Protein AF-0000000076643025 (afdb_homodimer)

Solvent-accessible surface area (backbone atoms only — not comparable to full-atom values): 27480 Å² total; per-residue (Å²): 83,76,33,45,31,36,35,20,23,10,30,20,90,46,86,85,23,12,22,63,20,36,30,36,48,39,94,64,90,73,54,71,68,57,53,38,49,50,16,39,65,62,58,38,74,34,25,26,42,36,34,75,74,54,96,46,32,30,38,36,44,40,20,24,48,86,43,76,48,77,77,56,54,43,40,48,51,27,42,48,51,52,48,42,66,74,35,76,86,50,49,52,40,36,37,36,32,82,74,74,44,77,42,54,37,37,53,58,103,72,31,38,36,38,63,39,62,58,49,68,69,41,84,51,80,74,58,67,66,57,37,56,31,41,61,54,87,63,72,76,45,40,31,32,26,74,89,74,32,29,40,36,36,32,32,89,38,34,70,57,57,51,62,53,66,56,42,58,78,58,50,53,68,52,87,69,89,60,47,31,41,35,39,32,16,55,37,82,50,90,85,33,56,29,30,31,44,42,39,21,51,79,68,82,44,59,60,57,34,38,73,60,66,57,45,27,34,51,47,58,54,48,23,65,74,67,71,43,53,68,46,29,42,33,26,52,36,95,37,19,22,42,36,37,38,34,62,48,94,71,29,30,35,40,33,30,31,53,31,66,44,32,45,36,33,33,49,46,84,125,80,76,34,44,31,37,34,22,20,10,29,20,89,47,86,85,24,12,23,62,22,38,30,36,49,37,94,63,90,73,54,71,67,59,53,35,49,51,15,38,64,61,57,41,74,34,26,27,43,35,35,75,75,52,96,47,33,30,37,37,45,40,20,25,49,87,44,76,47,78,76,57,55,42,44,47,50,26,41,47,49,53,48,41,66,74,36,77,86,50,49,53,40,35,38,35,32,85,76,75,45,77,44,57,36,37,53,57,102,73,32,37,36,37,65,38,62,58,49,67,69,41,84,52,82,74,59,66,66,57,38,56,32,41,61,55,88,64,72,78,44,41,30,32,25,74,90,75,32,30,39,36,37,33,32,90,39,33,69,57,59,52,63,51,66,56,41,59,78,59,51,52,69,52,86,72,90,59,48,32,41,37,41,32,17,56,37,81,49,91,86,33,56,30,30,33,44,41,38,22,51,81,70,83,42,58,60,57,35,36,73,59,68,57,46,28,35,52,48,58,56,48,22,66,74,66,72,43,53,66,47,30,42,34,26,50,36,97,38,19,22,42,35,38,39,35,64,49,92,71,30,28,36,41,35,30,30,54,32,67,43,31,44,35,34,34,48,46,85,124

Foldseek 3Di:
DKWWKFWKAFQDPDPLFHAIEMETEDADDDDQVVLLCVQLVVQGQKYKYWYDDDDQEIEIWIDHNVGTDFDADRNVQVNVLVVCVVPVPDFWHWYAYPVGDIWIWGDDPFKIKTKDFAFEKAFDDDDPQQCVQQVHDDFPGWIATPVQQEIETEDEAVVCQLPTDGNLVSVCPDDDDGQWYKYKYQYPDPVFGIEIWIAGSPNPDGTGRHGDNCCSYVVVVSCVVVVHQWTKYWYSHPSIGIWIWGDDDRMIMTMGHMGTPDIDIDDDDD/DKWWKFWKAFQDPDPLFHAIEMETEDADDDDQVVLLCVQLVVQGQKYKYWYDDDDAEIEIWIDHNVGTDFDADRNVQRNVLVVCVVPVPDFWHWYAYPVGDIWIWGDDPFKIKTKDFAFEKAFDDDDPQQCVQQVHDDFPGWIATPVQQEIETEDEAVVCQLPTDGPLVSVCPDDDDGQWYKYKYQYPDPVFGIEIWIAGSPNPDGTGRHGDNCCSYVVVVSCVVVVHQWTKYWYSHPSIGIWIWGDDDRMIMTMGHMGTPDIDIDDDDD

Structure (mmCIF, N/CA/C/O backbone):
data_AF-0000000076643025-model_v1
#
loop_
_entity.id
_entity.type
_entity.pdbx_description
1 polymer 'Phenazine biosynthesis protein PhzF family'
#
loop_
_atom_site.group_PDB
_atom_site.id
_atom_site.type_symbol
_atom_site.label_atom_id
_atom_site.label_alt_id
_atom_site.label_comp_id
_atom_site.label_asym_id
_atom_site.label_entity_id
_atom_site.label_seq_id
_atom_site.pdbx_PDB_ins_code
_atom_site.Cartn_x
_atom_site.Cartn_y
_atom_site.Cartn_z
_atom_site.occupancy
_atom_site.B_iso_or_equiv
_atom_site.auth_seq_id
_atom_site.auth_comp_id
_atom_site.auth_asym_id
_atom_site.auth_atom_id
_atom_site.pdbx_PDB_model_num
ATOM 1 N N . MET A 1 1 ? 8.289 6.254 -19.109 1 87.75 1 MET A N 1
ATOM 2 C CA . MET A 1 1 ? 8.664 7.488 -18.422 1 87.75 1 MET A CA 1
ATOM 3 C C . MET A 1 1 ? 8.93 7.23 -16.938 1 87.75 1 MET A C 1
ATOM 5 O O . MET A 1 1 ? 8.203 6.465 -16.312 1 87.75 1 MET A O 1
ATOM 9 N N . SER A 1 2 ? 10.008 7.801 -16.438 1 93.5 2 SER A N 1
ATOM 10 C CA . SER A 1 2 ? 10.359 7.633 -15.023 1 93.5 2 SER A CA 1
ATOM 11 C C . SER A 1 2 ? 10.156 8.93 -14.25 1 93.5 2 SER A C 1
ATOM 13 O O . SER A 1 2 ? 10.523 10.008 -14.719 1 93.5 2 SER A O 1
ATOM 15 N N . ILE A 1 3 ? 9.508 8.859 -13.141 1 97.44 3 ILE A N 1
ATOM 16 C CA . ILE A 1 3 ? 9.211 10.008 -12.289 1 97.44 3 ILE A CA 1
ATOM 17 C C . ILE A 1 3 ? 9.867 9.82 -10.922 1 97.44 3 ILE A C 1
ATOM 19 O O . ILE A 1 3 ? 9.617 8.82 -10.242 1 97.44 3 ILE A O 1
ATOM 23 N N . LYS A 1 4 ? 10.734 10.758 -10.547 1 98.25 4 LYS A N 1
ATOM 24 C CA . LYS A 1 4 ? 11.32 10.703 -9.211 1 98.25 4 LYS A CA 1
ATOM 25 C C . LYS A 1 4 ? 10.242 10.75 -8.133 1 98.25 4 LYS A C 1
ATOM 27 O O . LYS A 1 4 ? 9.352 11.609 -8.172 1 98.25 4 LYS A O 1
ATOM 32 N N . THR A 1 5 ? 10.305 9.812 -7.184 1 98.56 5 THR A N 1
ATOM 33 C CA . THR A 1 5 ? 9.227 9.68 -6.211 1 98.56 5 THR A CA 1
ATOM 34 C C . THR A 1 5 ? 9.781 9.445 -4.809 1 98.56 5 THR A C 1
ATOM 36 O O . THR A 1 5 ? 10.836 8.82 -4.652 1 98.56 5 THR A O 1
ATOM 39 N N . TYR A 1 6 ? 9.117 10 -3.814 1 98.69 6 TYR A N 1
ATOM 40 C CA . TYR A 1 6 ? 9.414 9.812 -2.4 1 98.69 6 TYR A CA 1
ATOM 41 C C . TYR A 1 6 ? 8.172 9.352 -1.64 1 98.69 6 TYR A C 1
ATOM 43 O O . TYR A 1 6 ? 7.047 9.68 -2.018 1 98.69 6 TYR A O 1
ATOM 51 N N . ILE A 1 7 ? 8.32 8.523 -0.651 1 98.75 7 ILE A N 1
ATOM 52 C CA . ILE A 1 7 ? 7.359 8.305 0.426 1 98.75 7 ILE A CA 1
ATOM 53 C C . ILE A 1 7 ? 7.906 8.891 1.729 1 98.75 7 ILE A C 1
ATOM 55 O O . ILE A 1 7 ? 8.992 8.516 2.17 1 98.75 7 ILE A O 1
ATOM 59 N N . ILE A 1 8 ? 7.18 9.836 2.291 1 98.69 8 ILE A N 1
ATOM 60 C CA . ILE A 1 8 ? 7.73 10.648 3.369 1 98.69 8 ILE A CA 1
ATOM 61 C C . ILE A 1 8 ? 6.738 10.711 4.527 1 98.69 8 ILE A C 1
ATOM 63 O O . ILE A 1 8 ? 5.535 10.859 4.312 1 98.69 8 ILE A O 1
ATOM 67 N N . ASP A 1 9 ? 7.234 10.523 5.734 1 98.5 9 ASP A N 1
ATOM 68 C CA . ASP A 1 9 ? 6.473 10.773 6.953 1 98.5 9 ASP A CA 1
ATOM 69 C C . ASP A 1 9 ? 6.621 12.227 7.402 1 98.5 9 ASP A C 1
ATOM 71 O O . ASP A 1 9 ? 7.703 12.648 7.812 1 98.5 9 ASP A O 1
ATOM 75 N N . ALA A 1 10 ? 5.516 12.977 7.348 1 98.62 10 ALA A N 1
ATOM 76 C CA . ALA A 1 10 ? 5.523 14.391 7.711 1 98.62 10 ALA A CA 1
ATOM 77 C C . ALA A 1 10 ? 5.148 14.578 9.18 1 98.62 10 ALA A C 1
ATOM 79 O O . ALA A 1 10 ? 4.449 13.742 9.758 1 98.62 10 ALA A O 1
ATOM 80 N N . PHE A 1 11 ? 5.633 15.648 9.812 1 98.62 11 PHE A N 1
ATOM 81 C CA . PHE A 1 11 ? 5.344 16.094 11.172 1 98.62 11 PHE A CA 1
ATOM 82 C C . PHE A 1 11 ? 5.965 15.141 12.188 1 98.62 11 PHE A C 1
ATOM 84 O O . PHE A 1 11 ? 5.363 14.859 13.227 1 98.62 11 PHE A O 1
ATOM 91 N N . THR A 1 12 ? 7.105 14.617 11.891 1 98.12 12 THR A N 1
ATOM 92 C CA . THR A 1 12 ? 7.82 13.711 12.781 1 98.12 12 THR A CA 1
ATOM 93 C C . THR A 1 12 ? 9.312 13.711 12.477 1 98.12 12 THR A C 1
ATOM 95 O O . THR A 1 12 ? 9.734 14.148 11.398 1 98.12 12 THR A O 1
ATOM 98 N N . THR A 1 13 ? 10.094 13.305 13.43 1 96.62 13 THR A N 1
ATOM 99 C CA . THR A 1 13 ? 11.523 13.078 13.234 1 96.62 13 THR A CA 1
ATOM 100 C C . THR A 1 13 ? 11.836 11.586 13.203 1 96.62 13 THR A C 1
ATOM 102 O O . THR A 1 13 ? 12.992 11.195 13.062 1 96.62 13 THR A O 1
ATOM 105 N N . GLU A 1 14 ? 10.766 10.766 13.312 1 96.56 14 GLU A N 1
ATOM 106 C CA . GLU A 1 14 ? 10.945 9.32 13.414 1 96.56 14 GLU A CA 1
ATOM 107 C C . GLU A 1 14 ? 10.195 8.594 12.297 1 96.56 14 GLU A C 1
ATOM 109 O O . GLU A 1 14 ? 9.07 8.969 11.953 1 96.56 14 GLU A O 1
ATOM 114 N N . LEU A 1 15 ? 10.844 7.516 11.82 1 97.06 15 LEU A N 1
ATOM 115 C CA . LEU A 1 15 ? 10.18 6.676 10.828 1 97.06 15 LEU A CA 1
ATOM 116 C C . LEU A 1 15 ? 8.938 6.02 11.414 1 97.06 15 LEU A C 1
ATOM 118 O O . LEU A 1 15 ? 8.898 5.703 12.602 1 97.06 15 LEU A O 1
ATOM 122 N N . PHE A 1 16 ? 7.945 5.766 10.609 1 97.69 16 PHE A N 1
ATOM 123 C CA . PHE A 1 16 ? 6.742 5.004 10.922 1 97.69 16 PHE A CA 1
ATOM 124 C C . PHE A 1 16 ? 5.812 5.801 11.828 1 97.69 16 PHE A C 1
ATOM 126 O O . PHE A 1 16 ? 4.918 5.234 12.461 1 97.69 16 PHE A O 1
ATOM 133 N N . LYS A 1 17 ? 6.082 7.102 11.984 1 98.06 17 LYS A N 1
ATOM 134 C CA . LYS A 1 17 ? 5.23 8.055 12.695 1 98.06 17 LYS A CA 1
ATOM 135 C C . LYS A 1 17 ? 4.781 9.18 11.766 1 98.06 17 LYS A C 1
ATOM 137 O O . LYS A 1 17 ? 4.938 9.094 10.547 1 98.06 17 LYS A O 1
ATOM 142 N N . GLY A 1 18 ? 4.148 10.125 12.281 1 98.44 18 GLY A N 1
ATOM 143 C CA . GLY A 1 18 ? 3.709 11.258 11.477 1 98.44 18 GLY A CA 1
ATOM 144 C C . GLY A 1 18 ? 2.619 10.898 10.484 1 98.44 18 GLY A C 1
ATOM 145 O O . GLY A 1 18 ? 1.772 10.047 10.766 1 98.44 18 GLY A O 1
ATOM 146 N N . ASN A 1 19 ? 2.541 11.688 9.492 1 98.56 19 ASN A N 1
ATOM 147 C CA . ASN A 1 19 ? 1.548 11.531 8.43 1 98.56 19 ASN A CA 1
ATOM 148 C C . ASN A 1 19 ? 2.203 11.234 7.086 1 98.56 19 ASN A C 1
ATOM 150 O O . ASN A 1 19 ? 2.955 12.062 6.562 1 98.56 19 ASN A O 1
ATOM 154 N N . GLN A 1 20 ? 1.862 10.125 6.445 1 97.94 20 GLN A N 1
ATOM 155 C CA . GLN A 1 20 ? 2.529 9.648 5.234 1 97.94 20 GLN A CA 1
ATOM 156 C C . GLN A 1 20 ? 2.002 10.367 3.996 1 97.94 20 GLN A C 1
ATOM 158 O O . GLN A 1 20 ? 0.804 10.633 3.891 1 97.94 20 GLN A O 1
ATOM 163 N N . ALA A 1 21 ? 2.906 10.609 3.102 1 98.62 21 ALA A N 1
ATOM 164 C CA . ALA A 1 21 ? 2.527 11.102 1.78 1 98.62 21 ALA A CA 1
ATOM 165 C C . ALA A 1 21 ? 3.504 10.617 0.713 1 98.62 21 ALA A C 1
ATOM 167 O O . ALA A 1 21 ? 4.707 10.516 0.964 1 98.62 21 ALA A O 1
ATOM 168 N N . ALA A 1 22 ? 2.947 10.312 -0.449 1 98.81 22 ALA A N 1
ATOM 169 C CA . ALA A 1 22 ? 3.791 10.133 -1.627 1 98.81 22 ALA A CA 1
ATOM 170 C C . ALA A 1 22 ? 4.016 11.453 -2.35 1 98.81 22 ALA A C 1
ATOM 172 O O . ALA A 1 22 ? 3.111 12.289 -2.424 1 98.81 22 ALA A O 1
ATOM 173 N N . VAL A 1 23 ? 5.238 11.633 -2.797 1 98.88 23 VAL A N 1
ATOM 174 C CA . VAL A 1 23 ? 5.602 12.852 -3.518 1 98.88 23 VAL A CA 1
ATOM 175 C C . VAL A 1 23 ? 6.23 12.484 -4.859 1 98.88 23 VAL A C 1
ATOM 177 O O . VAL A 1 23 ? 7.238 11.773 -4.906 1 98.88 23 VAL A O 1
ATOM 180 N N . CYS A 1 24 ? 5.625 12.938 -5.945 1 98.81 24 CYS A N 1
ATOM 181 C CA . CYS A 1 24 ? 6.164 12.75 -7.293 1 98.81 24 CYS A CA 1
ATOM 182 C C . CYS A 1 24 ? 6.758 14.055 -7.82 1 98.81 24 CYS A C 1
ATOM 184 O O . CYS A 1 24 ? 6.051 15.047 -7.969 1 98.81 24 CYS A O 1
ATOM 186 N N . LEU A 1 25 ? 8.023 14.094 -8.023 1 98.5 25 LEU A N 1
ATOM 187 C CA . LEU A 1 25 ? 8.68 15.227 -8.664 1 98.5 25 LEU A CA 1
ATOM 188 C C . LEU A 1 25 ? 8.656 15.086 -10.18 1 98.5 25 LEU A C 1
ATOM 190 O O . LEU A 1 25 ? 9.352 14.234 -10.742 1 98.5 25 LEU A O 1
ATOM 194 N N . LEU A 1 26 ? 7.926 15.961 -10.828 1 97.94 26 LEU A N 1
ATOM 195 C CA . LEU A 1 26 ? 7.633 15.82 -12.25 1 97.94 26 LEU A CA 1
ATOM 196 C C . LEU A 1 26 ? 8.625 16.625 -13.094 1 97.94 26 LEU A C 1
ATOM 198 O O . LEU A 1 26 ? 9.031 17.719 -12.703 1 97.94 26 LEU A O 1
ATOM 202 N N . GLN A 1 27 ? 8.984 16.062 -14.211 1 95.31 27 GLN A N 1
ATOM 203 C CA . GLN A 1 27 ? 9.719 16.797 -15.234 1 95.31 27 GLN A CA 1
ATOM 204 C C . GLN A 1 27 ? 8.766 17.438 -16.25 1 95.31 27 GLN A C 1
ATOM 206 O O . GLN A 1 27 ? 9.062 18.484 -16.812 1 95.31 27 GLN A O 1
ATOM 211 N N . ASN A 1 28 ? 7.648 16.766 -16.438 1 94.31 28 ASN A N 1
ATOM 212 C CA . ASN A 1 28 ? 6.59 17.203 -17.344 1 94.31 28 ASN A CA 1
ATOM 213 C C . ASN A 1 28 ? 5.211 17.078 -16.703 1 94.31 28 ASN A C 1
ATOM 215 O O . ASN A 1 28 ? 5.031 16.297 -15.766 1 94.31 28 ASN A O 1
ATOM 219 N N . GLU A 1 29 ? 4.309 17.812 -17.234 1 95 29 GLU A N 1
ATOM 220 C CA . GLU A 1 29 ? 2.939 17.734 -16.719 1 95 29 GLU A CA 1
ATOM 221 C C . GLU A 1 29 ? 2.336 16.344 -16.984 1 95 29 GLU A C 1
ATOM 223 O O . GLU A 1 29 ? 2.652 15.711 -17.984 1 95 29 GLU A O 1
ATOM 228 N N . LEU A 1 30 ? 1.54 15.891 -16.141 1 96.56 30 LEU A N 1
ATOM 229 C CA . LEU A 1 30 ? 0.745 14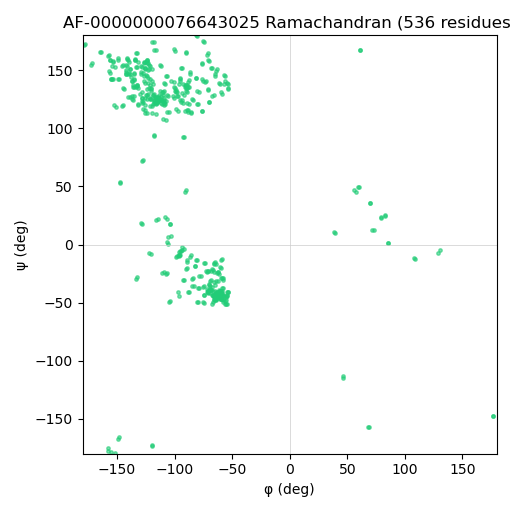.68 -16.297 1 96.56 30 LEU A CA 1
ATOM 230 C C . LEU A 1 30 ? -0.741 15.008 -16.391 1 96.56 30 LEU A C 1
ATOM 232 O O . LEU A 1 30 ? -1.182 16.047 -15.891 1 96.56 30 LEU A O 1
ATOM 236 N N . SER A 1 31 ? -1.498 14.164 -17.016 1 96.81 31 SER A N 1
ATOM 237 C CA . SER A 1 31 ? -2.947 14.328 -17.031 1 96.81 31 SER A CA 1
ATOM 238 C C . SER A 1 31 ? -3.539 14.102 -15.641 1 96.81 31 SER A C 1
ATOM 240 O O . SER A 1 31 ? -2.961 13.383 -14.828 1 96.81 31 SER A O 1
ATOM 242 N N . LYS A 1 32 ? -4.652 14.758 -15.422 1 97.62 32 LYS A N 1
ATOM 243 C CA . LYS A 1 32 ? -5.371 14.547 -14.172 1 97.62 32 LYS A CA 1
ATOM 244 C C . LYS A 1 32 ? -5.668 13.07 -13.945 1 97.62 32 LYS A C 1
ATOM 246 O O . LYS A 1 32 ? -5.547 12.57 -12.828 1 97.62 32 LYS A O 1
ATOM 251 N N . GLN A 1 33 ? -6.086 12.375 -14.953 1 97.31 33 GLN A N 1
ATOM 252 C CA . GLN A 1 33 ? -6.422 10.961 -14.852 1 97.31 33 GLN A CA 1
ATOM 253 C C . GLN A 1 33 ? -5.215 10.133 -14.422 1 97.31 33 GLN A C 1
ATOM 255 O O . GLN A 1 33 ? -5.328 9.25 -13.578 1 97.31 33 GLN A O 1
ATOM 260 N N . THR A 1 34 ? -4.055 10.391 -15.016 1 97.25 34 THR A N 1
ATOM 261 C CA . THR A 1 34 ? -2.836 9.664 -14.664 1 97.25 34 THR A CA 1
ATOM 262 C C . THR A 1 34 ? -2.455 9.914 -13.211 1 97.25 34 THR A C 1
ATOM 264 O O . THR A 1 34 ? -2.086 8.992 -12.492 1 97.25 34 THR A O 1
ATOM 267 N N . MET A 1 35 ? -2.502 11.164 -12.766 1 98.44 35 MET A N 1
ATOM 268 C CA . MET A 1 35 ? -2.178 11.508 -11.391 1 98.44 35 MET A CA 1
ATOM 269 C C . MET A 1 35 ? -3.105 10.781 -10.414 1 98.44 35 MET A C 1
ATOM 271 O O . MET A 1 35 ? -2.662 10.305 -9.367 1 98.44 35 MET A O 1
ATOM 275 N N . LEU A 1 36 ? -4.402 10.734 -10.812 1 98.25 36 LEU A N 1
ATOM 276 C CA . LEU A 1 36 ? -5.367 10.031 -9.969 1 98.25 36 LEU A CA 1
ATOM 277 C C . LEU A 1 36 ? -5.043 8.547 -9.891 1 98.25 36 LEU A C 1
ATOM 279 O O . LEU A 1 36 ? -5.129 7.945 -8.82 1 98.25 36 LEU A O 1
ATOM 283 N N . GLU A 1 37 ? -4.684 7.93 -10.977 1 97.62 37 GLU A N 1
ATOM 284 C CA . GLU A 1 37 ? -4.316 6.52 -10.992 1 97.62 37 GLU A CA 1
ATOM 285 C C . GLU A 1 37 ? -3.092 6.258 -10.117 1 97.62 37 GLU A C 1
ATOM 287 O O . GLU A 1 37 ? -3.039 5.258 -9.398 1 97.62 37 GLU A O 1
ATOM 292 N N . ILE A 1 38 ? -2.141 7.152 -10.18 1 98.38 38 ILE A N 1
ATOM 293 C CA . ILE A 1 38 ? -0.93 7.02 -9.375 1 98.38 38 ILE A CA 1
ATOM 294 C C . ILE A 1 38 ? -1.28 7.121 -7.895 1 98.38 38 ILE A C 1
ATOM 296 O O . ILE A 1 38 ? -0.807 6.324 -7.082 1 98.38 38 ILE A O 1
ATOM 300 N N . ALA A 1 39 ? -2.127 8.078 -7.574 1 98.5 39 ALA A N 1
ATOM 301 C CA . ALA A 1 39 ? -2.541 8.258 -6.184 1 98.5 39 ALA A CA 1
ATOM 302 C C . ALA A 1 39 ? -3.26 7.02 -5.664 1 98.5 39 ALA A C 1
ATOM 304 O O . ALA A 1 39 ? -3.008 6.574 -4.539 1 98.5 39 ALA A O 1
ATOM 305 N N . LYS A 1 40 ? -4.145 6.512 -6.488 1 97.5 40 LYS A N 1
ATOM 306 C CA . LYS A 1 40 ? -4.859 5.293 -6.125 1 97.5 40 LYS A CA 1
ATOM 307 C C . LYS A 1 40 ? -3.893 4.133 -5.91 1 97.5 40 LYS A C 1
ATOM 309 O O . LYS A 1 40 ? -4.078 3.326 -4.996 1 97.5 40 LYS A O 1
ATOM 314 N N . GLU A 1 41 ? -2.887 4.039 -6.73 1 98.06 41 GLU A N 1
ATOM 315 C CA . GLU A 1 41 ? -1.901 2.963 -6.66 1 98.06 41 GLU A CA 1
ATOM 316 C C . GLU A 1 41 ? -1.106 3.027 -5.355 1 98.06 41 GLU A C 1
ATOM 318 O O . GLU A 1 41 ? -0.879 2.004 -4.711 1 98.06 41 GLU A O 1
ATOM 323 N N . PHE A 1 42 ? -0.677 4.195 -4.98 1 98.06 42 PHE A N 1
ATOM 324 C CA . PHE A 1 42 ? 0.034 4.348 -3.717 1 98.06 42 PHE A CA 1
ATOM 325 C C . PHE A 1 42 ? -0.883 4.043 -2.539 1 98.06 42 PHE A C 1
ATOM 327 O O . PHE A 1 42 ? -0.468 3.4 -1.572 1 98.06 42 PHE A O 1
ATOM 334 N N . GLY A 1 43 ? -2.092 4.629 -2.592 1 96.25 43 GLY A N 1
ATOM 335 C CA . GLY A 1 43 ? -3.096 4.312 -1.589 1 96.25 43 GLY A CA 1
ATOM 336 C C . GLY A 1 43 ? -2.965 5.148 -0.328 1 96.25 43 GLY A C 1
ATOM 337 O O . GLY A 1 43 ? -3.672 4.914 0.654 1 96.25 43 GLY A O 1
ATOM 338 N N . TYR A 1 44 ? -2.004 6.066 -0.259 1 96.56 44 TYR A N 1
ATOM 339 C CA . TYR A 1 44 ? -1.897 6.961 0.891 1 96.56 44 TYR A CA 1
ATOM 340 C C . TYR A 1 44 ? -3.023 7.984 0.891 1 96.56 44 TYR A C 1
ATOM 342 O O . TYR A 1 44 ? -3.736 8.133 -0.104 1 96.56 44 TYR A O 1
ATOM 350 N N . SER A 1 45 ? -3.217 8.633 2.02 1 95.56 45 SER A N 1
ATOM 351 C CA . SER A 1 45 ? -4.262 9.656 2.086 1 95.56 45 SER A CA 1
ATOM 352 C C . SER A 1 45 ? -4.074 10.703 0.997 1 95.56 45 SER A C 1
ATOM 354 O O . SER A 1 45 ? -5.047 11.156 0.387 1 95.56 45 SER A O 1
ATOM 356 N N . GLU A 1 46 ? -2.732 11.07 0.81 1 97.25 46 GLU A N 1
ATOM 357 C CA . GLU A 1 46 ? -2.496 12.008 -0.286 1 97.25 46 GLU A CA 1
ATOM 358 C C . GLU A 1 46 ? -1.202 11.68 -1.025 1 97.25 46 GLU A C 1
ATOM 360 O O . GLU A 1 46 ? -0.25 11.172 -0.427 1 97.25 46 GLU A O 1
ATOM 365 N N . THR A 1 47 ? -1.214 11.969 -2.26 1 98.75 47 THR A N 1
ATOM 366 C CA . THR A 1 47 ? -0.061 12.008 -3.152 1 98.75 47 THR A CA 1
ATOM 367 C C . THR A 1 47 ? 0.095 13.398 -3.77 1 98.75 47 THR A C 1
ATOM 369 O O . THR A 1 47 ? -0.868 13.961 -4.293 1 98.75 47 THR A O 1
ATOM 372 N N . ALA A 1 48 ? 1.283 13.93 -3.602 1 98.88 48 ALA A N 1
ATOM 373 C CA . ALA A 1 48 ? 1.555 15.25 -4.176 1 98.88 48 ALA A CA 1
ATOM 374 C C . ALA A 1 48 ? 2.34 15.125 -5.48 1 98.88 48 ALA A C 1
ATOM 376 O O . ALA A 1 48 ? 3.23 14.281 -5.598 1 98.88 48 ALA A O 1
ATOM 377 N N . PHE A 1 49 ? 1.963 15.945 -6.422 1 98.88 49 PHE A N 1
ATOM 378 C CA . PHE A 1 49 ? 2.668 16.062 -7.695 1 98.88 49 PHE A CA 1
ATOM 379 C C . PHE A 1 49 ? 3.273 17.453 -7.844 1 98.88 49 PHE A C 1
ATOM 381 O O . PHE A 1 49 ? 2.555 18.453 -7.824 1 98.88 49 PHE A O 1
ATOM 388 N N . VAL A 1 50 ? 4.59 17.516 -8.023 1 98.62 50 VAL A N 1
ATOM 389 C CA . VAL A 1 50 ? 5.309 18.781 -7.984 1 98.62 50 VAL A CA 1
ATOM 390 C C . VAL A 1 50 ? 6.027 19.016 -9.312 1 98.62 50 VAL A C 1
ATOM 392 O O . VAL A 1 50 ? 6.773 18.141 -9.781 1 98.62 50 VAL A O 1
ATOM 395 N N . LEU A 1 51 ? 5.785 20.109 -9.922 1 98.31 51 LEU A N 1
ATOM 396 C CA . LEU A 1 51 ? 6.418 20.5 -11.172 1 98.31 51 LEU A CA 1
ATOM 397 C C . LEU A 1 51 ? 7.207 21.797 -11 1 98.31 51 LEU A C 1
ATOM 399 O O . LEU A 1 51 ? 6.668 22.797 -10.523 1 98.31 51 LEU A O 1
ATOM 403 N N . GLY A 1 52 ? 8.445 21.781 -11.414 1 97.06 52 GLY A N 1
ATOM 404 C CA . GLY A 1 52 ? 9.273 22.969 -11.305 1 97.06 52 GLY A CA 1
ATOM 405 C C . GLY A 1 52 ? 8.875 24.078 -12.266 1 97.06 52 GLY A C 1
ATOM 406 O O . GLY A 1 52 ? 8.578 23.812 -13.438 1 97.06 52 GLY A O 1
ATOM 407 N N . LEU A 1 53 ? 8.781 25.281 -11.742 1 94.06 53 LEU A N 1
ATOM 408 C CA . LEU A 1 53 ? 8.539 26.453 -12.562 1 94.06 53 LEU A CA 1
ATOM 409 C C . LEU A 1 53 ? 9.82 27.266 -12.742 1 94.06 53 LEU A C 1
ATOM 411 O O . LEU A 1 53 ? 10.141 27.703 -13.852 1 94.06 53 LEU A O 1
ATOM 415 N N . ASN A 1 54 ? 10.523 27.531 -11.656 1 90.75 54 ASN A N 1
ATOM 416 C CA . ASN A 1 54 ? 11.812 28.203 -11.57 1 90.75 54 ASN A CA 1
ATOM 417 C C . ASN A 1 54 ? 12.633 27.703 -10.383 1 90.75 54 ASN A C 1
ATOM 419 O O . ASN A 1 54 ? 12.344 26.641 -9.828 1 90.75 54 ASN A O 1
ATOM 423 N N . THR A 1 55 ? 13.664 28.359 -10.047 1 88.44 55 THR A N 1
ATOM 424 C CA . THR A 1 55 ? 14.625 27.891 -9.055 1 88.44 55 THR A CA 1
ATOM 425 C C . THR A 1 55 ? 13.938 27.609 -7.727 1 88.44 55 THR A C 1
ATOM 427 O O . THR A 1 55 ? 14.195 26.578 -7.09 1 88.44 55 THR A O 1
ATOM 430 N N . ASN A 1 56 ? 13.078 28.391 -7.219 1 94.5 56 ASN A N 1
ATOM 431 C CA . ASN A 1 56 ? 12.461 28.172 -5.914 1 94.5 56 ASN A CA 1
ATOM 432 C C . ASN A 1 56 ? 10.938 28.234 -6 1 94.5 56 ASN A C 1
ATOM 434 O O . ASN A 1 56 ? 10.266 28.531 -5.008 1 94.5 56 ASN A O 1
ATOM 438 N N . SER A 1 57 ? 10.469 28.094 -7.203 1 97.25 57 SER A N 1
ATOM 439 C CA . SER A 1 57 ? 9.031 28.125 -7.434 1 97.25 57 SER A CA 1
ATOM 440 C C . SER A 1 57 ? 8.539 26.859 -8.109 1 97.25 57 SER A C 1
ATOM 442 O O . SER A 1 57 ? 9.102 26.422 -9.117 1 97.25 57 SER A O 1
ATOM 444 N N . PHE A 1 58 ? 7.434 26.375 -7.535 1 98.19 58 PHE A N 1
ATOM 445 C CA . PHE A 1 58 ? 6.938 25.078 -7.996 1 98.19 58 PHE A CA 1
ATOM 446 C C . PHE A 1 58 ? 5.418 25.078 -8.086 1 98.19 58 PHE A C 1
ATOM 448 O O . PHE A 1 58 ? 4.746 25.781 -7.316 1 98.19 58 PHE A O 1
ATOM 455 N N . TYR A 1 59 ? 4.902 24.328 -9.055 1 98.19 59 TYR A N 1
ATOM 456 C CA . TYR A 1 59 ? 3.488 23.969 -9.078 1 98.19 59 TYR A CA 1
ATOM 457 C C . TYR A 1 59 ? 3.246 22.672 -8.32 1 98.19 59 TYR A C 1
ATOM 459 O O . TYR A 1 59 ? 4.031 21.734 -8.43 1 98.19 59 TYR A O 1
ATOM 467 N N . ILE A 1 60 ? 2.168 22.672 -7.531 1 98.38 60 ILE A N 1
ATOM 468 C CA . ILE A 1 60 ? 1.908 21.469 -6.75 1 98.38 60 ILE A CA 1
ATOM 469 C C . ILE A 1 60 ? 0.424 21.109 -6.824 1 98.38 60 ILE A C 1
ATOM 471 O O . ILE A 1 60 ? -0.433 22 -6.789 1 98.38 60 ILE A O 1
ATOM 475 N N . ARG A 1 61 ? 0.097 19.844 -7.023 1 98.56 61 ARG A N 1
ATOM 476 C CA . ARG A 1 61 ? -1.251 19.297 -6.984 1 98.56 61 ARG A CA 1
ATOM 477 C C . ARG A 1 61 ? -1.338 18.141 -5.996 1 98.56 61 ARG A C 1
ATOM 479 O O . ARG A 1 61 ? -0.37 17.391 -5.812 1 98.56 61 ARG A O 1
ATOM 486 N N . TYR A 1 62 ? -2.438 18 -5.363 1 98.19 62 TYR A N 1
ATOM 487 C CA . TYR A 1 62 ? -2.662 16.969 -4.367 1 98.19 62 TYR A CA 1
ATOM 488 C C . TYR A 1 62 ? -3.809 16.047 -4.781 1 98.19 62 TYR A C 1
ATOM 490 O O . TYR A 1 62 ? -4.852 16.516 -5.234 1 98.19 62 TYR A O 1
ATOM 498 N N . PHE A 1 63 ? -3.641 14.758 -4.527 1 98.44 63 PHE A N 1
ATOM 499 C CA . PHE A 1 63 ? -4.68 13.781 -4.84 1 98.44 63 PHE A CA 1
ATOM 500 C C . PHE A 1 63 ? -4.848 12.781 -3.703 1 98.44 63 PHE A C 1
ATOM 502 O O . PHE A 1 63 ? -3.861 12.242 -3.201 1 98.44 63 PHE A O 1
ATOM 509 N N . SER A 1 64 ? -6.059 12.594 -3.232 1 96.5 64 SER A N 1
ATOM 510 C CA . SER A 1 64 ? -6.406 11.344 -2.57 1 96.5 64 SER A CA 1
ATOM 511 C C . SER A 1 64 ? -6.59 10.211 -3.58 1 96.5 64 SER A C 1
ATOM 513 O O . SER A 1 64 ? -6.555 10.445 -4.789 1 96.5 64 SER A O 1
ATOM 515 N N . PRO A 1 65 ? -6.82 8.969 -3.107 1 96.31 65 PRO A N 1
ATOM 516 C CA . PRO A 1 65 ? -7.047 7.875 -4.055 1 96.31 65 PRO A CA 1
ATOM 517 C C . PRO A 1 65 ? -8.32 8.062 -4.875 1 96.31 65 PRO A C 1
ATOM 519 O O . PRO A 1 65 ? -8.484 7.422 -5.922 1 96.31 65 PRO A O 1
ATOM 522 N N . SER A 1 66 ? -9.227 9 -4.414 1 94.62 66 SER A N 1
ATOM 523 C CA . SER A 1 66 ? -10.523 9.086 -5.074 1 94.62 66 SER A CA 1
ATOM 524 C C . SER A 1 66 ? -10.656 10.383 -5.867 1 94.62 66 SER A C 1
ATOM 526 O O . SER A 1 66 ? -11.445 10.469 -6.809 1 94.62 66 SER A O 1
ATOM 528 N N . GLN A 1 67 ? -9.844 11.391 -5.406 1 95.88 67 GLN A N 1
ATOM 529 C CA . GLN A 1 67 ? -10.055 12.68 -6.066 1 95.88 67 GLN A CA 1
ATOM 530 C C . GLN A 1 67 ? -8.898 13.633 -5.805 1 95.88 67 GLN A C 1
ATOM 532 O O . GLN A 1 67 ? -8.086 13.398 -4.906 1 95.88 67 GLN A O 1
ATOM 537 N N . GLU A 1 68 ? -8.898 14.719 -6.645 1 97.06 68 GLU A N 1
ATOM 538 C CA . GLU A 1 68 ? -7.996 15.836 -6.371 1 97.06 68 GLU A CA 1
ATOM 539 C C . GLU A 1 68 ? -8.508 16.688 -5.211 1 97.06 68 GLU A C 1
ATOM 541 O O . GLU A 1 68 ? -9.711 16.891 -5.066 1 97.06 68 GLU A O 1
ATOM 546 N N . ILE A 1 69 ? -7.664 17.141 -4.383 1 93.75 69 ILE A N 1
ATOM 547 C CA . ILE A 1 69 ? -8.055 18.016 -3.285 1 93.75 69 ILE A CA 1
ATOM 548 C C . ILE A 1 69 ? -7.312 19.344 -3.391 1 93.75 69 ILE A C 1
ATOM 550 O O . ILE A 1 69 ? -6.207 19.406 -3.938 1 93.75 69 ILE A O 1
ATOM 554 N N . PRO A 1 70 ? -7.848 20.422 -2.867 1 92.25 70 PRO A N 1
ATOM 555 C CA . PRO A 1 70 ? -7.297 21.766 -3.105 1 92.25 70 PRO A CA 1
ATOM 556 C C . PRO A 1 70 ? -5.984 22 -2.369 1 92.25 70 PRO A C 1
ATOM 558 O O . PRO A 1 70 ? -5.09 22.672 -2.893 1 92.25 70 PRO A O 1
ATOM 561 N N . LEU A 1 71 ? -5.871 21.516 -1.193 1 91.94 71 LEU A N 1
ATOM 562 C CA . LEU A 1 71 ? -4.727 21.797 -0.334 1 91.94 71 LEU A CA 1
ATOM 563 C C . LEU A 1 71 ? -4.539 20.688 0.697 1 91.94 71 LEU A C 1
ATOM 565 O O . LEU A 1 71 ? -5.516 20.156 1.221 1 91.94 71 LEU A O 1
ATOM 569 N N . CYS A 1 72 ? -3.314 20.406 0.955 1 93.94 72 CYS A N 1
ATOM 570 C CA . CYS A 1 72 ? -2.979 19.422 1.969 1 93.94 72 CYS A CA 1
ATOM 571 C C . CYS A 1 72 ? -1.693 19.797 2.697 1 93.94 72 CYS A C 1
ATOM 573 O O . CYS A 1 72 ? -0.622 19.844 2.09 1 93.94 72 CYS A O 1
ATOM 575 N N . GLY A 1 73 ? -1.754 20 3.967 1 95.12 73 GLY A N 1
ATOM 576 C CA . GLY A 1 73 ? -0.625 20.469 4.762 1 95.12 73 GLY A CA 1
ATOM 577 C C . GLY A 1 73 ? 0.498 19.453 4.848 1 95.12 73 GLY A C 1
ATOM 578 O O . GLY A 1 73 ? 1.645 19.75 4.512 1 95.12 73 GLY A O 1
ATOM 579 N N . HIS A 1 74 ? 0.165 18.203 5.191 1 97.44 74 HIS A N 1
ATOM 580 C CA . HIS A 1 74 ? 1.226 17.219 5.402 1 97.44 74 HIS A CA 1
ATOM 581 C C . HIS A 1 74 ? 1.917 16.859 4.09 1 97.44 74 HIS A C 1
ATOM 583 O O . HIS A 1 74 ? 3.133 16.656 4.059 1 97.44 74 HIS A O 1
ATOM 589 N N . ALA A 1 75 ? 1.204 16.797 2.994 1 98.19 75 ALA A N 1
ATOM 590 C CA . ALA A 1 75 ? 1.823 16.516 1.7 1 98.19 75 ALA A CA 1
ATOM 591 C C . ALA A 1 75 ? 2.701 17.688 1.253 1 98.19 75 ALA A C 1
ATOM 593 O O . ALA A 1 75 ? 3.688 17.484 0.538 1 98.19 75 ALA A O 1
ATOM 594 N N . THR A 1 76 ? 2.289 18.906 1.653 1 98.12 76 THR A N 1
ATOM 595 C CA . THR A 1 76 ? 3.137 20.062 1.391 1 98.12 76 THR A CA 1
ATOM 596 C C . THR A 1 76 ? 4.465 19.953 2.137 1 98.12 76 THR A C 1
ATOM 598 O O . THR A 1 76 ? 5.531 20.156 1.556 1 98.12 76 THR A O 1
ATOM 601 N N . LEU A 1 77 ? 4.367 19.625 3.377 1 98.44 77 LEU A N 1
ATOM 602 C CA . LEU A 1 77 ? 5.57 19.453 4.184 1 98.44 77 LEU A CA 1
ATOM 603 C C . LEU A 1 77 ? 6.445 18.344 3.615 1 98.44 77 LEU A C 1
ATOM 605 O O . LEU A 1 77 ? 7.664 18.5 3.512 1 98.44 77 LEU A O 1
ATOM 609 N N . ALA A 1 78 ? 5.836 17.234 3.254 1 98.75 78 ALA A N 1
ATOM 610 C CA . ALA A 1 78 ? 6.555 16.125 2.646 1 98.75 78 ALA A CA 1
ATOM 611 C C . ALA A 1 78 ? 7.227 16.547 1.345 1 98.75 78 ALA A C 1
ATOM 613 O O . ALA A 1 78 ? 8.391 16.219 1.103 1 98.75 78 ALA A O 1
ATOM 614 N N . SER A 1 79 ? 6.484 17.25 0.508 1 98.75 79 SER A N 1
ATOM 615 C CA . SER A 1 79 ? 7.027 17.719 -0.759 1 98.75 79 SER A CA 1
ATOM 616 C C . SER A 1 79 ? 8.211 18.656 -0.537 1 98.75 79 SER A C 1
ATOM 618 O O . SER A 1 79 ? 9.188 18.625 -1.286 1 98.75 79 SER A O 1
ATOM 620 N N . SER A 1 80 ? 8.07 19.531 0.432 1 98.44 80 SER A N 1
ATOM 621 C CA . SER A 1 80 ? 9.172 20.422 0.782 1 98.44 80 SER A CA 1
ATOM 622 C C . SER A 1 80 ? 10.414 19.625 1.166 1 98.44 80 SER A C 1
ATOM 624 O O . SER A 1 80 ? 11.516 19.938 0.711 1 98.44 80 SER A O 1
ATOM 626 N N . LYS A 1 81 ? 10.25 18.625 2.031 1 98.19 81 LYS A N 1
ATOM 627 C CA . LYS A 1 81 ? 11.375 17.781 2.412 1 98.19 81 LYS A CA 1
ATOM 628 C C . LYS A 1 81 ? 12.039 17.172 1.184 1 98.19 81 LYS A C 1
ATOM 630 O O . LYS A 1 81 ? 13.273 17.156 1.081 1 98.19 81 LYS A O 1
ATOM 635 N N . ALA A 1 82 ? 11.227 16.656 0.27 1 98.19 82 ALA A N 1
ATOM 636 C CA . ALA A 1 82 ? 11.758 16.062 -0.959 1 98.19 82 ALA A CA 1
ATOM 637 C C . ALA A 1 82 ? 12.586 17.078 -1.734 1 98.19 82 ALA A C 1
ATOM 639 O O . ALA A 1 82 ? 13.703 16.781 -2.172 1 98.19 82 ALA A O 1
ATOM 640 N N . LEU A 1 83 ? 12.055 18.266 -1.897 1 98 83 LEU A N 1
ATOM 641 C CA . LEU A 1 83 ? 12.727 19.297 -2.686 1 98 83 LEU A CA 1
ATOM 642 C C . LEU A 1 83 ? 14.016 19.75 -2.012 1 98 83 LEU A C 1
ATOM 644 O O . LEU A 1 83 ? 15.039 19.922 -2.674 1 98 83 LEU A O 1
ATOM 648 N N . PHE A 1 84 ? 13.977 19.984 -0.684 1 97.25 84 PHE A N 1
ATOM 649 C CA . PHE A 1 84 ? 15.164 20.391 0.047 1 97.25 84 PHE A CA 1
ATOM 650 C C . PHE A 1 84 ? 16.234 19.312 -0.009 1 97.25 84 PHE A C 1
ATOM 652 O O . PHE A 1 84 ? 17.438 19.609 0.085 1 97.25 84 PHE A O 1
ATOM 659 N N . THR A 1 85 ? 15.797 18.078 -0.083 1 95.62 85 THR A N 1
ATOM 660 C CA . THR A 1 85 ? 16.719 16.953 -0.237 1 95.62 85 THR A CA 1
ATOM 661 C C . THR A 1 85 ? 17.328 16.953 -1.638 1 95.62 85 THR A C 1
ATOM 663 O O . THR A 1 85 ? 18.531 16.703 -1.802 1 95.62 85 THR A O 1
ATOM 666 N N . GLU A 1 86 ? 16.531 17.219 -2.645 1 95.12 86 GLU A N 1
ATOM 667 C CA . GLU A 1 86 ? 16.953 17.203 -4.043 1 95.12 86 GLU A CA 1
ATOM 668 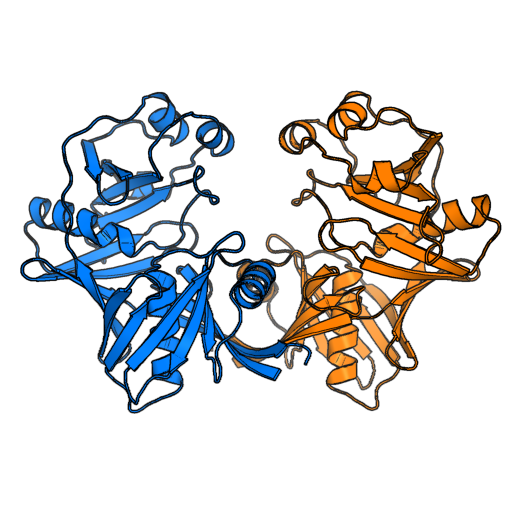C C . GLU A 1 86 ? 17.859 18.375 -4.363 1 95.12 86 GLU A C 1
ATOM 670 O O . GLU A 1 86 ? 18.812 18.234 -5.141 1 95.12 86 GLU A O 1
ATOM 675 N N . TYR A 1 87 ? 17.5 19.469 -3.803 1 93.88 87 TYR A N 1
ATOM 676 C CA . TYR A 1 87 ? 18.219 20.719 -4.066 1 93.88 87 TYR A CA 1
ATOM 677 C C . TYR A 1 87 ? 18.844 21.266 -2.787 1 93.88 87 TYR A C 1
ATOM 679 O O . TYR A 1 87 ? 18.25 22.109 -2.115 1 93.88 87 TYR A O 1
ATOM 687 N N . LYS A 1 88 ? 20.062 20.984 -2.477 1 89.88 88 LYS A N 1
ATOM 688 C CA . LYS A 1 88 ? 20.703 21.234 -1.193 1 89.88 88 LYS A CA 1
ATOM 689 C C . LYS A 1 88 ? 20.875 22.734 -0.949 1 89.88 88 LYS A C 1
ATOM 691 O O . LYS A 1 88 ? 20.953 23.172 0.199 1 89.88 88 LYS A O 1
ATOM 696 N N . ASN A 1 89 ? 20.875 23.5 -2.025 1 89.88 89 ASN A N 1
ATOM 697 C CA . ASN A 1 89 ? 21.094 24.922 -1.854 1 89.88 89 ASN A CA 1
ATOM 698 C C . ASN A 1 89 ? 19.766 25.672 -1.693 1 89.88 89 ASN A C 1
ATOM 700 O O . ASN A 1 89 ? 19.766 26.891 -1.454 1 89.88 89 ASN A O 1
ATOM 704 N N . LEU A 1 90 ? 18.734 24.953 -1.809 1 92.12 90 LEU A N 1
ATOM 705 C CA . LEU A 1 90 ? 17.406 25.562 -1.677 1 92.12 90 LEU A CA 1
ATOM 706 C C . LEU A 1 90 ? 17 25.672 -0.209 1 92.12 90 LEU A C 1
ATOM 708 O O . LEU A 1 90 ? 17.109 24.703 0.546 1 92.12 90 LEU A O 1
ATOM 712 N N . SER A 1 91 ? 16.672 26.891 0.24 1 94 91 SER A N 1
ATOM 713 C CA . SER A 1 91 ? 16.234 27.062 1.621 1 94 91 SER A CA 1
ATOM 714 C C . SER A 1 91 ? 14.836 27.656 1.685 1 94 91 SER A C 1
ATOM 716 O O . SER A 1 91 ? 14.234 27.734 2.76 1 94 91 SER A O 1
ATOM 718 N N . LYS A 1 92 ? 14.359 28.047 0.534 1 96.31 92 LYS A N 1
ATOM 719 C CA . LYS A 1 92 ? 13.008 28.578 0.409 1 96.31 92 LYS A CA 1
ATOM 720 C C . LYS A 1 92 ? 12.305 28.016 -0.82 1 96.31 92 LYS A C 1
ATOM 722 O O . LYS A 1 92 ? 12.93 27.828 -1.864 1 96.31 92 LYS A O 1
ATOM 727 N N . ILE A 1 93 ? 11.062 27.75 -0.642 1 96.75 93 ILE A N 1
ATOM 728 C CA . ILE A 1 93 ? 10.211 27.234 -1.706 1 96.75 93 ILE A CA 1
ATOM 729 C C . ILE A 1 93 ? 8.898 28 -1.75 1 96.75 93 ILE A C 1
ATOM 731 O O . ILE A 1 93 ? 8.336 28.344 -0.707 1 96.75 93 ILE A O 1
ATOM 735 N N . THR A 1 94 ? 8.484 28.359 -2.932 1 97.25 94 THR A N 1
ATOM 736 C CA . THR A 1 94 ? 7.125 28.828 -3.15 1 97.25 94 THR A CA 1
ATOM 737 C C . THR A 1 94 ? 6.324 27.828 -3.967 1 97.25 94 THR A C 1
ATOM 739 O O . THR A 1 94 ? 6.684 27.516 -5.105 1 97.25 94 THR A O 1
ATOM 742 N N . PHE A 1 95 ? 5.211 27.344 -3.389 1 97.69 95 PHE A N 1
ATOM 743 C CA . PHE A 1 95 ? 4.305 26.453 -4.109 1 97.69 95 PHE A CA 1
ATOM 744 C C . PHE A 1 95 ? 3.105 27.219 -4.641 1 97.69 95 PHE A C 1
ATOM 746 O O . PHE A 1 95 ? 2.545 28.078 -3.945 1 97.69 95 PHE A O 1
ATOM 753 N N . HIS A 1 96 ? 2.787 26.953 -5.859 1 97.19 96 HIS A N 1
ATOM 754 C CA . HIS A 1 96 ? 1.522 27.375 -6.453 1 97.19 96 HIS A CA 1
ATOM 755 C C . HIS A 1 96 ? 0.592 26.188 -6.664 1 97.19 96 HIS A C 1
ATOM 757 O O . HIS A 1 96 ? 0.927 25.25 -7.398 1 97.19 96 HIS A O 1
ATOM 763 N N . THR A 1 97 ? -0.588 26.234 -6.055 1 96.12 97 THR A N 1
ATOM 764 C CA . THR A 1 97 ? -1.501 25.109 -6.137 1 96.12 97 THR A CA 1
ATOM 765 C C . THR A 1 97 ? -2.428 25.234 -7.344 1 96.12 97 THR A C 1
ATOM 767 O O . THR A 1 97 ? -2.547 26.328 -7.922 1 96.12 97 THR A O 1
ATOM 770 N N . HIS A 1 98 ? -3.062 24.203 -7.676 1 92.19 98 HIS A N 1
ATOM 771 C CA . HIS A 1 98 ? -4.004 24.141 -8.789 1 92.19 98 HIS A CA 1
ATOM 772 C C . HIS A 1 98 ? -5.195 25.062 -8.547 1 92.19 98 HIS A C 1
ATOM 774 O O . HIS A 1 98 ? -5.824 25.531 -9.5 1 92.19 98 HIS A O 1
ATOM 780 N N . PHE A 1 99 ? -5.512 25.375 -7.312 1 90.56 99 PHE A N 1
ATOM 781 C CA . PHE A 1 99 ? -6.668 26.188 -6.965 1 90.56 99 PHE A CA 1
ATOM 782 C C . PHE A 1 99 ? -6.242 27.594 -6.59 1 90.56 99 PHE A C 1
ATOM 784 O O . PHE A 1 99 ? -6.93 28.281 -5.82 1 90.56 99 PHE A O 1
ATOM 791 N N . ASP A 1 100 ? -5.02 27.984 -6.961 1 88.75 100 ASP A N 1
ATOM 792 C CA . ASP A 1 100 ? -4.508 29.344 -6.984 1 88.75 100 ASP A CA 1
ATOM 793 C C . ASP A 1 100 ? -4.098 29.812 -5.586 1 88.75 100 ASP A C 1
ATOM 795 O O . ASP A 1 100 ? -4.141 31 -5.277 1 88.75 100 ASP A O 1
ATOM 799 N N . ASP A 1 101 ? -3.814 28.859 -4.781 1 91.06 101 ASP A N 1
ATOM 800 C CA . ASP A 1 101 ? -3.164 29.203 -3.523 1 91.06 101 ASP A CA 1
ATOM 801 C C . ASP A 1 101 ? -1.647 29.266 -3.686 1 91.06 101 ASP A C 1
ATOM 803 O O . ASP A 1 101 ? -1.08 28.578 -4.531 1 91.06 101 ASP A O 1
ATOM 807 N N . THR A 1 102 ? -1.052 30.188 -2.895 1 94.62 102 THR A N 1
ATOM 808 C CA . THR A 1 102 ? 0.402 30.281 -2.82 1 94.62 102 THR A CA 1
ATOM 809 C C . THR A 1 102 ? 0.896 29.922 -1.419 1 94.62 102 THR A C 1
ATOM 811 O O . THR A 1 102 ? 0.425 30.484 -0.429 1 94.62 102 THR A O 1
ATOM 814 N N . LEU A 1 103 ? 1.801 29.016 -1.326 1 95.19 103 LEU A N 1
ATOM 815 C CA . LEU A 1 103 ? 2.354 28.562 -0.054 1 95.19 103 LEU A CA 1
ATOM 816 C C . LEU A 1 103 ? 3.848 28.859 0.026 1 95.19 103 LEU A C 1
ATOM 818 O O . LEU A 1 103 ? 4.613 28.453 -0.85 1 95.19 103 LEU A O 1
ATOM 822 N N . LYS A 1 104 ? 4.227 29.562 1.051 1 94.56 104 LYS A N 1
ATOM 823 C CA . LYS A 1 104 ? 5.633 29.875 1.291 1 94.56 104 LYS A CA 1
ATOM 824 C C . LYS A 1 104 ? 6.227 28.953 2.352 1 94.56 104 LYS A C 1
ATOM 826 O O . LYS A 1 104 ? 5.66 28.797 3.438 1 94.56 104 LYS A O 1
ATOM 831 N N . ILE A 1 105 ? 7.293 28.344 1.982 1 97.12 105 ILE A N 1
ATOM 832 C CA . ILE A 1 105 ? 7.961 27.375 2.848 1 97.12 105 ILE A CA 1
ATOM 833 C C . ILE A 1 105 ? 9.43 27.766 3.02 1 97.12 105 ILE A C 1
ATOM 835 O O . ILE A 1 105 ? 10.078 28.203 2.066 1 97.12 105 ILE A O 1
ATOM 839 N N . SER A 1 106 ? 9.93 27.641 4.172 1 96.81 106 SER A N 1
ATOM 840 C CA . SER A 1 106 ? 11.359 27.812 4.422 1 96.81 106 SER A CA 1
ATOM 841 C C . SER A 1 106 ? 11.914 26.672 5.258 1 96.81 106 SER A C 1
ATOM 843 O O . SER A 1 106 ? 11.156 25.922 5.883 1 96.81 106 SER A O 1
ATOM 845 N N . GLN A 1 107 ? 13.141 26.453 5.184 1 96 107 GLN A N 1
ATOM 846 C CA . GLN A 1 107 ? 13.844 25.469 6 1 96 107 GLN A CA 1
ATOM 847 C C . GLN A 1 107 ? 14.898 26.141 6.879 1 96 107 GLN A C 1
ATOM 849 O O . GLN A 1 107 ? 15.656 26.984 6.41 1 96 107 GLN A O 1
ATOM 854 N N . ASN A 1 108 ? 14.891 25.844 8.148 1 89.25 108 ASN A N 1
ATOM 855 C CA . ASN A 1 108 ? 15.922 26.25 9.094 1 89.25 108 ASN A CA 1
ATOM 856 C C . ASN A 1 108 ? 16.531 25.047 9.805 1 89.25 108 ASN A C 1
ATOM 858 O O . ASN A 1 108 ? 15.875 24.406 10.633 1 89.25 108 ASN A O 1
ATOM 862 N N . GLN A 1 109 ? 17.953 24.844 9.773 1 81.94 109 GLN A N 1
ATOM 863 C CA . GLN A 1 109 ? 18.672 23.719 10.359 1 81.94 109 GLN A CA 1
ATOM 864 C C . GLN A 1 109 ? 17.906 22.406 10.164 1 81.94 109 GLN A C 1
ATOM 866 O O . GLN A 1 109 ? 17.75 21.625 11.102 1 81.94 109 GLN A O 1
ATOM 871 N N . ASP A 1 110 ? 16.922 21.906 9.562 1 86.19 110 ASP A N 1
ATOM 872 C CA . ASP A 1 110 ? 16.203 20.688 9.203 1 86.19 110 ASP A CA 1
ATOM 873 C C . ASP A 1 110 ? 14.711 20.828 9.516 1 86.19 110 ASP A C 1
ATOM 875 O O . ASP A 1 110 ? 13.922 19.922 9.211 1 86.19 110 ASP A O 1
ATOM 879 N N . GLN A 1 111 ? 14.461 21.797 10.039 1 96.31 111 GLN A N 1
ATOM 880 C CA . GLN A 1 111 ? 13.047 22.047 10.32 1 96.31 111 GLN A CA 1
ATOM 881 C C . GLN A 1 111 ? 12.391 22.797 9.172 1 96.31 111 GLN A C 1
ATOM 883 O O . GLN A 1 111 ? 12.977 23.734 8.617 1 96.31 111 GLN A O 1
ATOM 888 N N . ILE A 1 112 ? 11.297 22.391 8.828 1 98.25 112 ILE A N 1
ATOM 889 C CA . ILE A 1 112 ? 10.523 23.031 7.762 1 98.25 112 ILE A CA 1
ATOM 890 C C . ILE A 1 112 ? 9.461 23.938 8.375 1 98.25 112 ILE A C 1
ATOM 892 O O . ILE A 1 112 ? 8.758 23.547 9.305 1 98.25 112 ILE A O 1
ATOM 896 N N . GLU A 1 113 ? 9.414 25.141 7.852 1 97.75 113 GLU A N 1
ATOM 897 C CA . GLU A 1 113 ? 8.477 26.156 8.328 1 97.75 113 GLU A CA 1
ATOM 898 C C . GLU A 1 113 ? 7.43 26.484 7.27 1 97.75 113 GLU A C 1
ATOM 900 O O . GLU A 1 113 ? 7.77 26.781 6.121 1 97.75 113 GLU A O 1
ATOM 905 N N . MET A 1 114 ? 6.199 26.359 7.691 1 96.25 114 MET A N 1
ATOM 906 C CA . MET A 1 114 ? 5.074 26.703 6.824 1 96.25 114 MET A CA 1
ATOM 907 C C . MET A 1 114 ? 4.234 27.812 7.434 1 96.25 114 MET A C 1
ATOM 909 O O . MET A 1 114 ? 4.137 27.922 8.656 1 96.25 114 MET A O 1
ATOM 913 N N . TYR A 1 115 ? 3.604 28.609 6.535 1 93.06 115 TYR A N 1
ATOM 914 C CA . TYR A 1 115 ? 2.727 29.688 6.961 1 93.06 115 TYR A CA 1
ATOM 915 C C . TYR A 1 115 ? 1.281 29.406 6.57 1 93.06 115 TYR A C 1
ATOM 917 O O . TYR A 1 115 ? 0.994 29.109 5.41 1 93.06 115 TYR A O 1
ATOM 925 N N . PHE A 1 116 ? 0.443 29.469 7.52 1 91.56 116 PHE A N 1
ATOM 926 C CA . PHE A 1 116 ? -0.987 29.281 7.305 1 91.56 116 PHE A CA 1
ATOM 927 C C . PHE A 1 116 ? -1.769 30.5 7.797 1 91.56 116 PHE A C 1
ATOM 929 O O . PHE A 1 116 ? -1.317 31.203 8.695 1 91.56 116 PHE A O 1
ATOM 936 N N . PRO A 1 117 ? -2.896 30.719 7.133 1 92.31 117 PRO A N 1
ATOM 937 C CA . PRO A 1 117 ? -3.771 31.75 7.684 1 92.31 117 PRO A CA 1
ATOM 938 C C . PRO A 1 117 ? -4.426 31.328 9 1 92.31 117 PRO A C 1
ATOM 940 O O . PRO A 1 117 ? -4.504 30.141 9.305 1 92.31 117 PRO A O 1
ATOM 943 N N . GLN A 1 118 ? -4.809 32.344 9.711 1 95.12 118 GLN A N 1
ATOM 944 C CA . GLN A 1 118 ? -5.547 32.062 10.945 1 95.12 118 GLN A CA 1
ATOM 945 C C . GLN A 1 118 ? -7.051 32.125 10.703 1 95.12 118 GLN A C 1
ATOM 947 O O . GLN A 1 118 ? -7.543 32.969 9.961 1 95.12 118 GLN A O 1
ATOM 952 N N . HIS A 1 119 ? -7.66 31.188 11.352 1 95.69 119 HIS A N 1
ATOM 953 C CA . HIS A 1 119 ? -9.117 31.156 11.328 1 95.69 119 HIS A CA 1
ATOM 954 C C . HIS A 1 119 ? -9.695 31.172 12.734 1 95.69 119 HIS A C 1
ATOM 956 O O . HIS A 1 119 ? -8.984 30.891 13.711 1 95.69 119 HIS A O 1
ATOM 962 N N 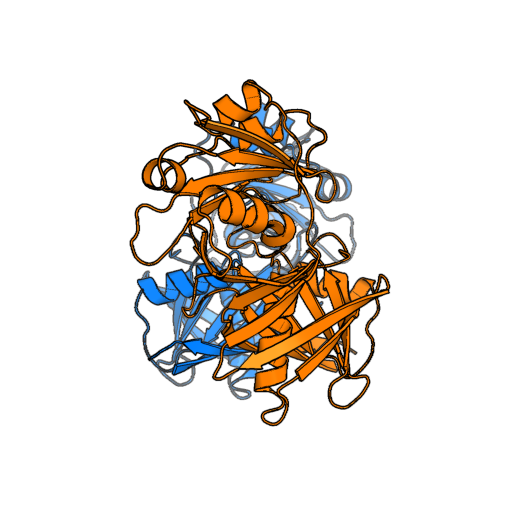. GLY A 1 120 ? -10.945 31.578 12.82 1 94.69 120 GLY A N 1
ATOM 963 C CA . GLY A 1 120 ? -11.594 31.656 14.117 1 94.69 120 GLY A CA 1
ATOM 964 C C . GLY A 1 120 ? -12.492 30.469 14.406 1 94.69 120 GLY A C 1
ATOM 965 O O . GLY A 1 120 ? -12.641 29.578 13.57 1 94.69 120 GLY A O 1
ATOM 966 N N . THR A 1 121 ? -12.852 30.391 15.633 1 97.69 121 THR A N 1
ATOM 967 C CA . THR A 1 121 ? -13.883 29.469 16.078 1 97.69 121 THR A CA 1
ATOM 968 C C . THR A 1 121 ? -15.016 30.203 16.781 1 97.69 121 THR A C 1
ATOM 970 O O . THR A 1 121 ? -14.852 31.344 17.203 1 97.69 121 THR A O 1
ATOM 973 N N . GLU A 1 122 ? -16.156 29.594 16.781 1 97.81 122 GLU A N 1
ATOM 974 C CA . GLU A 1 122 ? -17.312 30.094 17.531 1 97.81 122 GLU A CA 1
ATOM 975 C C . GLU A 1 122 ? -17.875 29.031 18.453 1 97.81 122 GLU A C 1
ATOM 977 O O . GLU A 1 122 ? -17.781 27.828 18.172 1 97.81 122 GLU A O 1
ATOM 982 N N . LYS A 1 123 ? -18.453 29.562 19.5 1 97.94 123 LYS A N 1
ATOM 983 C CA . LYS A 1 123 ? -19.078 28.641 20.438 1 97.94 123 LYS A CA 1
ATOM 984 C C . LYS A 1 123 ? -20.109 27.766 19.75 1 97.94 123 LYS A C 1
ATOM 986 O O . LYS A 1 123 ? -20.859 28.266 18.891 1 97.94 123 LYS A O 1
ATOM 991 N N . SER A 1 124 ? -20.094 26.531 20.188 1 97.62 124 SER A N 1
ATOM 992 C CA . SER A 1 124 ? -21.016 25.578 19.562 1 97.62 124 SER A CA 1
ATOM 993 C C . SER A 1 124 ? -21.328 24.422 20.516 1 97.62 124 SER A C 1
ATOM 995 O O . SER A 1 124 ? -21.047 24.5 21.703 1 97.62 124 SER A O 1
ATOM 997 N N . THR A 1 125 ? -22.172 23.469 19.953 1 95.19 125 THR A N 1
ATOM 998 C CA . THR A 1 125 ? -22.484 22.25 20.672 1 95.19 125 THR A CA 1
ATOM 999 C C . THR A 1 125 ? -22.188 21.016 19.797 1 95.19 125 THR A C 1
ATOM 1001 O O . THR A 1 125 ? -22 21.156 18.578 1 95.19 125 THR A O 1
ATOM 1004 N N . VAL A 1 126 ? -22 19.969 20.453 1 93.69 126 VAL A N 1
ATOM 1005 C CA . VAL A 1 126 ? -21.766 18.734 19.719 1 93.69 126 VAL A CA 1
ATOM 1006 C C . VAL A 1 126 ? -22.969 17.812 19.859 1 93.69 126 VAL A C 1
ATOM 1008 O O . VAL A 1 126 ? -23.609 17.766 20.906 1 93.69 126 VAL A O 1
ATOM 1011 N N . ASP A 1 127 ? -23.312 17.203 18.812 1 95.19 127 ASP A N 1
ATOM 1012 C CA . ASP A 1 127 ? -24.344 16.172 18.828 1 95.19 127 ASP A CA 1
ATOM 1013 C C . ASP A 1 127 ? -24.047 15.102 19.859 1 95.19 127 ASP A C 1
ATOM 1015 O O . ASP A 1 127 ? -22.922 14.578 19.922 1 95.19 127 ASP A O 1
ATOM 1019 N N . GLU A 1 128 ? -25.078 14.727 20.641 1 95.88 128 GLU A N 1
ATOM 1020 C CA . GLU A 1 128 ? -24.891 13.789 21.734 1 95.88 128 GLU A CA 1
ATOM 1021 C C . GLU A 1 128 ? -24.484 12.406 21.219 1 95.88 128 GLU A C 1
ATOM 1023 O O . GLU A 1 128 ? -23.734 11.695 21.875 1 95.88 128 GLU A O 1
ATOM 1028 N N . ASP A 1 129 ? -24.984 12.07 20.141 1 96.62 129 ASP A N 1
ATOM 1029 C CA . ASP A 1 129 ? -24.641 10.773 19.562 1 96.62 129 ASP A CA 1
ATOM 1030 C C . ASP A 1 129 ? -23.172 10.734 19.141 1 96.62 129 ASP A C 1
ATOM 1032 O O . ASP A 1 129 ? -22.5 9.703 19.281 1 96.62 129 ASP A O 1
ATOM 1036 N N . ILE A 1 130 ? -22.703 11.805 18.594 1 97.5 130 ILE A N 1
ATOM 1037 C CA . ILE A 1 130 ? -21.297 11.898 18.219 1 97.5 130 ILE A CA 1
ATOM 1038 C C . ILE A 1 130 ? -20.406 11.828 19.453 1 97.5 130 ILE A C 1
ATOM 1040 O O . ILE A 1 130 ? -19.438 11.07 19.484 1 97.5 130 ILE A O 1
ATOM 1044 N N . LYS A 1 131 ? -20.828 12.539 20.453 1 97.06 131 LYS A N 1
ATOM 1045 C CA . LYS A 1 131 ? -20.078 12.555 21.703 1 97.06 131 LYS A CA 1
ATOM 1046 C C . LYS A 1 131 ? -19.969 11.148 22.297 1 97.06 131 LYS A C 1
ATOM 1048 O O . LYS A 1 131 ? -18.875 10.727 22.703 1 97.06 131 LYS A O 1
ATOM 1053 N N . ARG A 1 132 ? -21.078 10.453 22.328 1 96.31 132 ARG A N 1
ATOM 1054 C CA . ARG A 1 132 ? -21.125 9.094 22.875 1 96.31 132 ARG A CA 1
ATOM 1055 C C . ARG A 1 132 ? -20.25 8.148 22.047 1 96.31 132 ARG A C 1
ATOM 1057 O O . ARG A 1 132 ? -19.516 7.34 22.609 1 96.31 132 ARG A O 1
ATOM 1064 N N . ALA A 1 133 ? -20.312 8.32 20.766 1 97.88 133 ALA A N 1
ATOM 1065 C CA . ALA A 1 133 ? -19.578 7.434 19.859 1 97.88 133 ALA A CA 1
ATOM 1066 C C . ALA A 1 133 ? -18.078 7.699 19.938 1 97.88 133 ALA A C 1
ATOM 1068 O O . ALA A 1 133 ? -17.281 6.812 19.656 1 97.88 133 ALA A O 1
ATOM 1069 N N . LEU A 1 134 ? -17.734 8.852 20.359 1 98 134 LEU A N 1
ATOM 1070 C CA . LEU A 1 134 ? -16.328 9.203 20.531 1 98 134 LEU A CA 1
ATOM 1071 C C . LEU A 1 134 ? -15.797 8.688 21.875 1 98 134 LEU A C 1
ATOM 1073 O O . LEU A 1 134 ? -14.586 8.648 22.094 1 98 134 LEU A O 1
ATOM 1077 N N . GLY A 1 135 ? -16.641 8.391 22.766 1 97.5 135 GLY A N 1
ATOM 1078 C CA . GLY A 1 135 ? -16.266 7.945 24.094 1 97.5 135 GLY A CA 1
ATOM 1079 C C . GLY A 1 135 ? -15.945 9.086 25.031 1 97.5 135 GLY A C 1
ATOM 1080 O O . GLY A 1 135 ? -15.156 8.922 25.969 1 97.5 135 GLY A O 1
ATOM 1081 N N . ILE A 1 136 ? -16.484 10.203 24.734 1 97.25 136 ILE A N 1
ATOM 1082 C CA . ILE A 1 136 ? -16.172 11.383 25.547 1 97.25 136 ILE A CA 1
ATOM 1083 C C . ILE A 1 136 ? -17.266 11.594 26.594 1 97.25 136 ILE A C 1
ATOM 1085 O O . ILE A 1 136 ? -18.453 11.711 26.25 1 97.25 136 ILE A O 1
ATOM 1089 N N . ASN A 1 137 ? -16.875 11.711 27.797 1 93.31 137 ASN A N 1
ATOM 1090 C CA . ASN A 1 137 ? -17.812 11.859 28.891 1 93.31 137 ASN A CA 1
ATOM 1091 C C . ASN A 1 137 ? -18.016 13.328 29.266 1 93.31 137 ASN A C 1
ATOM 1093 O O . ASN A 1 137 ? -19.125 13.742 29.594 1 93.31 137 ASN A O 1
ATOM 1097 N N . GLU A 1 138 ? -17 14.031 29.344 1 94.75 138 GLU A N 1
ATOM 1098 C CA . GLU A 1 138 ? -17.047 15.43 29.766 1 94.75 138 GLU A CA 1
ATOM 1099 C C . GLU A 1 138 ? -16.328 16.328 28.766 1 94.75 138 GLU A C 1
ATOM 1101 O O . GLU A 1 138 ? -15.211 16.047 28.359 1 94.75 138 GLU A O 1
ATOM 1106 N N . VAL A 1 139 ? -17.016 17.375 28.406 1 97.62 139 VAL A N 1
ATOM 1107 C CA . VAL A 1 139 ? -16.484 18.375 27.5 1 97.62 139 VAL A CA 1
ATOM 1108 C C . VAL A 1 139 ? -16.344 19.719 28.234 1 97.62 139 VAL A C 1
ATOM 1110 O O . VAL A 1 139 ? -17.297 20.203 28.828 1 97.62 139 VAL A O 1
ATOM 1113 N N . LEU A 1 140 ? -15.141 20.219 28.234 1 98.12 140 LEU A N 1
ATOM 1114 C CA . LEU A 1 140 ? -14.883 21.5 28.891 1 98.12 140 LEU A CA 1
ATOM 1115 C C . LEU A 1 140 ? -15.32 22.656 28.016 1 98.12 140 LEU A C 1
ATOM 1117 O O . LEU A 1 140 ? -15.734 23.703 28.531 1 98.12 140 LEU A O 1
ATOM 1121 N N . ASN A 1 141 ? -15.148 22.562 26.75 1 98.38 141 ASN A N 1
ATOM 1122 C CA . ASN A 1 141 ? -15.5 23.594 25.781 1 98.38 141 ASN A CA 1
ATOM 1123 C C . ASN A 1 141 ? -15.758 23 24.391 1 98.38 141 ASN A C 1
ATOM 1125 O O . ASN A 1 141 ? -15.141 21.984 24.016 1 98.38 141 ASN A O 1
ATOM 1129 N N . CYS A 1 142 ? -16.688 23.516 23.703 1 98.5 142 CYS A N 1
ATOM 1130 C CA . CYS A 1 142 ? -17.031 23.125 22.328 1 98.5 142 CYS A CA 1
ATOM 1131 C C . CYS A 1 142 ? -17.094 24.344 21.422 1 98.5 142 CYS A C 1
ATOM 1133 O O . CYS A 1 142 ? -17.844 25.281 21.672 1 98.5 142 CYS A O 1
ATOM 1135 N N . GLU A 1 143 ? -16.312 24.297 20.375 1 98.62 143 GLU A N 1
ATOM 1136 C CA . GLU A 1 143 ? -16.328 25.375 19.391 1 98.62 143 GLU A CA 1
ATOM 1137 C C . GLU A 1 143 ? -16.391 24.812 17.969 1 98.62 143 GLU A C 1
ATOM 1139 O O . GLU A 1 143 ? -16.25 23.609 17.766 1 98.62 143 GLU A O 1
ATOM 1144 N N . TYR A 1 144 ? -16.719 25.672 17.031 1 98.44 144 TYR A N 1
ATOM 1145 C CA . TYR A 1 144 ? -16.891 25.297 15.625 1 98.44 144 TYR A CA 1
ATOM 1146 C C . TYR A 1 144 ? -16.078 26.203 14.719 1 98.44 144 TYR A C 1
ATOM 1148 O O . TYR A 1 144 ? -16.109 27.422 14.867 1 98.44 144 TYR A O 1
ATOM 1156 N N . ASN A 1 145 ? -15.281 25.578 13.906 1 98.25 145 ASN A N 1
ATOM 1157 C CA . ASN A 1 145 ? -14.594 26.297 12.836 1 98.25 145 ASN A CA 1
ATOM 1158 C C . ASN A 1 145 ? -15.32 26.141 11.508 1 98.25 145 ASN A C 1
ATOM 1160 O O . ASN A 1 145 ? -15.328 25.062 10.914 1 98.25 145 ASN A O 1
ATOM 1164 N N . SER A 1 146 ? -15.828 27.266 10.945 1 97 146 SER A N 1
ATOM 1165 C CA . SER A 1 146 ? -16.656 27.219 9.742 1 97 146 SER A CA 1
ATOM 1166 C C . SER A 1 146 ? -15.812 27.047 8.492 1 97 146 SER A C 1
ATOM 1168 O O . SER A 1 146 ? -16.281 26.5 7.488 1 97 146 SER A O 1
ATOM 1170 N N . PHE A 1 147 ? -14.617 27.5 8.594 1 95.12 147 PHE A N 1
ATOM 1171 C CA . PHE A 1 147 ? -13.766 27.422 7.418 1 95.12 147 PHE A CA 1
ATOM 1172 C C . PHE A 1 147 ? -13.508 25.969 7.047 1 95.12 147 PHE A C 1
ATOM 1174 O O . PHE A 1 147 ? -13.648 25.578 5.883 1 95.12 147 PHE A O 1
ATOM 1181 N N . HIS A 1 148 ? -13.172 25.156 8 1 94.69 148 HIS A N 1
ATOM 1182 C CA . HIS A 1 148 ? -12.883 23.75 7.758 1 94.69 148 HIS A CA 1
ATOM 1183 C C . HIS A 1 148 ? -14.109 22.891 8.016 1 94.69 148 HIS A C 1
ATOM 1185 O O . HIS A 1 148 ? -14.102 21.688 7.738 1 94.69 148 HIS A O 1
ATOM 1191 N N . ASN A 1 149 ? -15.156 23.453 8.578 1 97 149 ASN A N 1
ATOM 1192 C CA . ASN A 1 149 ? -16.359 22.734 8.984 1 97 149 ASN A CA 1
ATOM 1193 C C . ASN A 1 149 ? -16.047 21.656 10 1 97 149 ASN A C 1
ATOM 1195 O O . ASN A 1 149 ? -16.438 20.484 9.82 1 97 149 ASN A O 1
ATOM 1199 N N . ILE A 1 150 ? -15.297 22.047 11.031 1 97.81 150 ILE A N 1
ATOM 1200 C CA . ILE A 1 150 ? -14.836 21.125 12.062 1 97.81 150 ILE A CA 1
ATOM 1201 C C . ILE A 1 150 ? -15.359 21.578 13.43 1 97.81 150 ILE A C 1
ATOM 1203 O O . ILE A 1 150 ? -15.336 22.766 13.75 1 97.81 150 ILE A O 1
ATOM 1207 N N . VAL A 1 151 ? -15.867 20.641 14.18 1 98.38 151 VAL A N 1
ATOM 1208 C CA . VAL A 1 151 ? -16.203 20.891 15.578 1 98.38 151 VAL A CA 1
ATOM 1209 C C . VAL A 1 151 ? -14.992 20.562 16.453 1 98.38 151 VAL A C 1
ATOM 1211 O O . VAL A 1 151 ? -14.336 19.531 16.266 1 98.38 151 VAL A O 1
ATOM 1214 N N . MET A 1 152 ? -14.672 21.438 17.328 1 98.75 152 MET A N 1
ATOM 1215 C CA . MET A 1 152 ? -13.555 21.266 18.25 1 98.75 152 MET A CA 1
ATOM 1216 C C . MET A 1 152 ? -14.055 21.047 19.672 1 98.75 152 MET A C 1
ATOM 1218 O O . MET A 1 152 ? -14.859 21.828 20.188 1 98.75 152 MET A O 1
ATOM 1222 N N . LEU A 1 153 ? -13.562 20 20.297 1 98.81 153 LEU A N 1
ATOM 1223 C CA . LEU A 1 153 ? -13.906 19.672 21.672 1 98.81 153 LEU A CA 1
ATOM 1224 C C . LEU A 1 153 ? -12.68 19.703 22.578 1 98.81 153 LEU A C 1
ATOM 1226 O O . LEU A 1 153 ? -11.703 18.984 22.328 1 98.81 153 LEU A O 1
ATOM 1230 N N . GLU A 1 154 ? -12.711 20.453 23.578 1 98.81 154 GLU A N 1
ATOM 1231 C CA . GLU A 1 154 ? -11.695 20.391 24.625 1 98.81 154 GLU A CA 1
ATOM 1232 C C . GLU A 1 154 ? -12.125 19.469 25.766 1 98.81 154 GLU A C 1
ATOM 1234 O O . GLU A 1 154 ? -13.242 19.594 26.266 1 98.81 154 GLU A O 1
ATOM 1239 N N . ILE A 1 155 ? -11.234 18.609 26.109 1 98.69 155 ILE A N 1
ATOM 1240 C CA . ILE A 1 155 ? -11.492 17.75 27.266 1 98.69 155 ILE A CA 1
ATOM 1241 C C . ILE A 1 155 ? -10.422 17.969 28.328 1 98.69 155 ILE A C 1
ATOM 1243 O O . ILE A 1 155 ? -9.438 18.672 28.078 1 98.69 155 ILE A O 1
ATOM 1247 N N . GLY A 1 156 ? -10.586 17.328 29.5 1 97.69 156 GLY A N 1
ATOM 1248 C CA . GLY A 1 156 ? -9.828 17.75 30.672 1 97.69 156 GLY A CA 1
ATOM 1249 C C . GLY A 1 156 ? -8.5 17.047 30.797 1 97.69 156 GLY A C 1
ATOM 1250 O O . GLY A 1 156 ? -7.629 17.484 31.562 1 97.69 156 GLY A O 1
ATOM 1251 N N . SER A 1 157 ? -8.32 15.992 30.031 1 97.81 157 SER A N 1
ATOM 1252 C CA . SER A 1 157 ? -7.133 15.18 30.25 1 97.81 157 SER A CA 1
ATOM 1253 C C . SER A 1 157 ? -6.543 14.703 28.922 1 97.81 157 SER A C 1
ATOM 1255 O O . SER A 1 157 ? -7.242 14.078 28.125 1 97.81 157 SER A O 1
ATOM 1257 N N . SER A 1 158 ? -5.211 15.008 28.812 1 98.31 158 SER A N 1
ATOM 1258 C CA . SER A 1 158 ? -4.559 14.5 27.609 1 98.31 158 SER A CA 1
ATOM 1259 C C . SER A 1 158 ? -4.379 12.992 27.672 1 98.31 158 SER A C 1
ATOM 1261 O O . SER A 1 158 ? -4.301 12.328 26.641 1 98.31 158 SER A O 1
ATOM 1263 N N . GLU A 1 159 ? -4.348 12.406 28.875 1 97.69 159 GLU A N 1
ATOM 1264 C CA . GLU A 1 159 ? -4.312 10.953 29.016 1 97.69 159 GLU A CA 1
ATOM 1265 C C . GLU A 1 159 ? -5.605 10.312 28.516 1 97.69 159 GLU A C 1
ATOM 1267 O O . GLU A 1 159 ? -5.57 9.297 27.828 1 97.69 159 GLU A O 1
ATOM 1272 N N . VAL A 1 160 ? -6.699 10.938 28.906 1 97.88 160 VAL A N 1
ATOM 1273 C CA . VAL A 1 160 ? -7.996 10.469 28.422 1 97.88 160 VAL A CA 1
ATOM 1274 C C . VAL A 1 160 ? -8.062 10.617 26.891 1 97.88 160 VAL A C 1
ATOM 1276 O O . VAL A 1 160 ? -8.531 9.711 26.203 1 97.88 160 VAL A O 1
ATOM 1279 N N . LEU A 1 161 ? -7.582 11.727 26.422 1 98.62 161 LEU A N 1
ATOM 1280 C CA . LEU A 1 161 ? -7.547 11.992 25 1 98.62 161 LEU A CA 1
ATOM 1281 C C . LEU A 1 161 ? -6.816 10.883 24.25 1 98.62 161 LEU A C 1
ATOM 1283 O O . LEU A 1 161 ? -7.328 10.344 23.266 1 98.62 161 LEU A O 1
ATOM 1287 N N . LYS A 1 162 ? -5.66 10.57 24.703 1 98.12 162 LYS A N 1
ATOM 1288 C CA . LYS A 1 162 ? -4.797 9.57 24.078 1 98.12 162 LYS A CA 1
ATOM 1289 C C . LYS A 1 162 ? -5.496 8.211 24 1 98.12 162 LYS A C 1
ATOM 1291 O O . LYS A 1 162 ? -5.297 7.457 23.047 1 98.12 162 LYS A O 1
ATOM 1296 N N . ASN A 1 163 ? -6.352 7.953 24.938 1 97.5 163 ASN A N 1
ATOM 1297 C CA . ASN A 1 163 ? -6.918 6.617 25.062 1 97.5 163 ASN A CA 1
ATOM 1298 C C . ASN A 1 163 ? -8.344 6.555 24.531 1 97.5 163 ASN A C 1
ATOM 1300 O O . ASN A 1 163 ? -9.031 5.547 24.703 1 97.5 163 ASN A O 1
ATOM 1304 N N . LEU A 1 164 ? -8.781 7.609 23.938 1 97.94 164 LEU A N 1
ATOM 1305 C CA . LEU A 1 164 ? -10.109 7.566 23.328 1 97.94 164 LEU A CA 1
ATOM 1306 C C . LEU A 1 164 ? -10.227 6.395 22.359 1 97.94 164 LEU A C 1
ATOM 1308 O O . LEU A 1 164 ? -9.273 6.086 21.641 1 97.94 164 LEU A O 1
ATOM 1312 N N . ALA A 1 165 ? -11.32 5.734 22.359 1 96.12 165 ALA A N 1
ATOM 1313 C CA . ALA A 1 165 ? -11.609 4.59 21.5 1 96.12 165 ALA A CA 1
ATOM 1314 C C . ALA A 1 165 ? -12.922 4.777 20.766 1 96.12 165 ALA A C 1
ATOM 1316 O O . ALA A 1 165 ? -13.914 4.102 21.047 1 96.12 165 ALA A O 1
ATOM 1317 N N . PRO A 1 166 ? -12.961 5.652 19.797 1 97.81 166 PRO A N 1
ATOM 1318 C CA . PRO A 1 166 ? -14.188 5.918 19.047 1 97.81 166 PRO A CA 1
ATOM 1319 C C . PRO A 1 166 ? -14.773 4.66 18.406 1 97.81 166 PRO A C 1
ATOM 1321 O O . PRO A 1 166 ? -14.023 3.791 17.953 1 97.81 166 PRO A O 1
ATOM 1324 N N . ILE A 1 167 ? -16.094 4.559 18.344 1 96.06 167 ILE A N 1
ATOM 1325 C CA . ILE A 1 167 ? -16.797 3.527 17.594 1 96.06 167 ILE A CA 1
ATOM 1326 C C . ILE A 1 167 ? -17.094 4.031 16.188 1 96.06 167 ILE A C 1
ATOM 1328 O O . ILE A 1 167 ? -18.188 4.555 15.922 1 96.06 167 ILE A O 1
ATOM 1332 N N . PHE A 1 168 ? -16.203 3.75 15.281 1 94.62 168 PHE A N 1
ATOM 1333 C CA . PHE A 1 168 ? -16.234 4.383 13.961 1 94.62 168 PHE A CA 1
ATOM 1334 C C . PHE A 1 168 ? -17.422 3.869 13.148 1 94.62 168 PHE A C 1
ATOM 1336 O O . PHE A 1 168 ? -17.984 4.602 12.328 1 94.62 168 PHE A O 1
ATOM 1343 N N . SER A 1 169 ? -17.766 2.648 13.312 1 88.12 169 SER A N 1
ATOM 1344 C CA . SER A 1 169 ? -18.938 2.117 12.609 1 88.12 169 SER A CA 1
ATOM 1345 C C . SER A 1 169 ? -20.188 2.914 12.945 1 88.12 169 SER A C 1
ATOM 1347 O O . SER A 1 169 ? -21.047 3.113 12.086 1 88.12 169 SER A O 1
ATOM 1349 N N . VAL A 1 170 ? -20.297 3.342 14.195 1 92.75 170 VAL A N 1
ATOM 1350 C CA . VAL A 1 170 ? -21.438 4.148 14.633 1 92.75 170 VAL A CA 1
ATOM 1351 C C . VAL A 1 170 ? -21.297 5.574 14.102 1 92.75 170 VAL A C 1
ATOM 1353 O O . VAL A 1 170 ? -22.234 6.137 13.555 1 92.75 170 VAL A O 1
ATOM 1356 N N . LEU A 1 171 ? -20.125 6.09 14.195 1 95.62 171 LEU A N 1
ATOM 1357 C CA . LEU A 1 171 ? -19.875 7.453 13.734 1 95.62 171 LEU A CA 1
ATOM 1358 C C . LEU A 1 171 ? -20.234 7.602 12.258 1 95.62 171 LEU A C 1
ATOM 1360 O O . LEU A 1 171 ? -20.891 8.57 11.867 1 95.62 171 LEU A O 1
ATOM 1364 N N . ARG A 1 172 ? -19.859 6.652 11.469 1 91.12 172 ARG A N 1
ATOM 1365 C CA . ARG A 1 172 ? -20.062 6.703 10.023 1 91.12 172 ARG A CA 1
ATOM 1366 C C . ARG A 1 172 ? -21.547 6.758 9.688 1 91.12 172 ARG A C 1
ATOM 1368 O O . ARG A 1 172 ? -21.938 7.312 8.664 1 91.12 172 ARG A O 1
ATOM 1375 N N . ASN A 1 173 ? -22.297 6.316 10.531 1 90 173 ASN A N 1
ATOM 1376 C CA . ASN A 1 173 ? -23.734 6.207 10.25 1 90 173 ASN A CA 1
ATOM 1377 C C . ASN A 1 173 ? -24.5 7.41 10.781 1 90 173 ASN A C 1
ATOM 1379 O O . ASN A 1 173 ? -25.703 7.531 10.562 1 90 173 ASN A O 1
ATOM 1383 N N . ILE A 1 174 ? -23.812 8.234 11.477 1 94.25 174 ILE A N 1
ATOM 1384 C CA . ILE A 1 174 ? -24.453 9.445 11.961 1 94.25 174 ILE A CA 1
ATOM 1385 C C . ILE A 1 174 ? -24.516 10.477 10.836 1 94.25 174 ILE A C 1
ATOM 1387 O O . ILE A 1 174 ? -23.5 10.82 10.242 1 94.25 174 ILE A O 1
ATOM 1391 N N . GLU A 1 175 ? -25.719 10.867 10.523 1 93.25 175 GLU A N 1
ATOM 1392 C CA . GLU A 1 175 ? -25.875 11.938 9.539 1 93.25 175 GLU A CA 1
ATOM 1393 C C . GLU A 1 175 ? -25.406 13.273 10.102 1 93.25 175 GLU A C 1
ATOM 1395 O O . GLU A 1 175 ? -25.875 13.711 11.148 1 93.25 175 GLU A O 1
ATOM 1400 N N . THR A 1 176 ? -24.5 13.836 9.445 1 94.5 176 THR A N 1
ATOM 1401 C CA . THR A 1 176 ? -23.969 15.125 9.875 1 94.5 176 THR A CA 1
ATOM 1402 C C . THR A 1 176 ? -23.406 15.898 8.688 1 94.5 176 THR A C 1
ATOM 1404 O O . THR A 1 176 ? -23.062 15.312 7.66 1 94.5 176 THR A O 1
ATOM 1407 N N . SER A 1 177 ? -23.328 17.203 8.852 1 94 177 SER A N 1
ATOM 1408 C CA . SER A 1 177 ? -22.766 18.047 7.801 1 94 177 SER A CA 1
ATOM 1409 C C . SER A 1 177 ? -21.297 18.391 8.086 1 94 177 SER A C 1
ATOM 1411 O O . SER A 1 177 ? -20.609 18.906 7.215 1 94 177 SER A O 1
ATOM 1413 N N . ILE A 1 178 ? -20.844 18.094 9.242 1 95.06 178 ILE A N 1
ATOM 1414 C CA . ILE A 1 178 ? -19.484 18.484 9.602 1 95.06 178 ILE A CA 1
ATOM 1415 C C . ILE A 1 178 ? -18.484 17.547 8.922 1 95.06 178 ILE A C 1
ATOM 1417 O O . ILE A 1 178 ? -18.812 16.391 8.633 1 95.06 178 ILE A O 1
ATOM 1421 N N . ASN A 1 179 ? -17.266 18.078 8.766 1 94.31 179 ASN A N 1
ATOM 1422 C CA . ASN A 1 179 ? -16.219 17.297 8.133 1 94.31 179 ASN A CA 1
ATOM 1423 C C . ASN A 1 179 ? -15.5 16.391 9.141 1 94.31 179 ASN A C 1
ATOM 1425 O O . ASN A 1 179 ? -14.938 15.367 8.773 1 94.31 179 ASN A O 1
ATOM 1429 N N . GLY A 1 180 ? -15.453 16.844 10.398 1 97.06 180 GLY A N 1
ATOM 1430 C CA . GLY A 1 180 ? -14.734 16.078 11.414 1 97.06 180 GLY A CA 1
ATOM 1431 C C . GLY A 1 180 ? -14.828 16.703 12.797 1 97.06 180 GLY A C 1
ATOM 1432 O O . GLY A 1 180 ? -15.438 17.75 12.977 1 97.06 180 GLY A O 1
ATOM 1433 N N . VAL A 1 181 ? -14.328 15.953 13.75 1 98.5 181 VAL A N 1
ATOM 1434 C CA . VAL A 1 181 ? -14.289 16.391 15.141 1 98.5 181 VAL A CA 1
ATOM 1435 C C . VAL A 1 181 ? -12.844 16.406 15.633 1 98.5 181 VAL A C 1
ATOM 1437 O O . VAL A 1 181 ? -12.148 15.383 15.586 1 98.5 181 VAL A O 1
ATOM 1440 N N . LEU A 1 182 ? -12.461 17.578 15.992 1 98.75 182 LEU A N 1
ATOM 1441 C CA . LEU A 1 182 ? -11.164 17.75 16.641 1 98.75 182 LEU A CA 1
ATOM 1442 C C . LEU A 1 182 ? -11.305 17.703 18.156 1 98.75 182 LEU A C 1
ATOM 1444 O O . LEU A 1 182 ? -12.078 18.469 18.734 1 98.75 182 LEU A O 1
ATOM 1448 N N . VAL A 1 183 ? -10.57 16.812 18.812 1 98.88 183 VAL A N 1
ATOM 1449 C CA . VAL A 1 183 ? -10.578 16.719 20.266 1 98.88 183 VAL A CA 1
ATOM 1450 C C . VAL A 1 183 ? -9.211 17.141 20.812 1 98.88 183 VAL A C 1
ATOM 1452 O O . VAL A 1 183 ? -8.18 16.672 20.328 1 98.88 183 VAL A O 1
ATOM 1455 N N . THR A 1 184 ? -9.234 17.984 21.797 1 98.88 184 THR A N 1
ATOM 1456 C CA . THR A 1 184 ? -7.973 18.531 22.297 1 98.88 184 THR A CA 1
ATOM 1457 C C . THR A 1 184 ? -7.984 18.641 23.812 1 98.88 184 THR A C 1
ATOM 1459 O O . THR A 1 184 ? -9.047 18.609 24.438 1 98.88 184 THR A O 1
ATOM 1462 N N . ALA A 1 185 ? -6.805 18.688 24.375 1 98.88 185 ALA A N 1
ATOM 1463 C CA . ALA A 1 185 ? -6.582 18.891 25.797 1 98.88 185 ALA A CA 1
ATOM 1464 C C . ALA A 1 185 ? -5.219 19.516 26.062 1 98.88 185 ALA A C 1
ATOM 1466 O O . ALA A 1 185 ? -4.312 19.422 25.234 1 98.88 185 ALA A O 1
ATOM 1467 N N . GLN A 1 186 ? -5.133 20.203 27.156 1 98.56 186 GLN A N 1
ATOM 1468 C CA . GLN A 1 186 ? -3.809 20.625 27.594 1 98.56 186 GLN A CA 1
ATOM 1469 C C . GLN A 1 186 ? -2.904 19.422 27.859 1 98.56 186 GLN A C 1
ATOM 1471 O O . GLN A 1 186 ? -3.344 18.422 28.422 1 98.56 186 GLN A O 1
ATOM 1476 N N . SER A 1 187 ? -1.723 19.562 27.438 1 98.75 187 SER A N 1
ATOM 1477 C CA . SER A 1 187 ? -0.829 18.406 27.531 1 98.75 187 SER A CA 1
ATOM 1478 C C . SER A 1 187 ? -0.409 18.156 28.984 1 98.75 187 SER A C 1
ATOM 1480 O O . SER A 1 187 ? -0.128 19.094 29.719 1 98.75 187 SER A O 1
ATOM 1482 N N . GLU A 1 188 ? -0.341 16.938 29.328 1 98 188 GLU A N 1
ATOM 1483 C CA . GLU A 1 188 ? 0.213 16.516 30.625 1 98 188 GLU A CA 1
ATOM 1484 C C . GLU A 1 188 ? 1.686 16.141 30.484 1 98 188 GLU A C 1
ATOM 1486 O O . GLU A 1 188 ? 2.354 15.867 31.484 1 98 188 GLU A O 1
ATOM 1491 N N . GLN A 1 189 ? 2.145 16.141 29.25 1 96.75 189 GLN A N 1
ATOM 1492 C CA . GLN A 1 189 ? 3.572 15.969 29 1 96.75 189 GLN A CA 1
ATOM 1493 C C . GLN A 1 189 ? 4.305 17.312 29.031 1 96.75 189 GLN A C 1
ATOM 1495 O O . GLN A 1 189 ? 3.893 18.266 28.391 1 96.75 189 GLN A O 1
ATOM 1500 N N . ASN A 1 190 ? 5.465 17.391 29.688 1 95.75 190 ASN A N 1
ATOM 1501 C CA . ASN A 1 190 ? 6.203 18.641 29.875 1 95.75 190 ASN A CA 1
ATOM 1502 C C . ASN A 1 190 ? 6.723 19.172 28.531 1 95.75 190 ASN A C 1
ATOM 1504 O O . ASN A 1 190 ? 6.945 20.375 28.391 1 95.75 190 ASN A O 1
ATOM 1508 N N . GLU A 1 191 ? 6.832 18.328 27.609 1 97.25 191 GLU A N 1
ATOM 1509 C CA . GLU A 1 191 ? 7.453 18.688 26.328 1 97.25 191 GLU A CA 1
ATOM 1510 C C . GLU A 1 191 ? 6.469 19.406 25.422 1 97.25 191 GLU A C 1
ATOM 1512 O O . GLU A 1 191 ? 6.871 20.062 24.453 1 97.25 191 GLU A O 1
ATOM 1517 N N . TYR A 1 192 ? 5.215 19.375 25.734 1 98.69 192 TYR A N 1
ATOM 1518 C CA . TYR A 1 192 ? 4.199 19.922 24.844 1 98.69 192 TYR A CA 1
ATOM 1519 C C . TYR A 1 192 ? 3.217 20.812 25.594 1 98.69 192 TYR A C 1
ATOM 1521 O O . TYR A 1 192 ? 3.018 20.625 26.797 1 98.69 192 TYR A O 1
ATOM 1529 N N . ASP A 1 193 ? 2.619 21.781 24.875 1 98.81 193 ASP A N 1
ATOM 1530 C CA . ASP A 1 193 ? 1.637 22.688 25.484 1 98.81 193 ASP A CA 1
ATOM 1531 C C . ASP A 1 193 ? 0.231 22.094 25.391 1 98.81 193 ASP A C 1
ATOM 1533 O O . ASP A 1 193 ? -0.554 22.203 26.344 1 98.81 193 ASP A O 1
ATOM 1537 N N . TYR A 1 194 ? -0.13 21.484 24.281 1 98.88 194 TYR A N 1
ATOM 1538 C CA . TYR A 1 194 ? -1.436 20.844 24.125 1 98.88 194 TYR A CA 1
ATOM 1539 C C . TYR A 1 194 ? -1.348 19.641 23.188 1 98.88 194 TYR A C 1
ATOM 1541 O O . TYR A 1 194 ? -0.363 19.484 22.469 1 98.88 194 TYR A O 1
ATOM 1549 N N . GLU A 1 195 ? -2.303 18.812 23.297 1 98.88 195 GLU A N 1
ATOM 1550 C CA . GLU A 1 195 ? -2.436 17.609 22.484 1 98.88 195 GLU A CA 1
ATOM 1551 C C . GLU A 1 195 ? -3.795 17.547 21.797 1 98.88 195 GLU A C 1
ATOM 1553 O O . GLU A 1 195 ? -4.734 18.234 22.203 1 98.88 195 GLU A O 1
ATOM 1558 N N . TYR A 1 196 ? -3.871 16.812 20.734 1 98.88 196 TYR A N 1
ATOM 1559 C CA . TYR A 1 196 ? -5.137 16.719 20.031 1 98.88 196 TYR A CA 1
ATOM 1560 C C . TYR A 1 196 ? -5.207 15.438 19.203 1 98.88 196 TYR A C 1
ATOM 1562 O O . TYR A 1 196 ? -4.207 14.727 19.047 1 98.88 196 TYR A O 1
ATOM 1570 N N . ARG A 1 197 ? -6.324 15.031 18.797 1 98.81 197 ARG A N 1
ATOM 1571 C CA . ARG A 1 197 ? -6.66 14.008 17.812 1 98.81 197 ARG A CA 1
ATOM 1572 C C . ARG A 1 197 ? -7.758 14.5 16.875 1 98.81 197 ARG A C 1
ATOM 1574 O O . ARG A 1 197 ? -8.617 15.289 17.281 1 98.81 197 ARG A O 1
ATOM 1581 N N . TYR A 1 198 ? -7.727 14.102 15.68 1 98.44 198 TYR A N 1
ATOM 1582 C CA . TYR A 1 198 ? -8.695 14.547 14.68 1 98.44 198 TYR A CA 1
ATOM 1583 C C . TYR A 1 198 ? -9.398 13.359 14.039 1 98.44 198 TYR A C 1
ATOM 1585 O O . TYR A 1 198 ? -8.773 12.57 13.328 1 98.44 198 TYR A O 1
ATOM 1593 N N . PHE A 1 199 ? -10.742 13.211 14.289 1 98.31 199 PHE A N 1
ATOM 1594 C CA . PHE A 1 199 ? -11.578 12.133 13.789 1 98.31 199 PHE A CA 1
ATOM 1595 C C . PHE A 1 199 ? -12.492 12.625 12.672 1 98.31 199 PHE A C 1
ATOM 1597 O O . PHE A 1 199 ? -13.211 13.609 12.844 1 98.31 199 PHE A O 1
ATOM 1604 N N . PHE A 1 200 ? -12.469 11.898 11.5 1 95.75 200 PHE A N 1
ATOM 1605 C CA . PHE A 1 200 ? -13.266 12.367 10.367 1 95.75 200 PHE A CA 1
ATOM 1606 C C . PHE A 1 200 ? -13.773 11.195 9.539 1 95.75 200 PHE A C 1
ATOM 1608 O O . PHE A 1 200 ? -13.594 11.164 8.32 1 95.75 200 PHE A O 1
ATOM 1615 N N . PRO A 1 201 ? -14.438 10.227 10.102 1 93.31 201 PRO A N 1
ATOM 1616 C CA . PRO A 1 201 ? -14.891 9.008 9.414 1 93.31 201 PRO A CA 1
ATOM 1617 C C . PRO A 1 201 ? -15.828 9.312 8.25 1 93.31 201 PRO A C 1
ATOM 1619 O O . PRO A 1 201 ? -16.047 8.445 7.391 1 93.31 201 PRO A O 1
ATOM 1622 N N . TRP A 1 202 ? -16.344 10.539 8.133 1 89.44 202 TRP A N 1
ATOM 1623 C CA . TRP A 1 202 ? -17.297 10.914 7.09 1 89.44 202 TRP A CA 1
ATOM 1624 C C . TRP A 1 202 ? -16.578 11.336 5.816 1 89.44 202 TRP A C 1
ATOM 1626 O O . TRP A 1 202 ? -17.203 11.477 4.762 1 89.44 202 TRP A O 1
ATOM 1636 N N . SER A 1 203 ? -15.289 11.469 5.957 1 81.06 203 SER A N 1
ATOM 1637 C CA . SER A 1 203 ? -14.523 12.008 4.836 1 81.06 203 SER A CA 1
ATOM 1638 C C . SER A 1 203 ? -13.539 10.977 4.293 1 81.06 203 SER A C 1
ATOM 1640 O O . SER A 1 203 ? -12.5 11.336 3.738 1 81.06 203 SER A O 1
ATOM 1642 N N . GLY A 1 204 ? -13.727 9.727 4.523 1 76.81 204 GLY A N 1
ATOM 1643 C CA . GLY A 1 204 ? -12.977 8.695 3.824 1 76.81 204 GLY A CA 1
ATOM 1644 C C . GLY A 1 204 ? -11.961 7.996 4.703 1 76.81 204 GLY A C 1
ATOM 1645 O O . GLY A 1 204 ? -11.352 7.004 4.297 1 76.81 204 GLY A O 1
ATOM 1646 N N . ALA A 1 205 ? -11.688 8.547 5.895 1 88.88 205 ALA A N 1
ATOM 1647 C CA . ALA A 1 205 ? -10.789 7.902 6.855 1 88.88 205 ALA A CA 1
ATOM 1648 C C . ALA A 1 205 ? -11.258 8.148 8.289 1 88.88 205 ALA A C 1
ATOM 1650 O O . ALA A 1 205 ? -11.891 9.164 8.57 1 88.88 205 ALA A O 1
ATOM 1651 N N . ASP A 1 206 ? -10.898 7.281 9.156 1 94.56 206 ASP A N 1
ATOM 1652 C CA . ASP A 1 206 ? -11.375 7.34 10.539 1 94.56 206 ASP A CA 1
ATOM 1653 C C . ASP A 1 206 ? -10.664 8.445 11.32 1 94.56 206 ASP A C 1
ATOM 1655 O O . ASP A 1 206 ? -11.312 9.25 11.984 1 94.56 206 ASP A O 1
ATOM 1659 N N . GLU A 1 207 ? -9.32 8.469 11.234 1 97.44 207 GLU A N 1
ATOM 1660 C CA . GLU A 1 207 ? -8.5 9.414 11.992 1 97.44 207 GLU A CA 1
ATOM 1661 C C . GLU A 1 207 ? -7.273 9.844 11.18 1 97.44 207 GLU A C 1
ATOM 1663 O O . GLU A 1 207 ? -6.641 9.016 10.523 1 97.44 207 GLU A O 1
ATOM 1668 N N . ASP A 1 208 ? -7.062 11.078 11.211 1 97.12 208 ASP A N 1
ATOM 1669 C CA . ASP A 1 208 ? -5.832 11.57 10.609 1 97.12 208 ASP A CA 1
ATOM 1670 C C . ASP A 1 208 ? -4.645 11.391 11.555 1 97.12 208 ASP A C 1
ATOM 1672 O O . ASP A 1 208 ? -4.719 11.742 12.727 1 97.12 208 ASP A O 1
ATOM 1676 N N . PRO A 1 209 ? -3.578 10.875 11.078 1 97.25 209 PRO A N 1
ATOM 1677 C CA . PRO A 1 209 ? -2.455 10.562 11.961 1 97.25 209 PRO A CA 1
ATOM 1678 C C . PRO A 1 209 ? -1.764 11.805 12.516 1 97.25 209 PRO A C 1
ATOM 1680 O O . PRO A 1 209 ? -1.277 11.797 13.648 1 97.25 209 PRO A O 1
ATOM 1683 N N . ALA A 1 210 ? -1.566 12.797 11.742 1 98.12 210 ALA A N 1
ATOM 1684 C CA . ALA A 1 210 ? -1.004 14.086 12.117 1 98.12 210 ALA A CA 1
ATOM 1685 C C . ALA A 1 210 ? -1.543 15.203 11.219 1 98.12 210 ALA A C 1
ATOM 1687 O O . ALA A 1 210 ? -1.315 15.195 10.008 1 98.12 210 ALA A O 1
ATOM 1688 N N . THR A 1 211 ? -2.215 16.125 11.82 1 97.38 211 THR A N 1
ATOM 1689 C CA . THR A 1 211 ? -2.969 17.125 11.062 1 97.38 211 THR A CA 1
ATOM 1690 C C . THR A 1 211 ? -2.408 18.516 11.305 1 97.38 211 THR A C 1
ATOM 1692 O O . THR A 1 211 ? -2.609 19.094 12.375 1 97.38 211 THR A O 1
ATOM 1695 N N . GLY A 1 212 ? -1.823 19.078 10.281 1 96.69 212 GLY A N 1
ATOM 1696 C CA . GLY A 1 212 ? -1.298 20.438 10.398 1 96.69 212 GLY A CA 1
ATOM 1697 C C . GLY A 1 212 ? -2.352 21.5 10.188 1 96.69 212 GLY A C 1
ATOM 1698 O O . GLY A 1 212 ? -2.322 22.547 10.836 1 96.69 212 GLY A O 1
ATOM 1699 N N . GLY A 1 213 ? -3.295 21.25 9.297 1 94.5 213 GLY A N 1
ATOM 1700 C CA . GLY A 1 213 ? -4.27 22.234 8.875 1 94.5 213 GLY A CA 1
ATOM 1701 C C . GLY A 1 213 ? -5.109 22.781 10.016 1 94.5 213 GLY A C 1
ATOM 1702 O O . GLY A 1 213 ? -5.527 23.938 10 1 94.5 213 GLY A O 1
ATOM 1703 N N . VAL A 1 214 ? -5.309 22 11.039 1 97.38 214 VAL A N 1
ATOM 1704 C CA . VAL A 1 214 ? -6.191 22.391 12.133 1 97.38 214 VAL A CA 1
ATOM 1705 C C . VAL A 1 214 ? -5.504 23.453 12.992 1 97.38 214 VAL A C 1
ATOM 1707 O O . VAL A 1 214 ? -6.152 24.125 13.797 1 97.38 214 VAL A O 1
ATOM 1710 N N . GLN A 1 215 ? -4.219 23.578 12.836 1 97.75 215 GLN A N 1
ATOM 1711 C CA . GLN A 1 215 ? -3.51 24.578 13.625 1 97.75 215 GLN A CA 1
ATOM 1712 C C . GLN A 1 215 ? -3.947 26 13.242 1 97.75 215 GLN A C 1
ATOM 1714 O O . GLN A 1 215 ? -3.686 26.953 13.977 1 97.75 215 GLN A O 1
ATOM 1719 N N . SER A 1 216 ? -4.59 26.094 12.062 1 96.31 216 SER A N 1
ATOM 1720 C CA . SER A 1 216 ? -5.102 27.391 11.625 1 96.31 216 SER A CA 1
ATOM 1721 C C . SER A 1 216 ? -6.113 27.953 12.625 1 96.31 216 SER A C 1
ATOM 1723 O O . SER A 1 216 ? -6.395 29.141 12.625 1 96.31 216 SER A O 1
ATOM 1725 N N . PHE A 1 217 ? -6.695 27.109 13.461 1 97.81 217 PHE A N 1
ATOM 1726 C CA . PHE A 1 217 ? -7.656 27.609 14.438 1 97.81 217 PHE A CA 1
ATOM 1727 C C . PHE A 1 217 ? -7.371 27.047 15.82 1 97.81 217 PHE A C 1
ATOM 1729 O O . PHE A 1 217 ? -7.641 27.703 16.828 1 97.81 217 PHE A O 1
ATOM 1736 N N . LEU A 1 218 ? -6.805 25.906 15.914 1 98.5 218 LEU A N 1
ATOM 1737 C CA . LEU A 1 218 ? -6.512 25.266 17.188 1 98.5 218 LEU A CA 1
ATOM 1738 C C . LEU A 1 218 ? -5.461 26.047 17.969 1 98.5 218 LEU A C 1
ATOM 1740 O O . LEU A 1 218 ? -5.582 26.234 19.188 1 98.5 218 LEU A O 1
ATOM 1744 N N . SER A 1 219 ? -4.48 26.453 17.266 1 98 219 SER A N 1
ATOM 1745 C CA . SER A 1 219 ? -3.391 27.172 17.906 1 98 219 SER A CA 1
ATOM 1746 C C . SER A 1 219 ? -3.877 28.484 18.516 1 98 219 SER A C 1
ATOM 1748 O O . SER A 1 219 ? -3.434 28.875 19.594 1 98 219 SER A O 1
ATOM 1750 N N . LYS A 1 220 ? -4.727 29.188 17.812 1 97 220 LYS A N 1
ATOM 1751 C CA . LYS A 1 220 ? -5.305 30.422 18.328 1 97 220 LYS A CA 1
ATOM 1752 C C . LYS A 1 220 ? -6.078 30.172 19.625 1 97 220 LYS A C 1
ATOM 1754 O O . LYS A 1 220 ? -5.988 30.953 20.578 1 97 220 LYS A O 1
ATOM 1759 N N . TYR A 1 221 ? -6.816 29.125 19.656 1 98 221 TYR A N 1
ATOM 1760 C CA . TYR A 1 221 ? -7.586 28.734 20.844 1 98 221 TYR A CA 1
ATOM 1761 C C . TYR A 1 221 ? -6.676 28.547 22.047 1 98 221 TYR A C 1
ATOM 1763 O O . TYR A 1 221 ? -6.906 29.141 23.109 1 98 221 TYR A O 1
ATOM 1771 N N . TRP A 1 222 ? -5.656 27.828 21.891 1 98.31 222 TRP A N 1
ATOM 1772 C CA . TRP A 1 222 ? -4.77 27.516 23 1 98.31 222 TRP A CA 1
ATOM 1773 C C . TRP A 1 222 ? -3.893 28.703 23.359 1 98.31 222 TRP A C 1
ATOM 1775 O O . TRP A 1 222 ? -3.551 28.906 24.531 1 98.31 222 TRP A O 1
ATOM 1785 N N . ALA A 1 223 ? -3.467 29.453 22.344 1 97.88 223 ALA A N 1
ATOM 1786 C CA . ALA A 1 223 ? -2.678 30.641 22.609 1 97.88 223 ALA A CA 1
ATOM 1787 C C . ALA A 1 223 ? -3.402 31.578 23.578 1 97.88 223 ALA A C 1
ATOM 1789 O O . ALA A 1 223 ? -2.791 32.125 24.5 1 97.88 223 ALA A O 1
ATOM 1790 N N . LYS A 1 224 ? -4.656 31.766 23.359 1 96.25 224 LYS A N 1
ATOM 1791 C CA . LYS A 1 224 ? -5.473 32.594 24.234 1 96.25 224 LYS A CA 1
ATOM 1792 C C . LYS A 1 224 ? -5.574 32 25.625 1 96.25 224 LYS A C 1
ATOM 1794 O O . LYS A 1 224 ? -5.418 32.719 26.625 1 96.25 224 LYS A O 1
ATOM 1799 N N . LYS A 1 225 ? -5.773 30.781 25.656 1 97.06 225 LYS A N 1
ATOM 1800 C CA . LYS A 1 225 ? -5.996 30.109 26.938 1 97.06 225 LYS A CA 1
ATOM 1801 C C . LYS A 1 225 ? -4.711 30.062 27.766 1 97.06 225 LYS A C 1
ATOM 1803 O O . LYS A 1 225 ? -4.746 30.203 28.984 1 97.06 225 LYS A O 1
ATOM 1808 N N . LEU A 1 226 ? -3.645 29.844 27.094 1 97.81 226 LEU A N 1
ATOM 1809 C CA . LEU A 1 226 ? -2.377 29.656 27.781 1 97.81 226 LEU A CA 1
ATOM 1810 C C . LEU A 1 226 ? -1.592 30.969 27.844 1 97.81 226 LEU A C 1
ATOM 1812 O O . LEU A 1 226 ? -0.563 31.047 28.516 1 97.81 226 LEU A O 1
ATOM 1816 N N . ASN A 1 227 ? -2.006 31.969 27.172 1 97.62 227 ASN A N 1
ATOM 1817 C CA . ASN A 1 227 ? -1.323 33.25 27.047 1 97.62 227 ASN A CA 1
ATOM 1818 C C . ASN A 1 227 ? 0.099 33.094 26.531 1 97.62 227 ASN A C 1
ATOM 1820 O O . ASN A 1 227 ? 1.055 33.562 27.141 1 97.62 227 ASN A O 1
ATOM 1824 N N . LYS A 1 228 ? 0.225 32.281 25.453 1 96.81 228 LYS A N 1
ATOM 1825 C CA . LYS A 1 228 ? 1.479 32 24.766 1 96.81 228 LYS A CA 1
ATOM 1826 C C . LYS A 1 228 ? 1.34 32.219 23.266 1 96.81 228 LYS A C 1
ATOM 1828 O O . LYS A 1 228 ? 0.284 31.953 22.688 1 96.81 228 LYS A O 1
ATOM 1833 N N . LYS A 1 229 ? 2.383 32.656 22.641 1 96.5 229 LYS A N 1
ATOM 1834 C CA . LYS A 1 229 ? 2.387 32.812 21.188 1 96.5 229 LYS A CA 1
ATOM 1835 C C . LYS A 1 229 ? 3.225 31.719 20.516 1 96.5 229 LYS A C 1
ATOM 1837 O O . LYS A 1 229 ? 3.119 31.5 19.312 1 96.5 229 LYS A O 1
ATOM 1842 N N . LYS A 1 230 ? 4.125 31.188 21.219 1 98.06 230 LYS A N 1
ATOM 1843 C CA . LYS A 1 230 ? 4.906 30.016 20.781 1 98.06 230 LYS A CA 1
ATOM 1844 C C . LYS A 1 230 ? 4.543 28.781 21.609 1 98.06 230 LYS A C 1
ATOM 1846 O O . LYS A 1 230 ? 4.586 28.812 22.828 1 98.06 230 LYS A O 1
ATOM 1851 N N . MET A 1 231 ? 4.156 27.766 20.891 1 98.69 231 MET A N 1
ATOM 1852 C CA . MET A 1 231 ? 3.672 26.547 21.547 1 98.69 231 MET A CA 1
ATOM 1853 C C . MET A 1 231 ? 4.145 25.297 20.828 1 98.69 231 MET A C 1
ATOM 1855 O O . MET A 1 231 ? 4.605 25.375 19.688 1 98.69 231 MET A O 1
ATOM 1859 N N . LYS A 1 232 ? 4.117 24.234 21.531 1 98.75 232 LYS A N 1
ATOM 1860 C CA . LYS A 1 232 ? 4.379 22.906 20.969 1 98.75 232 LYS A CA 1
ATOM 1861 C C . LYS A 1 232 ? 3.137 22.031 21.031 1 98.75 232 LYS A C 1
ATOM 1863 O O . LYS A 1 232 ? 2.555 21.844 22.094 1 98.75 232 LYS A O 1
ATOM 1868 N N . ALA A 1 233 ? 2.75 21.562 19.906 1 98.75 233 ALA A N 1
ATOM 1869 C CA . ALA A 1 233 ? 1.562 20.719 19.781 1 98.75 233 ALA A CA 1
ATOM 1870 C C . ALA A 1 233 ? 1.941 19.266 19.531 1 98.75 233 ALA A C 1
ATOM 1872 O O . ALA A 1 233 ? 2.938 18.984 18.859 1 98.75 233 ALA A O 1
ATOM 1873 N N . TYR A 1 234 ? 1.15 18.359 20.078 1 98.81 234 TYR A N 1
ATOM 1874 C CA . TYR A 1 234 ? 1.348 16.922 19.891 1 98.81 234 TYR A CA 1
ATOM 1875 C C . TYR A 1 234 ? 0.043 16.234 19.516 1 98.81 234 TYR A C 1
ATOM 1877 O O . TYR A 1 234 ? -0.966 16.375 20.203 1 98.81 234 TYR A O 1
ATOM 1885 N N . GLN A 1 235 ? 0.023 15.594 18.375 1 98.69 235 GLN A N 1
ATOM 1886 C CA . GLN A 1 235 ? -1.146 14.781 18.047 1 98.69 235 GLN A CA 1
ATOM 1887 C C . GLN A 1 235 ? -0.987 13.352 18.562 1 98.69 235 GLN A C 1
ATOM 1889 O O . GLN A 1 235 ? -0.16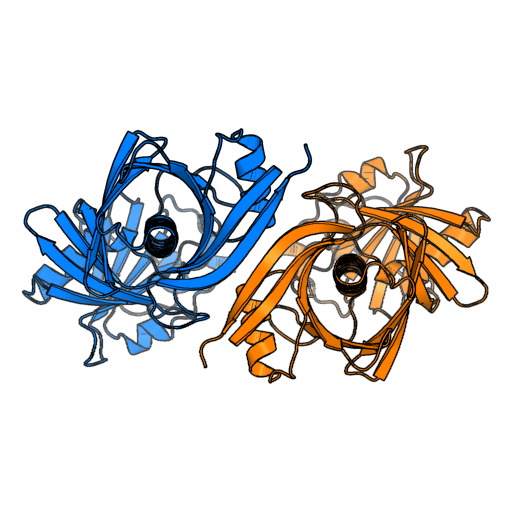1 12.594 18.062 1 98.69 235 GLN A O 1
ATOM 1894 N N . SER A 1 236 ? -1.853 13 19.484 1 98.12 236 SER A N 1
ATOM 1895 C CA . SER A 1 236 ? -1.729 11.734 20.203 1 98.12 236 SER A CA 1
ATOM 1896 C C . SER A 1 236 ? -2.484 10.617 19.484 1 98.12 236 SER A C 1
ATOM 1898 O O . SER A 1 236 ? -3.252 9.883 20.109 1 98.12 236 SER A O 1
ATOM 1900 N N . SER A 1 237 ? -2.305 10.523 18.203 1 97.75 237 SER A N 1
ATOM 1901 C CA . SER A 1 237 ? -2.82 9.406 17.422 1 97.75 237 SER A CA 1
ATOM 1902 C C . SER A 1 237 ? -1.902 8.195 17.516 1 97.75 237 SER A C 1
ATOM 1904 O O . SER A 1 237 ? -0.885 8.227 18.203 1 97.75 237 SER A O 1
ATOM 1906 N N . THR A 1 238 ? -2.26 7.129 16.859 1 95.75 238 THR A N 1
ATOM 1907 C CA . THR A 1 238 ? -1.456 5.91 16.844 1 95.75 238 THR A CA 1
ATOM 1908 C C . THR A 1 238 ? -0.071 6.188 16.266 1 95.75 238 THR A C 1
ATOM 1910 O O . THR A 1 238 ? 0.933 5.691 16.781 1 95.75 238 THR A O 1
ATOM 1913 N N . ARG A 1 239 ? 0.036 6.984 15.219 1 97.5 239 ARG A N 1
ATOM 1914 C CA . ARG A 1 239 ? 1.317 7.277 14.586 1 97.5 239 ARG A CA 1
ATOM 1915 C C . ARG A 1 239 ? 1.979 8.492 15.219 1 97.5 239 ARG A C 1
ATOM 1917 O O . ARG A 1 239 ? 3.178 8.719 15.047 1 97.5 239 ARG A O 1
ATOM 1924 N N . THR A 1 240 ? 1.163 9.273 15.867 1 98.25 240 THR A N 1
ATOM 1925 C CA . THR A 1 240 ? 1.578 10.477 16.562 1 98.25 240 THR A CA 1
ATOM 1926 C C . THR A 1 240 ? 2.191 11.484 15.602 1 98.25 240 THR A C 1
ATOM 1928 O O . THR A 1 240 ? 2.438 11.164 14.438 1 98.25 240 THR A O 1
ATOM 1931 N N . GLY A 1 241 ? 2.383 12.656 15.977 1 98.38 241 GLY A N 1
ATOM 1932 C CA . GLY A 1 241 ? 3.033 13.766 15.297 1 98.38 241 GLY A CA 1
ATOM 1933 C C . GLY A 1 241 ? 3.221 14.984 16.188 1 98.38 241 GLY A C 1
ATOM 1934 O O . GLY A 1 241 ? 2.543 15.125 17.203 1 98.38 241 GLY A O 1
ATOM 1935 N N . SER A 1 242 ? 4.184 15.766 15.859 1 98.5 242 SER A N 1
ATOM 1936 C CA . SER A 1 242 ? 4.43 16.969 16.656 1 98.5 242 SER A CA 1
ATOM 1937 C C . SER A 1 242 ? 4.828 18.141 15.781 1 98.5 242 SER A C 1
ATOM 1939 O O . SER A 1 242 ? 5.32 17.953 14.664 1 98.5 242 SER A O 1
ATOM 1941 N N . MET A 1 243 ? 4.547 19.297 16.281 1 98.12 243 MET A N 1
ATOM 1942 C CA . MET A 1 243 ? 4.91 20.516 15.562 1 98.12 243 MET A CA 1
ATOM 1943 C C . MET A 1 243 ? 5.043 21.703 16.516 1 98.12 243 MET A C 1
ATOM 1945 O O . MET A 1 243 ? 4.445 21.703 17.594 1 98.12 243 MET A O 1
ATOM 1949 N N . GLU A 1 244 ? 5.895 22.578 16.219 1 98.31 244 GLU A N 1
ATOM 1950 C CA . GLU A 1 244 ? 5.996 23.875 16.891 1 98.31 244 GLU A CA 1
ATOM 1951 C C . GLU A 1 244 ? 5.141 24.922 16.188 1 98.31 244 GLU A C 1
ATOM 1953 O O . GLU A 1 244 ? 5.113 25 14.961 1 98.31 244 GLU A O 1
ATOM 1958 N N . ILE A 1 245 ? 4.48 25.672 17.016 1 98.06 245 ILE A N 1
ATOM 1959 C CA . ILE A 1 245 ? 3.521 26.641 16.5 1 98.06 245 ILE A CA 1
ATOM 1960 C C . ILE A 1 245 ? 3.912 28.047 16.969 1 98.06 245 ILE A C 1
ATOM 1962 O O . ILE A 1 245 ? 4.312 28.234 18.109 1 98.06 245 ILE A O 1
ATOM 1966 N N . GLU A 1 246 ? 3.826 28.984 16.094 1 98 246 GLU A N 1
ATOM 1967 C CA . GLU A 1 246 ? 4.016 30.391 16.438 1 98 246 GLU A CA 1
ATOM 1968 C C . GLU A 1 246 ? 2.957 31.266 15.773 1 98 246 GLU A C 1
ATOM 1970 O O . GLU A 1 246 ? 2.781 31.219 14.555 1 98 246 GLU A O 1
ATOM 1975 N N . LEU A 1 247 ? 2.264 32 16.562 1 97.44 247 LEU A N 1
ATOM 1976 C CA . LEU A 1 247 ? 1.294 32.969 16.031 1 97.44 247 LEU A CA 1
ATOM 1977 C C . LEU A 1 247 ? 1.954 34.312 15.734 1 97.44 247 LEU A C 1
ATOM 1979 O O . LEU A 1 247 ? 2.572 34.906 16.609 1 97.44 247 LEU A O 1
ATOM 1983 N N . ILE A 1 248 ? 1.855 34.656 14.531 1 94.38 248 ILE A N 1
ATOM 1984 C CA . ILE A 1 248 ? 2.381 35.938 14.102 1 94.38 248 ILE A CA 1
ATOM 1985 C C . ILE A 1 248 ? 1.291 36.75 13.375 1 94.38 248 ILE A C 1
ATOM 1987 O O . ILE A 1 248 ? 0.921 36.406 12.242 1 94.38 248 ILE A O 1
ATOM 1991 N N . ASP A 1 249 ? 0.952 37.875 13.992 1 89.5 249 ASP A N 1
ATOM 1992 C CA . ASP A 1 249 ? -0.107 38.719 13.414 1 89.5 249 ASP A CA 1
ATOM 1993 C C . ASP A 1 249 ? -1.309 37.844 13.016 1 89.5 249 ASP A C 1
ATOM 1995 O O . ASP A 1 249 ? -1.891 37.156 13.852 1 89.5 249 ASP A O 1
ATOM 1999 N N . ASP A 1 250 ? -1.597 37.719 11.719 1 87.88 250 ASP A N 1
ATOM 2000 C CA . ASP A 1 250 ? -2.771 36.969 11.273 1 87.88 250 ASP A CA 1
ATOM 2001 C C . ASP A 1 250 ? -2.371 35.656 10.625 1 87.88 250 ASP A C 1
ATOM 2003 O O . ASP A 1 250 ? -3.129 35.094 9.836 1 87.88 250 ASP A O 1
ATOM 2007 N N . SER A 1 251 ? -1.174 35.25 11.047 1 93.94 251 SER A N 1
ATOM 2008 C CA . SER A 1 251 ? -0.675 34 10.477 1 93.94 251 SER A CA 1
ATOM 2009 C C . SER A 1 251 ? -0.213 33.031 11.562 1 93.94 251 SER A C 1
ATOM 2011 O O . SER A 1 251 ? 0.07 33.438 12.688 1 93.94 251 SER A O 1
ATOM 2013 N N . VAL A 1 252 ? -0.285 31.828 11.203 1 96.25 252 VAL A N 1
ATOM 2014 C CA . VAL A 1 252 ? 0.287 30.797 12.047 1 96.25 252 VAL A CA 1
ATOM 2015 C C . VAL A 1 252 ? 1.479 30.156 11.336 1 96.25 252 VAL A C 1
ATOM 2017 O O . VAL A 1 252 ? 1.374 29.734 10.18 1 96.25 252 VAL A O 1
ATOM 2020 N N . VAL A 1 253 ? 2.572 30.172 12.023 1 96.75 253 VAL A N 1
ATOM 2021 C CA . VAL A 1 253 ? 3.762 29.469 11.531 1 96.75 253 VAL A CA 1
ATOM 2022 C C . VAL A 1 253 ? 3.834 28.078 12.141 1 96.75 253 VAL A C 1
ATOM 2024 O O . VAL A 1 253 ? 3.773 27.922 13.359 1 96.75 253 VAL A O 1
ATOM 2027 N N . ILE A 1 254 ? 3.902 27.109 11.297 1 97.56 254 ILE A N 1
ATOM 2028 C CA . ILE A 1 254 ? 4.055 25.719 11.719 1 97.56 254 ILE A CA 1
ATOM 2029 C C . ILE A 1 254 ? 5.457 25.219 11.375 1 97.56 254 ILE A C 1
ATOM 2031 O O . ILE A 1 254 ? 5.895 25.328 10.227 1 97.56 254 ILE A O 1
ATOM 2035 N N . ARG A 1 255 ? 6.141 24.781 12.391 1 98 255 ARG A N 1
ATOM 2036 C CA . ARG A 1 255 ? 7.473 24.219 12.203 1 98 255 ARG A CA 1
ATOM 2037 C C . ARG A 1 255 ? 7.504 22.75 12.594 1 98 255 ARG A C 1
ATOM 2039 O O . ARG A 1 255 ? 7.043 22.375 13.672 1 98 255 ARG A O 1
ATOM 2046 N N . SER A 1 256 ? 7.957 21.953 11.711 1 98.38 256 SER A N 1
ATOM 2047 C CA . SER A 1 256 ? 8.133 20.531 12.016 1 98.38 256 SER A CA 1
ATOM 2048 C C . SER A 1 256 ? 9.148 19.891 11.078 1 98.38 256 SER A C 1
ATOM 2050 O O . SER A 1 256 ? 9.852 20.594 10.344 1 98.38 256 SER A O 1
ATOM 2052 N N . ASN A 1 257 ? 9.352 18.609 11.219 1 98.12 257 ASN A N 1
ATOM 2053 C CA . ASN A 1 257 ? 10.266 17.828 10.398 1 98.12 257 ASN A CA 1
ATOM 2054 C C . ASN A 1 257 ? 9.523 16.766 9.586 1 98.12 257 ASN A C 1
ATOM 2056 O O . ASN A 1 257 ? 8.328 16.562 9.773 1 98.12 257 ASN A O 1
ATOM 2060 N N . ALA A 1 258 ? 10.18 16.234 8.688 1 97.94 258 ALA A N 1
ATOM 2061 C CA . ALA A 1 258 ? 9.719 15.078 7.918 1 97.94 258 ALA A CA 1
ATOM 2062 C C . ALA A 1 258 ? 10.859 14.078 7.703 1 97.94 258 ALA A C 1
ATOM 2064 O O . ALA A 1 258 ? 12.031 14.461 7.66 1 97.94 258 ALA A O 1
ATOM 2065 N N . VAL A 1 259 ? 10.523 12.844 7.582 1 97.56 259 VAL A N 1
ATOM 2066 C CA . VAL A 1 259 ? 11.516 11.789 7.414 1 97.56 259 VAL A CA 1
ATOM 2067 C C . VAL A 1 259 ? 11.227 11 6.141 1 97.56 259 VAL A C 1
ATOM 2069 O O . VAL A 1 259 ? 10.086 10.578 5.914 1 97.56 259 VAL A O 1
ATOM 2072 N N . ILE A 1 260 ? 12.219 10.852 5.312 1 97.94 260 ILE A N 1
ATOM 2073 C CA . ILE A 1 260 ? 12.078 10.094 4.074 1 97.94 260 ILE A CA 1
ATOM 2074 C C . ILE A 1 260 ? 12.086 8.602 4.379 1 97.94 260 ILE A C 1
ATOM 2076 O O . ILE A 1 260 ? 13.062 8.078 4.922 1 97.94 260 ILE A O 1
ATOM 2080 N N . PHE A 1 261 ? 11.055 7.945 4.145 1 98.38 261 PHE A N 1
ATOM 2081 C CA . PHE A 1 261 ? 10.938 6.5 4.293 1 98.38 261 PHE A CA 1
ATOM 2082 C C . PHE A 1 261 ? 11.531 5.781 3.086 1 98.38 261 PHE A C 1
ATOM 2084 O O . PHE A 1 261 ? 12.312 4.844 3.24 1 98.38 261 PHE A O 1
ATOM 2091 N N . SER A 1 262 ? 11.094 6.25 1.872 1 98.25 262 SER A N 1
ATOM 2092 C CA . SER A 1 262 ? 11.57 5.633 0.635 1 98.25 262 SER A CA 1
ATOM 2093 C C . SER A 1 262 ? 11.789 6.68 -0.452 1 98.25 262 SER A C 1
ATOM 2095 O O . SER A 1 262 ? 11.141 7.727 -0.456 1 98.25 262 SER A O 1
ATOM 2097 N N . SER A 1 263 ? 12.797 6.438 -1.314 1 98.31 263 SER A N 1
ATOM 2098 C CA . SER A 1 263 ? 13.062 7.242 -2.504 1 98.31 263 SER A CA 1
ATOM 2099 C C . SER A 1 263 ? 13.344 6.363 -3.715 1 98.31 263 SER A C 1
ATOM 2101 O O . SER A 1 263 ? 13.961 5.301 -3.588 1 98.31 263 SER A O 1
ATOM 2103 N N . GLY A 1 264 ? 12.859 6.773 -4.875 1 97.88 264 GLY A N 1
ATOM 2104 C CA . GLY A 1 264 ? 13.07 6.008 -6.094 1 97.88 264 GLY A CA 1
ATOM 2105 C C . GLY A 1 264 ? 12.375 6.602 -7.301 1 97.88 264 GLY A C 1
ATOM 2106 O O . GLY A 1 264 ? 12.328 7.824 -7.465 1 97.88 264 GLY A O 1
ATOM 2107 N N . GLU A 1 265 ? 11.961 5.699 -8.188 1 97.94 265 GLU A N 1
ATOM 2108 C CA . GLU A 1 265 ? 11.32 6.129 -9.43 1 97.94 265 GLU A CA 1
ATOM 2109 C C . GLU A 1 265 ? 10.047 5.332 -9.695 1 97.94 265 GLU A C 1
ATOM 2111 O O . GLU A 1 265 ? 9.992 4.129 -9.445 1 97.94 265 GLU A O 1
ATOM 2116 N N . LEU A 1 266 ? 9.102 6.082 -10.109 1 97.06 266 LEU A N 1
ATOM 2117 C CA . LEU A 1 266 ? 7.883 5.504 -10.664 1 97.06 266 LEU A CA 1
ATOM 2118 C C . LEU A 1 266 ? 8.008 5.301 -12.164 1 97.06 266 LEU A C 1
ATOM 2120 O O . LEU A 1 266 ? 8.508 6.176 -12.875 1 97.06 266 LEU A O 1
ATOM 2124 N N . HIS A 1 267 ? 7.543 4.117 -12.633 1 96.31 267 HIS A N 1
ATOM 2125 C CA . HIS A 1 267 ? 7.672 3.768 -14.047 1 96.31 267 HIS A CA 1
ATOM 2126 C C . HIS A 1 267 ? 6.316 3.781 -14.742 1 96.31 267 HIS A C 1
ATOM 2128 O O . HIS A 1 267 ? 5.496 2.887 -14.531 1 96.31 267 HIS A O 1
ATOM 2134 N N . LEU A 1 268 ? 6.109 4.77 -15.578 1 93.19 268 LEU A N 1
ATOM 2135 C CA . LEU A 1 268 ? 4.875 4.836 -16.344 1 93.19 268 LEU A CA 1
ATOM 2136 C C . LEU A 1 268 ? 5.082 4.293 -17.75 1 93.19 268 LEU A C 1
ATOM 2138 O O . LEU A 1 268 ? 6.156 4.453 -18.328 1 93.19 268 LEU A O 1
ATOM 2142 N N . GLN A 1 269 ? 4.242 3.479 -18.219 1 78.88 269 GLN A N 1
ATOM 2143 C CA . GLN A 1 269 ? 4.324 2.941 -19.562 1 78.88 269 GLN A CA 1
ATOM 2144 C C . GLN A 1 269 ? 4.078 4.031 -20.609 1 78.88 269 GLN A C 1
ATOM 2146 O O . GLN A 1 269 ? 3.27 4.934 -20.391 1 78.88 269 GLN A O 1
ATOM 2151 N N . ASP A 1 270 ? 5.008 4.188 -21.625 1 64.75 270 ASP A N 1
ATOM 2152 C CA . ASP A 1 270 ? 4.887 5.133 -22.719 1 64.75 270 ASP A CA 1
ATOM 2153 C C . ASP A 1 270 ? 3.572 4.93 -23.484 1 64.75 270 ASP A C 1
ATOM 2155 O O . ASP A 1 270 ? 3.061 3.812 -23.562 1 64.75 270 ASP A O 1
ATOM 2159 N N . MET B 1 1 ? 20.5 2.564 6.949 1 87.56 1 MET B N 1
ATOM 2160 C CA . MET B 1 1 ? 20.547 1.396 6.074 1 87.56 1 MET B CA 1
ATOM 2161 C C . MET B 1 1 ? 19.562 1.547 4.91 1 87.56 1 MET B C 1
ATOM 2163 O O . MET B 1 1 ? 18.453 2.027 5.094 1 87.56 1 MET B O 1
ATOM 2167 N N . SER B 1 2 ? 20.047 1.182 3.713 1 93.5 2 SER B N 1
ATOM 2168 C CA . SER B 1 2 ? 19.203 1.275 2.521 1 93.5 2 SER B CA 1
ATOM 2169 C C . SER B 1 2 ? 18.828 -0.107 2.002 1 93.5 2 SER B C 1
ATOM 2171 O O . SER B 1 2 ? 19.672 -1.002 1.929 1 93.5 2 SER B O 1
ATOM 2173 N N . ILE B 1 3 ? 17.562 -0.337 1.737 1 97.44 3 ILE B N 1
ATOM 2174 C CA . ILE B 1 3 ? 17.047 -1.608 1.251 1 97.44 3 ILE B CA 1
ATOM 2175 C C . ILE B 1 3 ? 16.422 -1.414 -0.128 1 97.44 3 ILE B C 1
ATOM 2177 O O . ILE B 1 3 ? 15.508 -0.595 -0.294 1 97.44 3 ILE B O 1
ATOM 2181 N N . LYS B 1 4 ? 16.922 -2.146 -1.104 1 98.25 4 LYS B N 1
ATOM 2182 C CA . LYS B 1 4 ? 16.297 -2.1 -2.428 1 98.25 4 LYS B CA 1
ATOM 2183 C C . LYS B 1 4 ? 14.836 -2.535 -2.371 1 98.25 4 LYS B C 1
ATOM 2185 O O . LYS B 1 4 ? 14.516 -3.572 -1.788 1 98.25 4 LYS B O 1
ATOM 2190 N N . THR B 1 5 ? 13.953 -1.739 -2.973 1 98.56 5 THR B N 1
ATOM 2191 C CA . THR B 1 5 ? 12.523 -1.989 -2.822 1 98.56 5 THR B CA 1
ATOM 2192 C C . T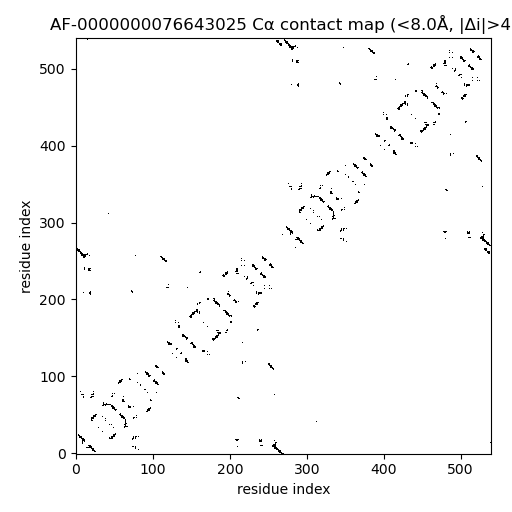HR B 1 5 ? 11.797 -1.784 -4.148 1 98.56 5 THR B C 1
ATOM 2194 O O . THR B 1 5 ? 12.203 -0.947 -4.961 1 98.56 5 THR B O 1
ATOM 2197 N N . TYR B 1 6 ? 10.766 -2.557 -4.371 1 98.75 6 TYR B N 1
ATOM 2198 C CA . TYR B 1 6 ? 9.875 -2.461 -5.523 1 98.75 6 TYR B CA 1
ATOM 2199 C C . TYR B 1 6 ? 8.422 -2.41 -5.078 1 98.75 6 TYR B C 1
ATOM 2201 O O . TYR B 1 6 ? 8.062 -2.961 -4.031 1 98.75 6 TYR B O 1
ATOM 2209 N N . ILE B 1 7 ? 7.594 -1.766 -5.766 1 98.75 7 ILE B N 1
ATOM 2210 C CA . ILE B 1 7 ? 6.145 -1.927 -5.766 1 98.75 7 ILE B CA 1
ATOM 2211 C C . ILE B 1 7 ? 5.688 -2.498 -7.105 1 98.75 7 ILE B C 1
ATOM 2213 O O . ILE B 1 7 ? 5.961 -1.918 -8.164 1 98.75 7 ILE B O 1
ATOM 2217 N N . ILE B 1 8 ? 5.023 -3.553 -7.043 1 98.69 8 ILE B N 1
ATOM 2218 C CA . ILE B 1 8 ? 4.789 -4.316 -8.266 1 98.69 8 ILE B CA 1
ATOM 2219 C C . ILE B 1 8 ? 3.33 -4.762 -8.32 1 98.69 8 ILE B C 1
ATOM 2221 O O . ILE B 1 8 ? 2.764 -5.188 -7.312 1 98.69 8 ILE B O 1
ATOM 2225 N N . ASP B 1 9 ? 2.723 -4.652 -9.492 1 98.56 9 ASP B N 1
ATOM 2226 C CA . ASP B 1 9 ? 1.413 -5.23 -9.789 1 98.56 9 ASP B CA 1
ATOM 2227 C C . ASP B 1 9 ? 1.549 -6.637 -10.359 1 98.56 9 ASP B C 1
ATOM 2229 O O . ASP B 1 9 ? 2.041 -6.812 -11.477 1 98.56 9 ASP B O 1
ATOM 2233 N N . ALA B 1 10 ? 1.045 -7.613 -9.602 1 98.62 10 ALA B N 1
ATOM 2234 C CA . ALA B 1 10 ? 1.137 -9.008 -10.008 1 98.62 10 ALA B CA 1
ATOM 2235 C C . ALA B 1 10 ? -0.128 -9.453 -10.742 1 98.62 10 ALA B C 1
ATOM 2237 O O . ALA B 1 10 ? -1.205 -8.891 -10.523 1 98.62 10 ALA B O 1
ATOM 2238 N N . PHE B 1 11 ? -0.005 -10.445 -11.656 1 98.62 11 PHE B N 1
ATOM 2239 C CA . PHE B 1 11 ? -1.072 -11.094 -12.414 1 98.62 11 PHE B CA 1
ATOM 2240 C C . PHE B 1 11 ? -1.658 -10.133 -13.445 1 98.62 11 PHE B C 1
ATOM 2242 O O . PHE B 1 11 ? -2.869 -10.133 -13.672 1 98.62 11 PHE B O 1
ATOM 2249 N N . THR B 1 12 ? -0.864 -9.305 -14.016 1 98.12 12 THR B N 1
ATOM 2250 C CA . THR B 1 12 ? -1.29 -8.352 -15.031 1 98.12 12 THR B CA 1
ATOM 2251 C C . THR B 1 12 ? -0.115 -7.945 -15.914 1 98.12 12 THR B C 1
ATOM 2253 O O . THR B 1 12 ? 1.044 -8.141 -15.547 1 98.12 12 THR B O 1
ATOM 2256 N N . THR B 1 13 ? -0.375 -7.457 -17.078 1 96.56 13 THR B N 1
ATOM 2257 C CA . THR B 1 13 ? 0.614 -6.863 -17.969 1 96.56 13 THR B CA 1
ATOM 2258 C C . THR B 1 13 ? 0.465 -5.344 -18 1 96.56 13 THR B C 1
ATOM 2260 O O . THR B 1 13 ? 1.204 -4.664 -18.719 1 96.56 13 THR B O 1
ATOM 2263 N N . GLU B 1 14 ? -0.536 -4.836 -17.203 1 96.56 14 GLU B N 1
ATOM 2264 C CA . GLU B 1 14 ? -0.854 -3.414 -17.25 1 96.56 14 GLU B CA 1
ATOM 2265 C C . GLU B 1 14 ? -0.7 -2.775 -15.867 1 96.56 14 GLU B C 1
ATOM 2267 O O . GLU B 1 14 ? -1.066 -3.377 -14.852 1 96.56 14 GLU B O 1
ATOM 2272 N N . LEU B 1 15 ? -0.191 -1.529 -15.883 1 97.06 15 LEU B N 1
ATOM 2273 C CA . LEU B 1 15 ? -0.099 -0.782 -14.633 1 97.06 15 LEU B CA 1
ATOM 2274 C C . LEU B 1 15 ? -1.484 -0.526 -14.047 1 97.06 15 LEU B C 1
ATOM 2276 O O . LEU B 1 15 ? -2.455 -0.361 -14.789 1 97.06 15 LEU B O 1
ATOM 2280 N N . PHE B 1 16 ? -1.6 -0.415 -12.758 1 97.75 16 PHE B N 1
ATOM 2281 C CA . PHE B 1 16 ? -2.781 -0.02 -12 1 97.75 16 PHE B CA 1
ATOM 2282 C C . PHE B 1 16 ? -3.832 -1.123 -12.023 1 97.75 16 PHE B C 1
ATOM 2284 O O . PHE B 1 16 ? -5.004 -0.877 -11.727 1 97.75 16 PHE B O 1
ATOM 2291 N N . LYS B 1 17 ? -3.453 -2.33 -12.469 1 98.06 17 LYS B N 1
ATOM 2292 C CA . LYS B 1 17 ? -4.273 -3.537 -12.43 1 98.06 17 LYS B CA 1
ATOM 2293 C C . LYS B 1 17 ? -3.6 -4.633 -11.602 1 98.06 17 LYS B C 1
ATOM 2295 O O . LYS B 1 17 ? -2.639 -4.367 -10.875 1 98.06 17 LYS B O 1
ATOM 2300 N N . GLY B 1 18 ? -4.137 -5.777 -11.609 1 98.44 18 GLY B N 1
ATOM 2301 C CA . GLY B 1 18 ? -3.543 -6.883 -10.875 1 98.44 18 GLY B CA 1
ATOM 2302 C C . GLY B 1 18 ? -3.604 -6.699 -9.375 1 98.44 18 GLY B C 1
ATOM 2303 O O . GLY B 1 18 ? -4.559 -6.125 -8.852 1 98.44 18 GLY B O 1
ATOM 2304 N N . ASN B 1 19 ? -2.727 -7.359 -8.719 1 98.56 19 ASN B N 1
ATOM 2305 C CA . ASN B 1 19 ? -2.621 -7.348 -7.266 1 98.56 19 ASN B CA 1
ATOM 2306 C C . ASN B 1 19 ? -1.295 -6.746 -6.805 1 98.56 19 ASN B C 1
ATOM 2308 O O . ASN B 1 19 ? -0.229 -7.297 -7.09 1 98.56 19 ASN B O 1
ATOM 2312 N N . GLN B 1 20 ? -1.308 -5.676 -6.012 1 98 20 GLN B N 1
ATOM 2313 C CA . GLN B 1 20 ? -0.118 -4.918 -5.637 1 98 20 GLN B CA 1
ATOM 2314 C C . GLN B 1 20 ? 0.63 -5.598 -4.492 1 98 20 GLN B C 1
ATOM 2316 O O . GLN B 1 20 ? 0.012 -6.137 -3.574 1 98 20 GLN B O 1
ATOM 2321 N N . ALA B 1 21 ? 1.926 -5.512 -4.566 1 98.62 21 ALA B N 1
ATOM 2322 C CA . ALA B 1 21 ? 2.773 -5.934 -3.453 1 98.62 21 ALA B CA 1
ATOM 2323 C C . ALA B 1 21 ? 4.051 -5.105 -3.393 1 98.62 21 ALA B C 1
ATOM 2325 O O . ALA B 1 21 ? 4.602 -4.727 -4.426 1 98.62 21 ALA B O 1
ATOM 2326 N N . ALA B 1 22 ? 4.473 -4.805 -2.197 1 98.81 22 ALA B N 1
ATOM 2327 C CA . ALA B 1 22 ? 5.824 -4.289 -2.004 1 98.81 22 ALA B CA 1
ATOM 2328 C C . ALA B 1 22 ? 6.828 -5.426 -1.832 1 98.81 22 ALA B C 1
ATOM 2330 O O . ALA B 1 22 ? 6.52 -6.445 -1.215 1 98.81 22 ALA B O 1
ATOM 2331 N N . VAL B 1 23 ? 7.984 -5.242 -2.4 1 98.88 23 VAL B N 1
ATOM 2332 C CA . VAL B 1 23 ? 9.047 -6.238 -2.324 1 98.88 23 VAL B CA 1
ATOM 2333 C C . VAL B 1 23 ? 10.336 -5.578 -1.84 1 98.88 23 VAL B C 1
ATOM 2335 O O . VAL B 1 23 ? 10.82 -4.625 -2.453 1 98.88 23 VAL B O 1
ATOM 2338 N N . CYS B 1 24 ? 10.875 -6.051 -0.745 1 98.81 24 CYS B N 1
ATOM 2339 C CA . CYS B 1 24 ? 12.148 -5.59 -0.211 1 98.81 24 CYS B CA 1
ATOM 2340 C C . CYS B 1 24 ? 13.242 -6.629 -0.437 1 98.81 24 CYS B C 1
ATOM 2342 O O . CYS B 1 24 ? 13.148 -7.75 0.064 1 98.81 24 CYS B O 1
ATOM 2344 N N . LEU B 1 25 ? 14.203 -6.332 -1.219 1 98.5 25 LEU B N 1
ATOM 2345 C CA . LEU B 1 25 ? 15.375 -7.184 -1.393 1 98.5 25 LEU B CA 1
ATOM 2346 C C . LEU B 1 25 ? 16.422 -6.879 -0.334 1 98.5 25 LEU B C 1
ATOM 2348 O O . LEU B 1 25 ? 17.062 -5.828 -0.375 1 98.5 25 LEU B O 1
ATOM 2352 N N . LEU B 1 26 ? 16.656 -7.84 0.523 1 97.94 26 LEU B N 1
ATOM 2353 C CA . LEU B 1 26 ? 17.484 -7.621 1.711 1 97.94 26 LEU B CA 1
ATOM 2354 C C . LEU B 1 26 ? 18.922 -8.039 1.46 1 97.94 26 LEU B C 1
ATOM 2356 O O . LEU B 1 26 ? 19.172 -9.039 0.777 1 97.94 26 LEU B O 1
ATOM 2360 N N . GLN B 1 27 ? 19.828 -7.277 2.031 1 95.19 27 GLN B N 1
ATOM 2361 C CA . GLN B 1 27 ? 21.234 -7.695 2.1 1 95.19 27 GLN B CA 1
ATOM 2362 C C . GLN B 1 27 ? 21.516 -8.43 3.402 1 95.19 27 GLN B C 1
ATOM 2364 O O . GLN B 1 27 ? 22.391 -9.305 3.447 1 95.19 27 GLN B O 1
ATOM 2369 N N . ASN B 1 28 ? 20.797 -8.055 4.414 1 94.25 28 ASN B N 1
ATOM 2370 C CA . ASN B 1 28 ? 20.891 -8.648 5.738 1 94.25 28 ASN B CA 1
ATOM 2371 C C . ASN B 1 28 ? 19.516 -8.945 6.324 1 94.25 28 ASN B C 1
ATOM 2373 O O . ASN B 1 28 ? 18.531 -8.336 5.922 1 94.25 28 ASN B O 1
ATOM 2377 N N . GLU B 1 29 ? 19.516 -9.828 7.266 1 94.94 29 GLU B N 1
ATOM 2378 C CA . GLU B 1 29 ? 18.266 -10.156 7.934 1 94.94 29 GLU B CA 1
ATOM 2379 C C . GLU B 1 29 ? 17.734 -8.961 8.711 1 94.94 29 GLU B C 1
ATOM 2381 O O . GLU B 1 29 ? 18.5 -8.148 9.227 1 94.94 29 GLU B O 1
ATOM 2386 N N . LEU B 1 30 ? 16.484 -8.797 8.773 1 96.56 30 LEU B N 1
ATOM 2387 C CA . LEU B 1 30 ? 15.789 -7.812 9.594 1 96.56 30 LEU B CA 1
ATOM 2388 C C . LEU B 1 30 ? 15 -8.492 10.703 1 96.56 30 LEU B C 1
ATOM 2390 O O . LEU B 1 30 ? 14.625 -9.664 10.578 1 96.56 30 LEU B O 1
ATOM 2394 N N . SER B 1 31 ? 14.773 -7.793 11.781 1 96.81 31 SER B N 1
ATOM 2395 C CA . SER B 1 31 ? 13.898 -8.32 12.828 1 96.81 31 SER B CA 1
ATOM 2396 C C . SER B 1 31 ? 12.453 -8.398 12.352 1 96.81 31 SER B C 1
ATOM 2398 O O . SER B 1 31 ? 12.047 -7.648 11.461 1 96.81 31 SER B O 1
ATOM 2400 N N . LYS B 1 32 ? 11.742 -9.359 12.945 1 97.69 32 LYS B N 1
ATOM 2401 C CA . LYS B 1 32 ? 10.312 -9.477 12.648 1 97.69 32 LYS B CA 1
ATOM 2402 C C . LYS B 1 32 ? 9.586 -8.156 12.883 1 97.69 32 LYS B C 1
ATOM 2404 O O . LYS B 1 32 ? 8.719 -7.77 12.102 1 97.69 32 LYS B O 1
ATOM 2409 N N . GLN B 1 33 ? 9.898 -7.445 13.938 1 97.25 33 GLN B N 1
ATOM 2410 C CA . GLN B 1 33 ? 9.258 -6.18 14.281 1 97.25 33 GLN B CA 1
ATOM 2411 C C . GLN B 1 33 ? 9.508 -5.129 13.203 1 97.25 33 GLN B C 1
ATOM 2413 O O . GLN B 1 33 ? 8.586 -4.398 12.82 1 97.25 33 GLN B O 1
ATOM 2418 N N . THR B 1 34 ? 10.742 -5.031 12.727 1 97.25 34 THR B N 1
ATOM 2419 C CA . THR B 1 34 ? 11.078 -4.07 11.68 1 97.25 34 THR B CA 1
ATOM 2420 C C . THR B 1 34 ? 10.32 -4.379 10.391 1 97.25 34 THR B C 1
ATOM 2422 O O . THR B 1 34 ? 9.797 -3.473 9.742 1 97.25 34 THR B O 1
ATOM 2425 N N . MET B 1 35 ? 10.273 -5.629 10 1 98.44 35 MET B N 1
ATOM 2426 C CA . MET B 1 35 ? 9.562 -6.031 8.789 1 98.44 35 MET B CA 1
ATOM 2427 C C . MET B 1 35 ? 8.078 -5.68 8.898 1 98.44 35 MET B C 1
ATOM 2429 O O . MET B 1 35 ? 7.477 -5.223 7.922 1 98.44 35 MET B O 1
ATOM 2433 N N . LEU B 1 36 ? 7.527 -5.918 10.094 1 98.25 36 LEU B N 1
ATOM 2434 C CA . LEU B 1 36 ? 6.125 -5.586 10.32 1 98.25 36 LEU B CA 1
ATOM 2435 C C . LEU B 1 36 ? 5.898 -4.082 10.195 1 98.25 36 LEU B C 1
ATOM 2437 O O . LEU B 1 36 ? 4.906 -3.645 9.609 1 98.25 36 LEU B O 1
ATOM 2441 N N . GLU B 1 37 ? 6.766 -3.246 10.742 1 97.62 37 GLU B N 1
ATOM 2442 C CA . GLU B 1 37 ? 6.66 -1.793 10.648 1 97.62 37 GLU B CA 1
ATOM 2443 C C . GLU B 1 37 ? 6.734 -1.328 9.195 1 97.62 37 GLU B C 1
ATOM 2445 O O . GLU B 1 37 ? 5.996 -0.43 8.789 1 97.62 37 GLU B O 1
ATOM 2450 N N . ILE B 1 38 ? 7.605 -1.975 8.438 1 98.38 38 ILE B N 1
ATOM 2451 C CA . ILE B 1 38 ? 7.754 -1.633 7.023 1 98.38 38 ILE B CA 1
ATOM 2452 C C . ILE B 1 38 ? 6.473 -1.981 6.27 1 98.38 38 ILE B C 1
ATOM 2454 O O . ILE B 1 38 ? 5.977 -1.184 5.469 1 98.38 38 ILE B O 1
ATOM 2458 N N . ALA B 1 39 ? 5.934 -3.137 6.57 1 98.5 39 ALA B N 1
ATOM 2459 C CA . ALA B 1 39 ? 4.703 -3.57 5.914 1 98.5 39 ALA B CA 1
ATOM 2460 C C . ALA B 1 39 ? 3.551 -2.619 6.23 1 98.5 39 ALA B C 1
ATOM 2462 O O . ALA B 1 39 ? 2.775 -2.256 5.34 1 98.5 39 ALA B O 1
ATOM 2463 N N . LYS B 1 40 ? 3.477 -2.256 7.488 1 97.5 40 LYS B N 1
ATOM 2464 C CA . LYS B 1 40 ? 2.453 -1.304 7.91 1 97.5 40 LYS B CA 1
ATOM 2465 C C . LYS B 1 40 ? 2.613 0.032 7.191 1 97.5 40 LYS B C 1
ATOM 2467 O O . LYS B 1 40 ? 1.623 0.657 6.805 1 97.5 40 LYS B O 1
ATOM 2472 N N . GLU B 1 41 ? 3.824 0.465 7.02 1 98.06 41 GLU B N 1
ATOM 2473 C CA . GLU B 1 41 ? 4.129 1.737 6.371 1 98.06 41 GLU B CA 1
ATOM 2474 C C . GLU B 1 41 ? 3.701 1.73 4.91 1 98.06 41 GLU B C 1
ATOM 2476 O O . GLU B 1 41 ? 3.123 2.703 4.422 1 98.06 41 GLU B O 1
ATOM 2481 N N . PHE B 1 42 ? 3.979 0.686 4.219 1 98.06 42 PHE B N 1
ATOM 2482 C CA . PHE B 1 42 ? 3.549 0.578 2.828 1 98.06 42 PHE B CA 1
ATOM 2483 C C . PHE B 1 42 ? 2.029 0.511 2.736 1 98.06 42 PHE B C 1
ATOM 2485 O O . PHE B 1 42 ? 1.427 1.13 1.856 1 98.06 42 PHE B O 1
ATOM 2492 N N . GLY B 1 43 ? 1.438 -0.359 3.586 1 96.25 43 GLY B N 1
ATOM 2493 C CA . GLY B 1 43 ? -0.012 -0.422 3.678 1 96.25 43 GLY B CA 1
ATOM 2494 C C . GLY B 1 43 ? -0.637 -1.331 2.637 1 96.25 43 GLY B C 1
ATOM 2495 O O . GLY B 1 43 ? -1.862 -1.399 2.52 1 96.25 43 GLY B O 1
ATOM 2496 N N . TYR B 1 44 ? 0.151 -1.979 1.803 1 96.62 44 TYR B N 1
ATOM 2497 C CA . TYR B 1 44 ? -0.388 -2.941 0.848 1 96.62 44 TYR B CA 1
ATOM 2498 C C . TYR B 1 44 ? -0.845 -4.215 1.554 1 96.62 44 TYR B C 1
ATOM 2500 O O . TYR B 1 44 ? -0.542 -4.422 2.73 1 96.62 44 TYR B O 1
ATOM 2508 N N . SER B 1 45 ? -1.661 -5.008 0.84 1 95.62 45 SER B N 1
ATOM 2509 C CA . SER B 1 45 ? -2.115 -6.258 1.438 1 95.62 45 SER B CA 1
ATOM 2510 C C . SER B 1 45 ? -0.939 -7.102 1.915 1 95.62 45 SER B C 1
ATOM 2512 O O . SER B 1 45 ? -1.002 -7.719 2.98 1 95.62 45 SER B O 1
ATOM 2514 N N . GLU B 1 46 ? 0.156 -7.105 1.044 1 97.19 46 GLU B N 1
ATOM 2515 C CA . GLU B 1 46 ? 1.342 -7.824 1.498 1 97.19 46 GLU B CA 1
ATOM 2516 C C . GLU B 1 46 ? 2.619 -7.098 1.089 1 97.19 46 GLU B C 1
ATOM 2518 O O . GLU B 1 46 ? 2.658 -6.438 0.048 1 97.19 46 GLU B O 1
ATOM 2523 N N . THR B 1 47 ? 3.58 -7.27 1.861 1 98.75 47 THR B N 1
ATOM 2524 C CA . THR B 1 47 ? 4.977 -6.93 1.61 1 98.75 47 THR B CA 1
ATOM 2525 C C . THR B 1 47 ? 5.867 -8.164 1.753 1 98.75 47 THR B C 1
ATOM 2527 O O . THR B 1 47 ? 5.773 -8.891 2.742 1 98.75 47 THR B O 1
ATOM 2530 N N . ALA B 1 48 ? 6.637 -8.352 0.774 1 98.88 48 ALA B N 1
ATOM 2531 C CA . ALA B 1 48 ? 7.562 -9.484 0.806 1 98.88 48 ALA B CA 1
ATOM 2532 C C . ALA B 1 48 ? 8.984 -9.023 1.119 1 98.88 48 ALA B C 1
ATOM 2534 O O . ALA B 1 48 ? 9.422 -7.977 0.645 1 98.88 48 ALA B O 1
ATOM 2535 N N . PHE B 1 49 ? 9.648 -9.82 1.905 1 98.88 49 PHE B N 1
ATOM 2536 C CA . PHE B 1 49 ? 11.055 -9.625 2.23 1 98.88 49 PHE B CA 1
ATOM 2537 C C . PHE B 1 49 ? 11.898 -10.789 1.729 1 98.88 49 PHE B C 1
ATOM 2539 O O . PHE B 1 49 ? 11.68 -11.938 2.129 1 98.88 49 PHE B O 1
ATOM 2546 N N . VAL B 1 50 ? 12.875 -10.5 0.899 1 98.62 50 VAL B N 1
ATOM 2547 C CA . VAL B 1 50 ? 13.617 -11.539 0.203 1 98.62 50 VAL B CA 1
ATOM 2548 C C . VAL B 1 50 ? 15.102 -11.43 0.548 1 98.62 50 VAL B C 1
ATOM 2550 O O . VAL B 1 50 ? 15.703 -10.359 0.415 1 98.62 50 VAL B O 1
ATOM 2553 N N . LEU B 1 51 ? 15.664 -12.484 1.008 1 98.31 51 LEU B N 1
ATOM 2554 C CA . LEU B 1 51 ? 17.078 -12.57 1.346 1 98.31 51 LEU B CA 1
ATOM 2555 C C . LEU B 1 51 ? 17.781 -13.633 0.503 1 98.31 51 LEU B C 1
ATOM 2557 O O . LEU B 1 51 ? 17.344 -14.781 0.456 1 98.31 51 LEU B O 1
ATOM 2561 N N . GLY B 1 52 ? 18.875 -13.266 -0.115 1 97 52 GLY B N 1
ATOM 2562 C CA . GLY B 1 52 ? 19.625 -14.211 -0.933 1 97 52 GLY B CA 1
ATOM 2563 C C . GLY B 1 52 ? 20.344 -15.266 -0.118 1 97 52 GLY B C 1
ATOM 2564 O O . GLY B 1 52 ? 20.938 -14.961 0.918 1 97 52 GLY B O 1
ATOM 2565 N N . LEU B 1 53 ? 20.203 -16.5 -0.564 1 93.94 53 LEU B N 1
ATOM 2566 C CA . LEU B 1 53 ? 20.938 -17.609 0.026 1 93.94 53 LEU B CA 1
ATOM 2567 C C . LEU B 1 53 ? 22.094 -18.047 -0.884 1 93.94 53 LEU B C 1
ATOM 2569 O O . LEU B 1 53 ? 23.203 -18.25 -0.421 1 93.94 53 LEU B O 1
ATOM 2573 N N . ASN B 1 54 ? 21.797 -18.25 -2.141 1 90.56 54 ASN B N 1
ATOM 2574 C CA . ASN B 1 54 ? 22.719 -18.578 -3.217 1 90.56 54 ASN B CA 1
ATOM 2575 C C . ASN B 1 54 ? 22.25 -18.016 -4.555 1 90.56 54 ASN B C 1
ATOM 2577 O O . ASN B 1 54 ? 21.406 -17.125 -4.594 1 90.56 54 ASN B O 1
ATOM 2581 N N . THR B 1 55 ? 22.828 -18.469 -5.629 1 88.25 55 THR B N 1
ATOM 2582 C CA . THR B 1 55 ? 22.594 -17.875 -6.941 1 88.25 55 THR B CA 1
ATOM 2583 C C . THR B 1 55 ? 21.109 -17.922 -7.305 1 88.25 55 THR B C 1
ATOM 2585 O O . THR B 1 55 ? 20.562 -16.938 -7.812 1 88.25 55 THR B O 1
ATOM 2588 N N . ASN B 1 56 ? 20.406 -18.922 -7.082 1 94.5 56 ASN B N 1
ATOM 2589 C CA . ASN B 1 56 ? 19 -19.016 -7.488 1 94.5 56 ASN B CA 1
ATOM 2590 C C . ASN B 1 56 ? 18.109 -19.453 -6.328 1 94.5 56 ASN B C 1
ATOM 2592 O O . ASN B 1 56 ? 17.047 -20.016 -6.539 1 94.5 56 ASN B O 1
ATOM 2596 N N . SER B 1 57 ? 18.641 -19.297 -5.172 1 97.25 57 SER B N 1
ATOM 2597 C CA . SER B 1 57 ? 17.906 -19.688 -3.971 1 97.25 57 SER B CA 1
ATOM 2598 C C . SER B 1 57 ? 17.781 -18.5 -3.008 1 97.25 57 SER B C 1
ATOM 2600 O O . SER B 1 57 ? 18.766 -17.828 -2.705 1 97.25 57 SER B O 1
ATOM 2602 N N . PHE B 1 58 ? 16.547 -18.359 -2.525 1 98.19 58 PHE B N 1
ATOM 2603 C CA . PHE B 1 58 ? 16.25 -17.203 -1.704 1 98.19 58 PHE B CA 1
ATOM 2604 C C . PHE B 1 58 ? 15.359 -17.578 -0.53 1 98.19 58 PHE B C 1
ATOM 2606 O O . PHE B 1 58 ? 14.539 -18.484 -0.636 1 98.19 58 PHE B O 1
ATOM 2613 N N . TYR B 1 59 ? 15.531 -16.891 0.569 1 98.19 59 TYR B N 1
ATOM 2614 C CA . TYR B 1 59 ? 14.562 -16.891 1.659 1 98.19 59 TYR B CA 1
ATOM 2615 C C . TYR B 1 59 ? 13.531 -15.781 1.477 1 98.19 59 TYR B C 1
ATOM 2617 O O . TYR B 1 59 ? 13.875 -14.664 1.075 1 98.19 59 TYR B O 1
ATOM 2625 N N . ILE B 1 60 ? 12.273 -16.141 1.731 1 98.38 60 ILE B N 1
ATOM 2626 C CA . ILE B 1 60 ? 11.234 -15.133 1.531 1 98.38 60 ILE B CA 1
ATOM 2627 C C . ILE B 1 60 ? 10.258 -15.156 2.705 1 98.38 60 ILE B C 1
ATOM 2629 O O . ILE B 1 60 ? 9.914 -16.234 3.209 1 98.38 60 ILE B O 1
ATOM 2633 N N . ARG B 1 61 ? 9.883 -13.984 3.23 1 98.56 61 ARG B N 1
ATOM 2634 C CA . ARG B 1 61 ? 8.859 -13.797 4.254 1 98.56 61 ARG B CA 1
ATOM 2635 C C . ARG B 1 61 ? 7.789 -12.82 3.783 1 98.56 61 ARG B C 1
ATOM 2637 O O . ARG B 1 61 ? 8.078 -11.883 3.035 1 98.56 61 ARG B O 1
ATOM 2644 N N . TYR B 1 62 ? 6.59 -13.047 4.168 1 98.19 62 TYR B N 1
ATOM 2645 C CA . TYR B 1 62 ? 5.453 -12.227 3.777 1 98.19 62 TYR B CA 1
ATOM 2646 C C . TYR B 1 62 ? 4.793 -11.586 4.996 1 98.19 62 TYR B C 1
ATOM 2648 O O . TYR B 1 62 ? 4.582 -12.25 6.012 1 98.19 62 TYR B O 1
ATOM 2656 N N . PHE B 1 63 ? 4.41 -10.305 4.867 1 98.44 63 PHE B N 1
ATOM 2657 C CA . PHE B 1 63 ? 3.732 -9.602 5.949 1 98.44 63 PHE B CA 1
ATOM 2658 C C . PHE B 1 63 ? 2.547 -8.805 5.418 1 98.44 63 PHE B C 1
ATOM 2660 O O . PHE B 1 63 ? 2.668 -8.086 4.422 1 98.44 63 PHE B O 1
ATOM 2667 N N . SER B 1 64 ? 1.357 -8.984 6 1 96.5 64 SER B N 1
ATOM 2668 C CA . SER B 1 64 ? 0.338 -7.945 5.949 1 96.5 64 SER B CA 1
ATOM 2669 C C . SER B 1 64 ? 0.676 -6.793 6.891 1 96.5 64 SER B C 1
ATOM 2671 O O . SER B 1 64 ? 1.646 -6.867 7.645 1 96.5 64 SER B O 1
ATOM 2673 N N . PRO B 1 65 ? -0.11 -5.699 6.871 1 96.31 65 PRO B N 1
ATOM 2674 C CA . PRO B 1 65 ? 0.175 -4.598 7.797 1 96.31 65 PRO B CA 1
ATOM 2675 C C . PRO B 1 65 ? 0.017 -5.004 9.258 1 96.31 65 PRO B C 1
ATOM 2677 O O . PRO B 1 65 ? 0.518 -4.316 10.156 1 96.31 65 PRO B O 1
ATOM 2680 N N . SER B 1 66 ? -0.685 -6.172 9.508 1 94.62 66 SER B N 1
ATOM 2681 C CA . SER B 1 66 ? -1.002 -6.516 10.891 1 94.62 66 SER B CA 1
ATOM 2682 C C . SER B 1 66 ? -0.178 -7.707 11.367 1 94.62 66 SER B C 1
ATOM 2684 O O . SER B 1 66 ? 0.032 -7.879 12.57 1 94.62 66 SER B O 1
ATOM 2686 N N . GLN B 1 67 ? 0.27 -8.523 10.359 1 95.81 67 GLN B N 1
ATOM 2687 C CA . GLN B 1 67 ? 0.934 -9.742 10.82 1 95.81 67 GLN B CA 1
ATOM 2688 C C . GLN B 1 67 ? 1.716 -10.398 9.688 1 95.81 67 GLN B C 1
ATOM 2690 O O . GLN B 1 67 ? 1.515 -10.07 8.516 1 95.81 67 GLN B O 1
ATOM 2695 N N . GLU B 1 68 ? 2.598 -11.359 10.141 1 97.12 68 GLU B N 1
ATOM 2696 C CA . GLU B 1 68 ? 3.248 -12.234 9.172 1 97.12 68 GLU B CA 1
ATOM 2697 C C . GLU B 1 68 ? 2.289 -13.305 8.672 1 97.12 68 GLU B C 1
ATOM 2699 O O . GLU B 1 68 ? 1.472 -13.828 9.438 1 97.12 68 GLU B O 1
ATOM 2704 N N . ILE B 1 69 ? 2.34 -13.656 7.441 1 93.81 69 ILE B N 1
ATOM 2705 C CA . ILE B 1 69 ? 1.506 -14.719 6.891 1 93.81 69 ILE B CA 1
ATOM 2706 C C . ILE B 1 69 ? 2.391 -15.805 6.27 1 93.81 69 ILE B C 1
ATOM 2708 O O . ILE B 1 69 ? 3.508 -15.523 5.828 1 93.81 69 ILE B O 1
ATOM 2712 N N . PRO B 1 70 ? 1.946 -17.016 6.184 1 92.31 70 PRO B N 1
ATOM 2713 C CA . PRO B 1 70 ? 2.803 -18.141 5.789 1 92.31 70 PRO B CA 1
ATOM 2714 C C . PRO B 1 70 ? 3.158 -18.109 4.305 1 92.31 70 PRO B C 1
ATOM 2716 O O . PRO B 1 70 ? 4.277 -18.484 3.928 1 92.31 70 PRO B O 1
ATOM 2719 N N . LEU B 1 71 ? 2.232 -17.781 3.48 1 91.94 71 LEU B N 1
ATOM 2720 C CA . LEU B 1 71 ? 2.404 -17.859 2.033 1 91.94 71 LEU B CA 1
ATOM 2721 C C . LEU B 1 71 ? 1.486 -16.859 1.326 1 91.94 71 LEU B C 1
ATOM 2723 O O . LEU B 1 71 ? 0.345 -16.656 1.746 1 91.94 71 LEU B O 1
ATOM 2727 N N . CYS B 1 72 ? 2.012 -16.297 0.3 1 94 72 CYS B N 1
ATOM 2728 C CA . CYS B 1 72 ? 1.226 -15.375 -0.516 1 94 72 CYS B CA 1
ATOM 2729 C C . CYS B 1 72 ? 1.602 -15.5 -1.987 1 94 72 CYS B C 1
ATOM 2731 O O . CYS B 1 72 ? 2.734 -15.195 -2.369 1 94 72 CYS B O 1
ATOM 2733 N N . GLY B 1 73 ? 0.689 -15.836 -2.818 1 95.12 73 GLY B N 1
ATOM 2734 C CA . GLY B 1 73 ? 0.939 -16.078 -4.23 1 95.12 73 GLY B CA 1
ATOM 2735 C C . GLY B 1 73 ? 1.332 -14.828 -4.992 1 95.12 73 GLY B C 1
ATOM 2736 O O . GLY B 1 73 ? 2.381 -14.797 -5.641 1 95.12 73 GLY B O 1
ATOM 2737 N N . HIS B 1 74 ? 0.546 -13.758 -4.855 1 97.44 74 HIS B N 1
ATOM 2738 C CA . HIS B 1 74 ? 0.82 -12.57 -5.66 1 97.44 74 HIS B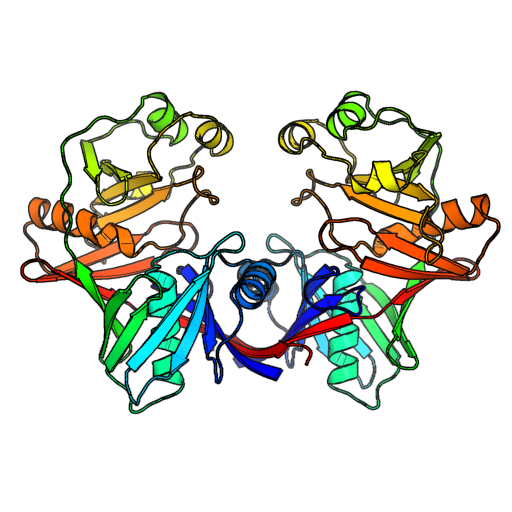 CA 1
ATOM 2739 C C . HIS B 1 74 ? 2.129 -11.914 -5.242 1 97.44 74 HIS B C 1
ATOM 2741 O O . HIS B 1 74 ? 2.871 -11.406 -6.086 1 97.44 74 HIS B O 1
ATOM 2747 N N . ALA B 1 75 ? 2.473 -11.898 -3.949 1 98.19 75 ALA B N 1
ATOM 2748 C CA . ALA B 1 75 ? 3.74 -11.336 -3.494 1 98.19 75 ALA B CA 1
ATOM 2749 C C . ALA B 1 75 ? 4.918 -12.188 -3.967 1 98.19 75 ALA B C 1
ATOM 2751 O O . ALA B 1 75 ? 6.016 -11.672 -4.18 1 98.19 75 ALA B O 1
ATOM 2752 N N . THR B 1 76 ? 4.668 -13.5 -4.105 1 98.12 76 THR B N 1
ATOM 2753 C CA . THR B 1 76 ? 5.691 -14.367 -4.68 1 98.12 76 THR B CA 1
ATOM 2754 C C . THR B 1 76 ? 5.953 -14.008 -6.137 1 98.12 76 THR B C 1
ATOM 2756 O O . THR B 1 76 ? 7.109 -13.883 -6.551 1 98.12 76 THR B O 1
ATOM 2759 N N . LEU B 1 77 ? 4.91 -13.867 -6.832 1 98.44 77 LEU B N 1
ATOM 2760 C CA . LEU B 1 77 ? 5.035 -13.484 -8.234 1 98.44 77 LEU B CA 1
ATOM 2761 C C . LEU B 1 77 ? 5.727 -12.125 -8.367 1 98.44 77 LEU B C 1
ATOM 2763 O O . LEU B 1 77 ? 6.617 -11.961 -9.203 1 98.44 77 LEU B O 1
ATOM 2767 N N . ALA B 1 78 ? 5.328 -11.188 -7.582 1 98.75 78 ALA B N 1
ATOM 2768 C CA . ALA B 1 78 ? 5.949 -9.867 -7.574 1 98.75 78 ALA B CA 1
ATOM 2769 C C . ALA B 1 78 ? 7.434 -9.961 -7.238 1 98.75 78 ALA B C 1
ATOM 2771 O O . ALA B 1 78 ? 8.266 -9.32 -7.891 1 98.75 78 ALA B O 1
ATOM 2772 N N . SER B 1 79 ? 7.766 -10.734 -6.184 1 98.75 79 SER B N 1
ATOM 2773 C CA . SER B 1 79 ? 9.156 -10.914 -5.785 1 98.75 79 SER B CA 1
ATOM 2774 C C . SER B 1 79 ? 9.977 -11.539 -6.906 1 98.75 79 SER B C 1
ATOM 2776 O O . SER B 1 79 ? 11.133 -11.172 -7.113 1 98.75 79 SER B O 1
ATOM 2778 N N . SER B 1 80 ? 9.383 -12.492 -7.578 1 98.44 80 SER B N 1
ATOM 2779 C CA . SER B 1 80 ? 10.055 -13.109 -8.719 1 98.44 80 SER B CA 1
ATOM 2780 C C . SER B 1 80 ? 10.367 -12.086 -9.805 1 98.44 80 SER B C 1
ATOM 2782 O O . SER B 1 80 ? 11.477 -12.055 -10.336 1 98.44 80 SER B O 1
ATOM 2784 N N . LYS B 1 81 ? 9.391 -11.289 -10.117 1 98.19 81 LYS B N 1
ATOM 2785 C CA . LYS B 1 81 ? 9.602 -10.227 -11.094 1 98.19 81 LYS B CA 1
ATOM 2786 C C . LYS B 1 81 ? 10.773 -9.328 -10.688 1 98.19 81 LYS B C 1
ATOM 2788 O O . LYS B 1 81 ? 11.625 -9 -11.516 1 98.19 81 LYS B O 1
ATOM 2793 N N . ALA B 1 82 ? 10.789 -8.914 -9.445 1 98.19 82 ALA B N 1
ATOM 2794 C CA . ALA B 1 82 ? 11.875 -8.086 -8.938 1 98.19 82 ALA B CA 1
ATOM 2795 C C . ALA B 1 82 ? 13.227 -8.766 -9.141 1 98.19 82 ALA B C 1
ATOM 2797 O O . ALA B 1 82 ? 14.18 -8.148 -9.625 1 98.19 82 ALA B O 1
ATOM 2798 N N . LEU B 1 83 ? 13.32 -10.031 -8.766 1 97.94 83 LEU B N 1
ATOM 2799 C CA . LEU B 1 83 ? 14.578 -10.766 -8.844 1 97.94 83 LEU B CA 1
ATOM 2800 C C . LEU B 1 83 ? 15.008 -10.953 -10.289 1 97.94 83 LEU B C 1
ATOM 2802 O O . LEU B 1 83 ? 16.188 -10.781 -10.617 1 97.94 83 LEU B O 1
ATOM 2806 N N . PHE B 1 84 ? 14.062 -11.328 -11.172 1 97.25 84 PHE B N 1
ATOM 2807 C CA . PHE B 1 84 ? 14.391 -11.508 -12.578 1 97.25 84 PHE B CA 1
ATOM 2808 C C . PHE B 1 84 ? 14.836 -10.188 -13.203 1 97.25 84 PHE B C 1
ATOM 2810 O O . PHE B 1 84 ? 15.594 -10.18 -14.172 1 97.25 84 PHE B O 1
ATOM 2817 N N . THR B 1 85 ? 14.297 -9.102 -12.703 1 95.62 85 THR B N 1
ATOM 2818 C CA . THR B 1 85 ? 14.719 -7.785 -13.156 1 95.62 85 THR B CA 1
ATOM 2819 C C . THR B 1 85 ? 16.125 -7.465 -12.656 1 95.62 85 THR B C 1
ATOM 2821 O O . THR B 1 85 ? 16.938 -6.906 -13.391 1 95.62 85 THR B O 1
ATOM 2824 N N . GLU B 1 86 ? 16.438 -7.809 -11.398 1 95.19 86 GLU B N 1
ATOM 2825 C CA . GLU B 1 86 ? 17.734 -7.531 -10.766 1 95.19 86 GLU B CA 1
ATOM 2826 C C . GLU B 1 86 ? 18.828 -8.398 -11.352 1 95.19 86 GLU B C 1
ATOM 2828 O O . GLU B 1 86 ? 19.969 -7.938 -11.516 1 95.19 86 GLU B O 1
ATOM 2833 N N . TYR B 1 87 ? 18.453 -9.609 -11.586 1 93.88 87 TYR B N 1
ATOM 2834 C CA . TYR B 1 87 ? 19.422 -10.586 -12.086 1 93.88 87 TYR B CA 1
ATOM 2835 C C . TYR B 1 87 ? 19.016 -11.102 -13.461 1 93.88 87 TYR B C 1
ATOM 2837 O O . TYR B 1 87 ? 18.344 -12.141 -13.57 1 93.88 87 TYR B O 1
ATOM 2845 N N . LYS B 1 88 ? 19.5 -10.547 -14.531 1 89.69 88 LYS B N 1
ATOM 2846 C CA . LYS B 1 88 ? 19.031 -10.773 -15.898 1 89.69 88 LYS B CA 1
ATOM 2847 C C . LYS B 1 88 ? 19.344 -12.195 -16.344 1 89.69 88 LYS B C 1
ATOM 2849 O O . LYS B 1 88 ? 18.672 -12.734 -17.234 1 89.69 88 LYS B O 1
ATOM 2854 N N . ASN B 1 89 ? 20.297 -12.836 -15.703 1 89.69 89 ASN B N 1
ATOM 2855 C CA . ASN B 1 89 ? 20.672 -14.18 -16.141 1 89.69 89 ASN B CA 1
ATOM 2856 C C . ASN B 1 89 ? 19.906 -15.25 -15.367 1 89.69 89 ASN B C 1
ATOM 2858 O O . ASN B 1 89 ? 20.016 -16.438 -15.656 1 89.69 89 ASN B O 1
ATOM 2862 N N . LEU B 1 90 ? 19.141 -14.789 -14.484 1 92.06 90 LEU B N 1
ATOM 2863 C CA . LEU B 1 90 ? 18.359 -15.719 -13.68 1 92.06 90 LEU B CA 1
ATOM 2864 C C . LEU B 1 90 ? 17.062 -16.094 -14.383 1 92.06 90 LEU B C 1
ATOM 2866 O O . LEU B 1 90 ? 16.344 -15.211 -14.859 1 92.06 90 LEU B O 1
ATOM 2870 N N . SER B 1 91 ? 16.812 -17.438 -14.57 1 93.88 91 SER B N 1
ATOM 2871 C CA . SER B 1 91 ? 15.57 -17.859 -15.195 1 93.88 91 SER B CA 1
ATOM 2872 C C . SER B 1 91 ? 14.781 -18.797 -14.289 1 93.88 91 SER B C 1
ATOM 2874 O O . SER B 1 91 ? 13.641 -19.141 -14.578 1 93.88 91 SER B O 1
ATOM 2876 N N . LYS B 1 92 ? 15.445 -19.156 -13.203 1 96.25 92 LYS B N 1
ATOM 2877 C CA . LYS B 1 92 ? 14.812 -20 -12.188 1 96.25 92 LYS B CA 1
ATOM 2878 C C . LYS B 1 92 ? 15.125 -19.5 -10.781 1 96.25 92 LYS B C 1
ATOM 2880 O O . LYS B 1 92 ? 16.234 -19.047 -10.516 1 96.25 92 LYS B O 1
ATOM 2885 N N . ILE B 1 93 ? 14.133 -19.578 -9.961 1 96.75 93 ILE B N 1
ATOM 2886 C CA . ILE B 1 93 ? 14.25 -19.172 -8.57 1 96.75 93 ILE B CA 1
ATOM 2887 C C . ILE B 1 93 ? 13.641 -20.25 -7.668 1 96.75 93 ILE B C 1
ATOM 2889 O O . ILE B 1 93 ? 12.609 -20.828 -8 1 96.75 93 ILE B O 1
ATOM 2893 N N . THR B 1 94 ? 14.328 -20.547 -6.625 1 97.25 94 THR B N 1
ATOM 2894 C CA . THR B 1 94 ? 13.742 -21.312 -5.535 1 97.25 94 THR B CA 1
ATOM 2895 C C . THR B 1 94 ? 13.578 -20.453 -4.285 1 97.25 94 THR B C 1
ATOM 2897 O O . THR B 1 94 ? 14.555 -19.938 -3.748 1 97.25 94 THR B O 1
ATOM 2900 N N . PHE B 1 95 ? 12.352 -20.344 -3.803 1 97.69 95 PHE B N 1
ATOM 2901 C CA . PHE B 1 95 ? 12.078 -19.641 -2.557 1 97.69 95 PHE B CA 1
ATOM 2902 C C . PHE B 1 95 ? 11.891 -20.609 -1.405 1 97.69 95 PHE B C 1
ATOM 2904 O O . PHE B 1 95 ? 11.242 -21.656 -1.561 1 97.69 95 PHE B O 1
ATOM 2911 N N . HIS B 1 96 ? 12.492 -20.297 -0.331 1 97.19 96 HIS B N 1
ATOM 2912 C CA . HIS B 1 96 ? 12.234 -20.953 0.945 1 97.19 96 HIS B CA 1
ATOM 2913 C C . HIS B 1 96 ? 11.5 -20.016 1.905 1 97.19 96 HIS B C 1
ATOM 2915 O O . HIS B 1 96 ? 12.016 -18.953 2.26 1 97.19 96 HIS B O 1
ATOM 2921 N N . THR B 1 97 ? 10.336 -20.453 2.35 1 96.06 97 THR B N 1
ATOM 2922 C CA . THR B 1 97 ? 9.531 -19.594 3.203 1 96.06 97 THR B CA 1
ATOM 2923 C C . THR B 1 97 ? 9.859 -19.812 4.676 1 96.06 97 THR B C 1
ATOM 2925 O O . THR B 1 97 ? 10.477 -20.828 5.027 1 96.06 97 THR B O 1
ATOM 2928 N N . HIS B 1 98 ? 9.445 -18.906 5.516 1 92.25 98 HIS B N 1
ATOM 2929 C CA . HIS B 1 98 ? 9.656 -18.969 6.957 1 92.25 98 HIS B CA 1
ATOM 2930 C C . HIS B 1 98 ? 8.953 -20.188 7.562 1 92.25 98 HIS B C 1
ATOM 2932 O O . HIS B 1 98 ? 9.367 -20.688 8.609 1 92.25 98 HIS B O 1
ATOM 2938 N N . PHE B 1 99 ? 7.906 -20.719 6.91 1 90.62 99 PHE B N 1
ATOM 2939 C CA . PHE B 1 99 ? 7.121 -21.828 7.434 1 90.62 99 PHE B CA 1
ATOM 2940 C C . PHE B 1 99 ? 7.469 -23.125 6.711 1 90.62 99 PHE B C 1
ATOM 2942 O O . PHE B 1 99 ? 6.637 -24.031 6.617 1 90.62 99 PHE B O 1
ATOM 2949 N N . ASP B 1 100 ? 8.617 -23.156 6.016 1 88.69 100 ASP B N 1
ATOM 2950 C CA . ASP B 1 100 ? 9.297 -24.344 5.496 1 88.69 100 ASP B CA 1
ATOM 2951 C C . ASP B 1 100 ? 8.648 -24.828 4.203 1 88.69 100 ASP B C 1
ATOM 2953 O O . ASP B 1 100 ? 8.688 -26.016 3.889 1 88.69 100 ASP B O 1
ATOM 2957 N N . ASP B 1 101 ? 8 -23.938 3.568 1 90.94 101 ASP B N 1
ATOM 2958 C CA . ASP B 1 101 ? 7.574 -24.25 2.207 1 90.94 101 ASP B CA 1
ATOM 2959 C C . ASP B 1 101 ? 8.672 -23.906 1.198 1 90.94 101 ASP B C 1
ATOM 2961 O O . ASP B 1 101 ? 9.477 -23.016 1.434 1 90.94 101 ASP B O 1
ATOM 2965 N N . THR B 1 102 ? 8.695 -24.719 0.112 1 94.56 102 THR B N 1
ATOM 2966 C CA . THR B 1 102 ? 9.586 -24.453 -1.015 1 94.56 102 THR B CA 1
ATOM 2967 C C . THR B 1 102 ? 8.781 -24.141 -2.275 1 94.56 102 THR B C 1
ATOM 2969 O O . THR B 1 102 ? 7.898 -24.906 -2.656 1 94.56 102 THR B O 1
ATOM 2972 N N . LEU B 1 103 ? 9.047 -23.062 -2.904 1 95.19 103 LEU B N 1
ATOM 2973 C CA . LEU B 1 103 ? 8.359 -22.641 -4.117 1 95.19 103 LEU B CA 1
ATOM 2974 C C . LEU B 1 103 ? 9.32 -22.562 -5.293 1 95.19 103 LEU B C 1
ATOM 2976 O O . LEU B 1 103 ? 10.352 -21.891 -5.215 1 95.19 103 LEU B O 1
ATOM 2980 N N . LYS B 1 104 ? 9.008 -23.219 -6.328 1 94.5 104 LYS B N 1
ATOM 2981 C CA . LYS B 1 104 ? 9.805 -23.188 -7.555 1 94.5 104 LYS B CA 1
ATOM 2982 C C . LYS B 1 104 ? 9.172 -22.266 -8.594 1 94.5 104 LYS B C 1
ATOM 2984 O O . LYS B 1 104 ? 7.977 -22.391 -8.891 1 94.5 104 LYS B O 1
ATOM 2989 N N . ILE B 1 105 ? 9.961 -21.406 -9.055 1 97.12 105 ILE B N 1
ATOM 2990 C CA . ILE B 1 105 ? 9.508 -20.391 -10.016 1 97.12 105 ILE B CA 1
ATOM 2991 C C . ILE B 1 105 ? 10.406 -20.422 -11.25 1 97.12 105 ILE B C 1
ATOM 2993 O O . ILE B 1 105 ? 11.625 -20.578 -11.133 1 97.12 105 ILE B O 1
ATOM 2997 N N . SER B 1 106 ? 9.875 -20.266 -12.352 1 96.81 106 SER B N 1
ATOM 2998 C CA . SER B 1 106 ? 10.633 -20.094 -13.586 1 96.81 106 SER B CA 1
ATOM 2999 C C . SER B 1 106 ? 10.086 -18.953 -14.43 1 96.81 106 SER B C 1
ATOM 3001 O O . SER B 1 106 ? 8.961 -18.484 -14.203 1 96.81 106 SER B O 1
ATOM 3003 N N . GLN B 1 107 ? 10.844 -18.469 -15.266 1 96 107 GLN B N 1
ATOM 3004 C CA . GLN B 1 107 ? 10.445 -17.438 -16.219 1 96 107 GLN B CA 1
ATOM 3005 C C . GLN B 1 107 ? 10.633 -17.906 -17.656 1 96 107 GLN B C 1
ATOM 3007 O O . GLN B 1 107 ? 11.672 -18.484 -18 1 96 107 GLN B O 1
ATOM 3012 N N . ASN B 1 108 ? 9.641 -17.719 -18.453 1 89.12 108 ASN B N 1
ATOM 3013 C CA . ASN B 1 108 ? 9.695 -17.953 -19.891 1 89.12 108 ASN B CA 1
ATOM 3014 C C . ASN B 1 108 ? 9.266 -16.703 -20.672 1 89.12 108 ASN B C 1
ATOM 3016 O O . ASN B 1 108 ? 8.086 -16.359 -20.688 1 89.12 108 ASN B O 1
ATOM 3020 N N . GLN B 1 109 ? 10.117 -16.172 -21.656 1 82.12 109 GLN B N 1
ATOM 3021 C CA . GLN B 1 109 ? 9.867 -14.977 -22.453 1 82.12 109 GLN B CA 1
ATOM 3022 C C . GLN B 1 109 ? 9.203 -13.883 -21.625 1 82.12 109 GLN B C 1
ATOM 3024 O O . GLN B 1 109 ? 8.195 -13.305 -22.047 1 82.12 109 GLN B O 1
ATOM 3029 N N . ASP B 1 110 ? 8.914 -13.594 -20.422 1 86.12 110 ASP B N 1
ATOM 3030 C CA . ASP B 1 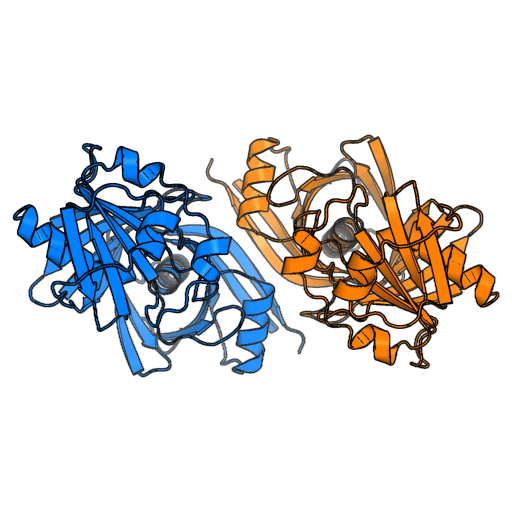110 ? 8.406 -12.562 -19.531 1 86.12 110 ASP B CA 1
ATOM 3031 C C . ASP B 1 110 ? 7.27 -13.094 -18.656 1 86.12 110 ASP B C 1
ATOM 3033 O O . ASP B 1 110 ? 6.762 -12.391 -17.781 1 86.12 110 ASP B O 1
ATOM 3037 N N . GLN B 1 111 ? 6.957 -14.164 -18.969 1 96.31 111 GLN B N 1
ATOM 3038 C CA . GLN B 1 111 ? 5.922 -14.797 -18.156 1 96.31 111 GLN B CA 1
ATOM 3039 C C . GLN B 1 111 ? 6.531 -15.562 -16.984 1 96.31 111 GLN B C 1
ATOM 3041 O O . GLN B 1 111 ? 7.539 -16.25 -17.141 1 96.31 111 GLN B O 1
ATOM 3046 N N . ILE B 1 112 ? 6 -15.414 -15.883 1 98.25 112 ILE B N 1
ATOM 3047 C CA . ILE B 1 112 ? 6.445 -16.109 -14.68 1 98.25 112 ILE B CA 1
ATOM 3048 C C . ILE B 1 112 ? 5.555 -17.312 -14.422 1 98.25 112 ILE B C 1
ATOM 3050 O O . ILE B 1 112 ? 4.328 -17.219 -14.484 1 98.25 112 ILE B O 1
ATOM 3054 N N . GLU B 1 113 ? 6.207 -18.422 -14.18 1 97.81 113 GLU B N 1
ATOM 3055 C CA . GLU B 1 113 ? 5.52 -19.688 -13.93 1 97.81 113 GLU B CA 1
ATOM 3056 C C . GLU B 1 113 ? 5.707 -20.141 -12.492 1 97.81 113 GLU B C 1
ATOM 3058 O O . GLU B 1 113 ? 6.836 -20.203 -11.992 1 97.81 113 GLU B O 1
ATOM 3063 N N . MET B 1 114 ? 4.582 -20.422 -11.867 1 96.19 114 MET B N 1
ATOM 3064 C CA . MET B 1 114 ? 4.594 -20.938 -10.5 1 96.19 114 MET B CA 1
ATOM 3065 C C . MET B 1 114 ? 3.895 -22.281 -10.422 1 96.19 114 MET B C 1
ATOM 3067 O O . MET B 1 114 ? 2.951 -22.547 -11.172 1 96.19 114 MET B O 1
ATOM 3071 N N . TYR B 1 115 ? 4.359 -23.094 -9.453 1 92.94 115 TYR B N 1
ATOM 3072 C CA . TYR B 1 115 ? 3.764 -24.406 -9.227 1 92.94 115 TYR B CA 1
ATOM 3073 C C . TYR B 1 115 ? 3.062 -24.453 -7.871 1 92.94 115 TYR B C 1
ATOM 3075 O O . TYR B 1 115 ? 3.65 -24.109 -6.848 1 92.94 115 TYR B O 1
ATOM 3083 N N . PHE B 1 116 ? 1.843 -24.875 -7.902 1 91.56 116 PHE B N 1
ATOM 3084 C CA . PHE B 1 116 ? 1.048 -25.031 -6.688 1 91.56 116 PHE B CA 1
ATOM 3085 C C . PHE B 1 116 ? 0.488 -26.438 -6.59 1 91.56 116 PHE B C 1
ATOM 3087 O O . PHE B 1 116 ? 0.291 -27.109 -7.609 1 91.56 116 PHE B O 1
ATOM 3094 N N . PRO B 1 117 ? 0.297 -26.844 -5.371 1 92.31 117 PRO B N 1
ATOM 3095 C CA . PRO B 1 117 ? -0.398 -28.125 -5.219 1 92.31 117 PRO B CA 1
ATOM 3096 C C . PRO B 1 117 ? -1.88 -28.047 -5.582 1 92.31 117 PRO B C 1
ATOM 3098 O O . PRO B 1 117 ? -2.453 -26.953 -5.59 1 92.31 117 PRO B O 1
ATOM 3101 N N . GLN B 1 118 ? -2.424 -29.203 -5.875 1 95.12 118 GLN B N 1
ATOM 3102 C CA . GLN B 1 118 ? -3.855 -29.281 -6.141 1 95.12 118 GLN B CA 1
ATOM 3103 C C . GLN B 1 118 ? -4.629 -29.688 -4.887 1 95.12 118 GLN B C 1
ATOM 3105 O O . GLN B 1 118 ? -4.184 -30.547 -4.129 1 95.12 118 GLN B O 1
ATOM 3110 N N . HIS B 1 119 ? -5.723 -29 -4.758 1 95.75 119 HIS B N 1
ATOM 3111 C CA . HIS B 1 119 ? -6.637 -29.328 -3.672 1 95.75 119 HIS B CA 1
ATOM 3112 C C . HIS B 1 119 ? -8.031 -29.641 -4.203 1 95.75 119 HIS B C 1
ATOM 3114 O O . HIS B 1 119 ? -8.359 -29.312 -5.34 1 95.75 119 HIS B O 1
ATOM 3120 N N . GLY B 1 120 ? -8.789 -30.359 -3.414 1 94.62 120 GLY B N 1
ATOM 3121 C CA . GLY B 1 120 ? -10.133 -30.734 -3.832 1 94.62 120 GLY B CA 1
ATOM 3122 C C . GLY B 1 120 ? -11.211 -29.859 -3.223 1 94.62 120 GLY B C 1
ATOM 3123 O O . GLY B 1 120 ? -10.922 -28.953 -2.445 1 94.62 120 GLY B O 1
ATOM 3124 N N . THR B 1 121 ? -12.375 -30.016 -3.771 1 97.69 121 THR B N 1
ATOM 3125 C CA . THR B 1 121 ? -13.578 -29.422 -3.211 1 97.69 121 THR B CA 1
ATOM 3126 C C . THR B 1 121 ? -14.633 -30.484 -2.939 1 97.69 121 THR B C 1
ATOM 3128 O O . THR B 1 121 ? -14.547 -31.594 -3.473 1 97.69 121 THR B O 1
ATOM 3131 N N . GLU B 1 122 ? -15.516 -30.203 -2.043 1 98.06 122 GLU B N 1
ATOM 3132 C CA . GLU B 1 122 ? -16.656 -31.062 -1.76 1 98.06 122 GLU B CA 1
ATOM 3133 C C . GLU B 1 122 ? -17.969 -30.297 -1.854 1 98.06 122 GLU B C 1
ATOM 3135 O O . GLU B 1 122 ? -18 -29.078 -1.604 1 98.06 122 GLU B O 1
ATOM 3140 N N . LYS B 1 123 ? -19 -31.062 -2.201 1 98 123 LYS B N 1
ATOM 3141 C CA . LYS B 1 123 ? -20.312 -30.438 -2.27 1 98 123 LYS B CA 1
ATOM 3142 C C . LYS B 1 123 ? -20.688 -29.797 -0.936 1 98 123 LYS B C 1
ATOM 3144 O O . LYS B 1 123 ? -20.422 -30.359 0.127 1 98 123 LYS B O 1
ATOM 3149 N N . SER B 1 124 ? -21.266 -28.609 -1.097 1 97.69 124 SER B N 1
ATOM 3150 C CA . SER B 1 124 ? -21.625 -27.844 0.098 1 97.69 124 SER B CA 1
ATOM 3151 C C . SER B 1 124 ? -22.812 -26.922 -0.166 1 97.69 124 SER B C 1
ATOM 3153 O O . SER B 1 124 ? -23.484 -27.047 -1.186 1 97.69 124 SER B O 1
ATOM 3155 N N . THR B 1 125 ? -23.188 -26.156 0.914 1 95.31 125 THR B N 1
ATOM 3156 C CA . THR B 1 125 ? -24.219 -25.125 0.803 1 95.31 125 THR B CA 1
ATOM 3157 C C . THR B 1 125 ? -23.703 -23.781 1.315 1 95.31 125 THR B C 1
ATOM 3159 O O . THR B 1 125 ? -22.656 -23.734 1.976 1 95.31 125 THR B O 1
ATOM 3162 N N . VAL B 1 126 ? -24.312 -22.781 0.843 1 93.88 126 VAL B N 1
ATOM 3163 C CA . VAL B 1 126 ? -23.938 -21.453 1.304 1 93.88 126 VAL B CA 1
ATOM 3164 C C . VAL B 1 126 ? -25.031 -20.875 2.203 1 93.88 126 VAL B C 1
ATOM 3166 O O . VAL B 1 126 ? -26.219 -21.094 1.96 1 93.88 126 VAL B O 1
ATOM 3169 N N . ASP B 1 127 ? -24.625 -20.266 3.24 1 95.12 127 ASP B N 1
ATOM 3170 C CA . ASP B 1 127 ? -25.562 -19.547 4.105 1 95.12 127 ASP B CA 1
ATOM 3171 C C . ASP B 1 127 ? -26.391 -18.547 3.305 1 95.12 127 ASP B C 1
ATOM 3173 O O . ASP B 1 127 ? -25.859 -17.766 2.514 1 95.12 127 ASP B O 1
ATOM 3177 N N . GLU B 1 128 ? -27.734 -18.531 3.568 1 95.69 128 GLU B N 1
ATOM 3178 C CA . GLU B 1 128 ? -28.641 -17.703 2.795 1 95.69 128 GLU B CA 1
ATOM 3179 C C . GLU B 1 128 ? -28.359 -16.219 3.01 1 95.69 128 GLU B C 1
ATOM 3181 O O . GLU B 1 128 ? -28.516 -15.406 2.096 1 95.69 128 GLU B O 1
ATOM 3186 N N . ASP B 1 129 ? -27.938 -15.883 4.141 1 96.69 129 ASP B N 1
ATOM 3187 C CA . ASP B 1 129 ? -27.625 -14.492 4.43 1 96.69 129 ASP B CA 1
ATOM 3188 C C . ASP B 1 129 ? -26.391 -14.039 3.648 1 96.69 129 ASP B C 1
ATOM 3190 O O . ASP B 1 129 ? -26.328 -12.898 3.176 1 96.69 129 ASP B O 1
ATOM 3194 N N . ILE B 1 130 ? -25.422 -14.898 3.545 1 97.38 130 ILE B N 1
ATOM 3195 C CA . ILE B 1 130 ? -24.219 -14.594 2.773 1 97.38 130 ILE B CA 1
ATOM 3196 C C . ILE B 1 130 ? -24.578 -14.445 1.297 1 97.38 130 ILE B C 1
ATOM 3198 O O . ILE B 1 130 ? -24.172 -13.477 0.648 1 97.38 130 ILE B O 1
ATOM 3202 N N . LYS B 1 131 ? -25.422 -15.352 0.835 1 96.94 131 LYS B N 1
ATOM 3203 C CA . LYS B 1 131 ? -25.859 -15.32 -0.558 1 96.94 131 LYS B CA 1
ATOM 3204 C C . LYS B 1 131 ? -26.562 -14.008 -0.879 1 96.94 131 LYS B C 1
ATOM 3206 O O . LYS B 1 131 ? -26.281 -13.375 -1.896 1 96.94 131 LYS B O 1
ATOM 3211 N N . ARG B 1 132 ? -27.469 -13.586 0.018 1 96.38 132 ARG B N 1
ATOM 3212 C CA . ARG B 1 132 ? -28.234 -12.359 -0.163 1 96.38 132 ARG B CA 1
ATOM 3213 C C . ARG B 1 132 ? -27.312 -11.141 -0.135 1 96.38 132 ARG B C 1
ATOM 3215 O O . ARG B 1 132 ? -27.453 -10.234 -0.958 1 96.38 132 ARG B O 1
ATOM 3222 N N . ALA B 1 133 ? -26.359 -11.18 0.744 1 97.81 133 ALA B N 1
ATOM 3223 C CA . ALA B 1 133 ? -25.453 -10.039 0.913 1 97.81 133 ALA B CA 1
ATOM 3224 C C . ALA B 1 133 ? -24.484 -9.922 -0.265 1 97.81 133 ALA B C 1
ATOM 3226 O O . ALA B 1 133 ? -23.984 -8.836 -0.562 1 97.81 133 ALA B O 1
ATOM 3227 N N . LEU B 1 134 ? -24.281 -10.984 -0.926 1 97.88 134 LEU B N 1
ATOM 3228 C CA . LEU B 1 134 ? -23.438 -10.984 -2.109 1 97.88 134 LEU B CA 1
ATOM 3229 C C . LEU B 1 134 ? -24.203 -10.508 -3.336 1 97.88 134 LEU B C 1
ATOM 3231 O O . LEU B 1 134 ? -23.609 -10.188 -4.363 1 97.88 134 LEU B O 1
ATOM 3235 N N . GLY B 1 135 ? -25.453 -10.523 -3.291 1 97.5 135 GLY B N 1
ATOM 3236 C CA . GLY B 1 135 ? -26.312 -10.141 -4.406 1 97.5 135 GLY B CA 1
ATOM 3237 C C . GLY B 1 135 ? -26.516 -11.258 -5.414 1 97.5 135 GLY B C 1
ATOM 3238 O O . GLY B 1 135 ? -26.75 -11 -6.594 1 97.5 135 GLY B O 1
ATOM 3239 N N . ILE B 1 136 ? -26.375 -12.461 -4.926 1 97.19 136 ILE B N 1
ATOM 3240 C CA . ILE B 1 136 ? -26.484 -13.602 -5.832 1 97.19 136 ILE B CA 1
ATOM 3241 C C . ILE B 1 136 ? -27.891 -14.195 -5.762 1 97.19 136 ILE B C 1
ATOM 3243 O O . ILE B 1 136 ? -28.359 -14.57 -4.684 1 97.19 136 ILE B O 1
ATOM 3247 N N . ASN B 1 137 ? -28.516 -14.344 -6.906 1 93.25 137 ASN B N 1
ATOM 3248 C CA . ASN B 1 137 ? -29.875 -14.844 -6.965 1 93.25 137 ASN B CA 1
ATOM 3249 C C . ASN B 1 137 ? -29.922 -16.344 -7.25 1 93.25 137 ASN B C 1
ATOM 3251 O O . ASN B 1 137 ? -30.766 -17.062 -6.715 1 93.25 137 ASN B O 1
ATOM 3255 N N . GLU B 1 138 ? -29.125 -16.797 -8.102 1 94.88 138 GLU B N 1
ATOM 3256 C CA . GLU B 1 138 ? -29.125 -18.188 -8.523 1 94.88 138 GLU B CA 1
ATOM 3257 C C . GLU B 1 138 ? -27.719 -18.781 -8.469 1 94.88 138 GLU B C 1
ATOM 3259 O O . GLU B 1 138 ? -26.766 -18.172 -8.984 1 94.88 138 GLU B O 1
ATOM 3264 N N . VAL B 1 139 ? -27.609 -19.906 -7.84 1 97.38 139 VAL B N 1
ATOM 3265 C CA . VAL B 1 139 ? -26.359 -20.641 -7.738 1 97.38 139 VAL B CA 1
ATOM 3266 C C . VAL B 1 139 ? -26.469 -21.969 -8.492 1 97.38 139 VAL B C 1
ATOM 3268 O O . VAL B 1 139 ? -27.391 -22.75 -8.242 1 97.38 139 VAL B O 1
ATOM 3271 N N . LEU B 1 140 ? -25.594 -22.172 -9.414 1 98.12 140 LEU B N 1
ATOM 3272 C CA . LEU B 1 140 ? -25.594 -23.406 -10.195 1 98.12 140 LEU B CA 1
ATOM 3273 C C . LEU B 1 140 ? -24.938 -24.531 -9.414 1 98.12 140 LEU B C 1
ATOM 3275 O O . LEU B 1 140 ? -25.312 -25.703 -9.578 1 98.12 140 LEU B O 1
ATOM 3279 N N . ASN B 1 141 ? -23.922 -24.266 -8.688 1 98.44 141 ASN B N 1
ATOM 3280 C CA . ASN B 1 141 ? -23.188 -25.234 -7.895 1 98.44 141 ASN B CA 1
ATOM 3281 C C . ASN B 1 141 ? -22.484 -24.578 -6.707 1 98.44 141 ASN B C 1
ATOM 3283 O O . ASN B 1 141 ? -22.078 -23.422 -6.793 1 98.44 141 ASN B O 1
ATOM 3287 N N . CYS B 1 142 ? -22.453 -25.25 -5.605 1 98.56 142 CYS B N 1
ATOM 3288 C CA . CYS B 1 142 ? -21.766 -24.797 -4.398 1 98.56 142 CYS B CA 1
ATOM 3289 C C . CYS B 1 142 ? -20.812 -25.875 -3.873 1 98.56 142 CYS B C 1
ATOM 3291 O O . CYS B 1 142 ? -21.25 -27 -3.607 1 98.56 142 CYS B O 1
ATOM 3293 N N . GLU B 1 143 ? -19.562 -25.531 -3.746 1 98.62 143 GLU B N 1
ATOM 3294 C CA . GLU B 1 143 ? -18.578 -26.469 -3.189 1 98.62 143 GLU B CA 1
ATOM 3295 C C . GLU B 1 143 ? -17.719 -25.781 -2.121 1 98.62 143 GLU B C 1
ATOM 3297 O O . GLU B 1 143 ? -17.781 -24.562 -1.948 1 98.62 143 GLU B O 1
ATOM 3302 N N . TYR B 1 144 ? -17.031 -26.578 -1.334 1 98.44 144 TYR B N 1
ATOM 3303 C CA . TYR B 1 144 ? -16.203 -26.109 -0.221 1 98.44 144 TYR B CA 1
ATOM 3304 C C . TYR B 1 144 ? -14.797 -26.688 -0.305 1 98.44 144 TYR B C 1
ATOM 3306 O O . TYR B 1 144 ? -14.617 -27.891 -0.526 1 98.44 144 TYR B O 1
ATOM 3314 N N . ASN B 1 145 ? -13.828 -25.781 -0.281 1 98.31 145 ASN B N 1
ATOM 3315 C CA . ASN B 1 145 ? -12.43 -26.188 -0.149 1 98.31 145 ASN B CA 1
ATOM 3316 C C . ASN B 1 145 ? -11.953 -26.094 1.297 1 98.31 145 ASN B C 1
ATOM 3318 O O . ASN B 1 145 ? -11.797 -24.984 1.828 1 98.31 145 ASN B O 1
ATOM 3322 N N . SER B 1 146 ? -11.609 -27.234 1.925 1 97 146 SER B N 1
ATOM 3323 C CA . SER B 1 146 ? -11.266 -27.266 3.344 1 97 146 SER B CA 1
ATOM 3324 C C . SER B 1 146 ? -9.859 -26.75 3.59 1 97 146 SER B C 1
ATOM 3326 O O . SER B 1 146 ? -9.555 -26.234 4.672 1 97 146 SER B O 1
ATOM 3328 N N . PHE B 1 147 ? -9.039 -26.891 2.596 1 95.19 147 PHE B N 1
ATOM 3329 C CA . PHE B 1 147 ? -7.66 -26.469 2.77 1 95.19 147 PHE B CA 1
ATOM 3330 C C . PHE B 1 147 ? -7.59 -24.953 3.008 1 95.19 147 PHE B C 1
ATOM 3332 O O . PHE B 1 147 ? -6.922 -24.5 3.939 1 95.19 147 PHE B O 1
ATOM 3339 N N . HIS B 1 148 ? -8.273 -24.188 2.221 1 94.56 148 HIS B N 1
ATOM 3340 C CA . HIS B 1 148 ? -8.266 -22.734 2.346 1 94.56 148 HIS B CA 1
ATOM 3341 C C . HIS B 1 148 ? -9.453 -22.25 3.162 1 94.56 148 HIS B C 1
ATOM 3343 O O . HIS B 1 148 ? -9.547 -21.062 3.484 1 94.56 148 HIS B O 1
ATOM 3349 N N . ASN B 1 149 ? -10.391 -23.125 3.469 1 97 149 ASN B N 1
ATOM 3350 C CA . ASN B 1 149 ? -11.625 -22.781 4.164 1 97 149 ASN B CA 1
ATOM 3351 C C . ASN B 1 149 ? -12.445 -21.766 3.371 1 97 149 ASN B C 1
ATOM 3353 O O . ASN B 1 149 ? -12.852 -20.734 3.908 1 97 149 ASN B O 1
ATOM 3357 N N . ILE B 1 150 ? -12.625 -22.078 2.078 1 97.75 150 ILE B N 1
ATOM 3358 C CA . ILE B 1 150 ? -13.312 -21.188 1.151 1 97.75 150 ILE B CA 1
ATOM 3359 C C . ILE B 1 150 ? -14.531 -21.906 0.561 1 97.75 150 ILE B C 1
ATOM 3361 O O . ILE B 1 150 ? -14.453 -23.078 0.187 1 97.75 150 ILE B O 1
ATOM 3365 N N . VAL B 1 151 ? -15.656 -21.188 0.543 1 98.38 151 VAL B N 1
ATOM 3366 C CA . VAL B 1 151 ? -16.828 -21.656 -0.183 1 98.38 151 VAL B CA 1
ATOM 3367 C C . VAL B 1 151 ? -16.781 -21.156 -1.621 1 98.38 151 VAL B C 1
ATOM 3369 O O . VAL B 1 151 ? -16.484 -19.984 -1.86 1 98.38 151 VAL B O 1
ATOM 3372 N N . MET B 1 152 ? -17 -22.031 -2.574 1 98.75 152 MET B N 1
ATOM 3373 C CA . MET B 1 152 ? -17 -21.703 -3.994 1 98.75 152 MET B CA 1
ATOM 3374 C C . MET B 1 152 ? -18.406 -21.766 -4.566 1 98.75 152 MET B C 1
ATOM 3376 O O . MET B 1 152 ? -19.094 -22.781 -4.422 1 98.75 152 MET B O 1
ATOM 3380 N N . LEU B 1 153 ? -18.844 -20.672 -5.207 1 98.81 153 LEU B N 1
ATOM 3381 C CA . LEU B 1 153 ? -20.156 -20.594 -5.84 1 98.81 153 LEU B CA 1
ATOM 3382 C C . LEU B 1 153 ? -20.031 -20.406 -7.348 1 98.81 153 LEU B C 1
ATOM 3384 O O . LEU B 1 153 ? -19.406 -19.453 -7.809 1 98.81 153 LEU B O 1
ATOM 3388 N N . GLU B 1 154 ? -20.578 -21.297 -8.109 1 98.81 154 GLU B N 1
ATOM 3389 C CA . GLU B 1 154 ? -20.703 -21.078 -9.555 1 98.81 154 GLU B CA 1
ATOM 3390 C C . GLU B 1 154 ? -22.047 -20.438 -9.898 1 98.81 154 GLU B C 1
ATOM 3392 O O . GLU B 1 154 ? -23.094 -20.906 -9.453 1 98.81 154 GLU B O 1
ATOM 3397 N N . ILE B 1 155 ? -21.969 -19.375 -10.648 1 98.69 155 ILE B N 1
ATOM 3398 C CA . ILE B 1 155 ? -23.203 -18.75 -11.141 1 98.69 155 ILE B CA 1
ATOM 3399 C C . ILE B 1 155 ? -23.234 -18.797 -12.664 1 98.69 155 ILE B C 1
ATOM 3401 O O . ILE B 1 155 ? -22.266 -19.219 -13.297 1 98.69 155 ILE B O 1
ATOM 3405 N N . GLY B 1 156 ? -24.344 -18.375 -13.281 1 97.69 156 GLY B N 1
ATOM 3406 C CA . GLY B 1 156 ? -24.609 -18.719 -14.672 1 97.69 156 GLY B CA 1
ATOM 3407 C C . GLY B 1 156 ? -24.031 -17.719 -15.656 1 97.69 156 GLY B C 1
ATOM 3408 O O . GLY B 1 156 ? -23.922 -18.016 -16.844 1 97.69 156 GLY B O 1
ATOM 3409 N N . SER B 1 157 ? -23.656 -16.547 -15.125 1 97.69 157 SER B N 1
ATOM 3410 C CA . SER B 1 157 ? -23.25 -15.5 -16.047 1 97.69 157 SER B CA 1
ATOM 3411 C C . SER B 1 157 ? -22.031 -14.75 -15.523 1 97.69 157 SER B C 1
ATOM 3413 O O . SER B 1 157 ? -22.031 -14.242 -14.398 1 97.69 157 SER B O 1
ATOM 3415 N N . SER B 1 158 ? -20.984 -14.711 -16.469 1 98.31 158 SER B N 1
ATOM 3416 C CA . SER B 1 158 ? -19.812 -13.93 -16.078 1 98.31 158 SER B CA 1
ATOM 3417 C C . SER B 1 158 ? -20.109 -12.438 -16.078 1 98.31 158 SER B C 1
ATOM 3419 O O . SER B 1 158 ? -19.469 -11.672 -15.359 1 98.31 158 SER B O 1
ATOM 3421 N N . GLU B 1 159 ? -21.141 -11.969 -16.828 1 97.69 159 GLU B N 1
ATOM 3422 C CA . GLU B 1 159 ? -21.578 -10.578 -16.781 1 97.69 159 GLU B CA 1
ATOM 3423 C C . GLU B 1 159 ? -22.203 -10.234 -15.422 1 97.69 159 GLU B C 1
ATOM 3425 O O . GLU B 1 159 ? -21.922 -9.172 -14.867 1 97.69 159 GLU B O 1
ATOM 3430 N N . VAL B 1 160 ? -23.016 -11.172 -14.969 1 97.94 160 VAL B N 1
ATOM 3431 C CA . VAL B 1 160 ? -23.594 -10.992 -13.641 1 97.94 160 VAL B CA 1
ATOM 3432 C C . VAL B 1 160 ? -22.5 -10.984 -12.586 1 97.94 160 VAL B C 1
ATOM 3434 O O . VAL B 1 160 ? -22.516 -10.156 -11.672 1 97.94 160 VAL B O 1
ATOM 3437 N N . LEU B 1 161 ? -21.562 -11.883 -12.742 1 98.56 161 LEU B N 1
ATOM 3438 C CA . LEU B 1 161 ? -20.422 -11.977 -11.836 1 98.56 161 LEU B CA 1
ATOM 3439 C C . LEU B 1 161 ? -19.688 -10.641 -11.734 1 98.56 161 LEU B C 1
ATOM 3441 O O . LEU B 1 161 ? -19.438 -10.148 -10.641 1 98.56 161 LEU B O 1
ATOM 3445 N N . LYS B 1 162 ? -19.344 -10.062 -12.867 1 98.12 162 LYS B N 1
ATOM 3446 C CA . LYS B 1 162 ? -18.594 -8.812 -12.969 1 98.12 162 LYS B CA 1
ATOM 3447 C C . LYS B 1 162 ? -19.328 -7.676 -12.258 1 98.12 162 LYS B C 1
ATOM 3449 O O . LYS B 1 162 ? -18.688 -6.793 -11.672 1 98.12 162 LYS B O 1
ATOM 3454 N N . ASN B 1 163 ? -20.625 -7.75 -12.195 1 97.5 163 ASN B N 1
ATOM 3455 C CA . ASN B 1 163 ? -21.422 -6.621 -11.719 1 97.5 163 ASN B CA 1
ATOM 3456 C C . ASN B 1 163 ? -21.953 -6.863 -10.312 1 97.5 163 ASN B C 1
ATOM 3458 O O . ASN B 1 163 ? -22.766 -6.094 -9.805 1 97.5 163 ASN B O 1
ATOM 3462 N N . LEU B 1 164 ? -21.531 -7.934 -9.711 1 97.88 164 LEU B N 1
ATOM 3463 C CA . LEU B 1 164 ? -21.922 -8.164 -8.32 1 97.88 164 LEU B CA 1
ATOM 3464 C C . LEU B 1 164 ? -21.578 -6.957 -7.453 1 97.88 164 LEU B C 1
ATOM 3466 O O . LEU B 1 164 ? -20.516 -6.344 -7.621 1 97.88 164 LEU B O 1
ATOM 3470 N N . ALA B 1 165 ? -22.438 -6.582 -6.59 1 96.19 165 ALA B N 1
ATOM 3471 C CA . ALA B 1 165 ? -22.266 -5.457 -5.672 1 96.19 165 ALA B CA 1
ATOM 3472 C C . ALA B 1 165 ? -22.516 -5.891 -4.23 1 96.19 165 ALA B C 1
ATOM 3474 O O . ALA B 1 165 ? -23.531 -5.527 -3.635 1 96.19 165 ALA B O 1
ATOM 3475 N N . PRO B 1 166 ? -21.625 -6.621 -3.654 1 97.75 166 PRO B N 1
ATOM 3476 C CA . PRO B 1 166 ? -21.797 -7.105 -2.283 1 97.75 166 PRO B CA 1
ATOM 3477 C C . PRO B 1 166 ? -22.016 -5.973 -1.282 1 97.75 166 PRO B C 1
ATOM 3479 O O . PRO B 1 166 ? -21.438 -4.895 -1.423 1 97.75 166 PRO B O 1
ATOM 3482 N N . ILE B 1 167 ? -22.828 -6.227 -0.269 1 96.12 167 ILE B N 1
ATOM 3483 C CA . ILE B 1 167 ? -22.984 -5.328 0.871 1 96.12 167 ILE B CA 1
ATOM 3484 C C . ILE B 1 167 ? -22.016 -5.738 1.982 1 96.12 167 ILE B C 1
ATOM 3486 O O . ILE B 1 167 ? -22.391 -6.488 2.889 1 96.12 167 ILE B O 1
ATOM 3490 N N . PHE B 1 168 ? -20.844 -5.141 1.982 1 94.69 168 PHE B N 1
ATOM 3491 C CA . PHE B 1 168 ? -19.734 -5.613 2.82 1 94.69 168 PHE B CA 1
ATOM 3492 C C . PHE B 1 168 ? -20.031 -5.332 4.293 1 94.69 168 PHE B C 1
ATOM 3494 O O . PHE B 1 168 ? -19.594 -6.09 5.168 1 94.69 168 PHE B O 1
ATOM 3501 N N . SER B 1 169 ? -20.703 -4.254 4.555 1 88.06 169 SER B N 1
ATOM 3502 C CA . SER B 1 169 ? -21.062 -3.965 5.938 1 88.06 169 SER B CA 1
ATOM 3503 C C . SER B 1 169 ? -21.906 -5.086 6.535 1 88.06 169 SER B C 1
ATOM 3505 O O . SER B 1 169 ? -21.766 -5.406 7.719 1 88.06 169 SER B O 1
ATOM 3507 N N . VAL B 1 170 ? -22.781 -5.66 5.727 1 93 170 VAL B N 1
ATOM 3508 C CA . VAL B 1 170 ? -23.625 -6.77 6.164 1 93 170 VAL B CA 1
ATOM 3509 C C . VAL B 1 170 ? -22.781 -8.047 6.254 1 93 170 VAL B C 1
ATOM 3511 O O . VAL B 1 170 ? -22.859 -8.773 7.242 1 93 170 VAL B O 1
ATOM 3514 N N . LEU B 1 171 ? -21.969 -8.266 5.285 1 95.75 171 LEU B N 1
ATOM 3515 C CA . LEU B 1 171 ? -21.141 -9.469 5.262 1 95.75 171 LEU B CA 1
ATOM 3516 C C . LEU B 1 171 ? -20.25 -9.539 6.496 1 95.75 171 LEU B C 1
ATOM 3518 O O . LEU B 1 171 ? -20.125 -10.586 7.129 1 95.75 171 LEU B O 1
ATOM 3522 N N . ARG B 1 172 ? -19.656 -8.453 6.863 1 91.19 172 ARG B N 1
ATOM 3523 C CA . ARG B 1 172 ? -18.719 -8.391 7.98 1 91.19 172 ARG B CA 1
ATOM 3524 C C . ARG B 1 172 ? -19.406 -8.781 9.289 1 91.19 172 ARG B C 1
ATOM 3526 O O . ARG B 1 172 ? -18.75 -9.297 10.203 1 91.19 172 ARG B O 1
ATOM 3533 N N . ASN B 1 173 ? -20.625 -8.602 9.32 1 90.12 173 ASN B N 1
ATOM 3534 C CA . ASN B 1 173 ? -21.359 -8.82 10.562 1 90.12 173 ASN B CA 1
ATOM 3535 C C . ASN B 1 173 ? -21.938 -10.234 10.625 1 90.12 173 ASN B C 1
ATOM 3537 O O . ASN B 1 173 ? -22.516 -10.625 11.641 1 90.12 173 ASN B O 1
ATOM 3541 N N . ILE B 1 174 ? -21.797 -10.953 9.57 1 94.25 174 ILE B N 1
ATOM 3542 C CA . ILE B 1 174 ? -22.266 -12.336 9.578 1 94.25 174 ILE B CA 1
ATOM 3543 C C . ILE B 1 174 ? -21.219 -13.219 10.266 1 94.25 174 ILE B C 1
ATOM 3545 O O . ILE B 1 174 ? -20.047 -13.227 9.875 1 94.25 174 ILE B O 1
ATOM 3549 N N . GLU B 1 175 ? -21.656 -13.867 11.312 1 92.5 175 GLU B N 1
ATOM 3550 C CA . GLU B 1 175 ? -20.766 -14.82 11.961 1 92.5 175 GLU B CA 1
ATOM 3551 C C . GLU B 1 175 ? -20.547 -16.047 11.094 1 92.5 175 GLU B C 1
ATOM 3553 O O . GLU B 1 175 ? -21.5 -16.703 10.68 1 92.5 175 GLU B O 1
ATOM 3558 N N . THR B 1 176 ? -19.344 -16.297 10.797 1 94.56 176 THR B N 1
ATOM 3559 C CA . THR B 1 176 ? -19.016 -17.453 9.977 1 94.56 176 THR B CA 1
ATOM 3560 C C . THR B 1 176 ? -17.594 -17.922 10.273 1 94.56 176 THR B C 1
ATOM 3562 O O . THR B 1 176 ? -16.766 -17.172 10.797 1 94.56 176 THR B O 1
ATOM 3565 N N . SER B 1 177 ? -17.344 -19.203 9.969 1 94 177 SER B N 1
ATOM 3566 C CA . SER B 1 177 ? -16 -19.75 10.172 1 94 177 SER B CA 1
ATOM 3567 C C . SER B 1 177 ? -15.203 -19.75 8.875 1 94 177 SER B C 1
ATOM 3569 O O . SER B 1 177 ? -13.992 -19.984 8.883 1 94 177 SER B O 1
ATOM 3571 N N . ILE B 1 178 ? -15.844 -19.469 7.781 1 94.94 178 ILE B N 1
ATOM 3572 C CA . ILE B 1 178 ? -15.148 -19.531 6.5 1 94.94 178 ILE B CA 1
ATOM 3573 C C . ILE B 1 178 ? -14.258 -18.312 6.332 1 94.94 178 ILE B C 1
ATOM 3575 O O . ILE B 1 178 ? -14.531 -17.25 6.898 1 94.94 178 ILE B O 1
ATOM 3579 N N . ASN B 1 179 ? -13.195 -18.484 5.492 1 94.25 179 ASN B N 1
ATOM 3580 C CA . ASN B 1 179 ? -12.258 -17.391 5.238 1 94.25 179 ASN B CA 1
ATOM 3581 C C . ASN B 1 179 ? -12.766 -16.469 4.137 1 94.25 179 ASN B C 1
ATOM 3583 O O . ASN B 1 179 ? -12.383 -15.289 4.086 1 94.25 179 ASN B O 1
ATOM 3587 N N . GLY B 1 180 ? -13.555 -17.016 3.213 1 97.06 180 GLY B N 1
ATOM 3588 C CA . GLY B 1 180 ? -14.031 -16.219 2.094 1 97.06 180 GLY B CA 1
ATOM 3589 C C . GLY B 1 180 ? -14.945 -16.984 1.156 1 97.06 180 GLY B C 1
ATOM 3590 O O . GLY B 1 180 ? -15.195 -18.172 1.36 1 97.06 180 GLY B O 1
ATOM 3591 N N . VAL B 1 181 ? -15.516 -16.234 0.248 1 98.5 181 VAL B N 1
ATOM 3592 C CA . VAL B 1 181 ? -16.391 -16.797 -0.772 1 98.5 181 VAL B CA 1
ATOM 3593 C C . VAL B 1 181 ? -15.836 -16.516 -2.16 1 98.5 181 VAL B C 1
ATOM 3595 O O . VAL B 1 181 ? -15.617 -15.352 -2.518 1 98.5 181 VAL B O 1
ATOM 3598 N N . LEU B 1 182 ? -15.555 -17.594 -2.846 1 98.75 182 LEU B N 1
ATOM 3599 C CA . LEU B 1 182 ? -15.164 -17.516 -4.246 1 98.75 182 LEU B CA 1
ATOM 3600 C C . LEU B 1 182 ? -16.375 -17.672 -5.164 1 98.75 182 LEU B C 1
ATOM 3602 O O . LEU B 1 182 ? -17.078 -18.672 -5.086 1 98.75 182 LEU B O 1
ATOM 3606 N N . VAL B 1 183 ? -16.625 -16.672 -6.008 1 98.88 183 VAL B N 1
ATOM 3607 C CA . VAL B 1 183 ? -17.719 -16.75 -6.973 1 98.88 183 VAL B CA 1
ATOM 3608 C C . VAL B 1 183 ? -17.156 -16.859 -8.383 1 98.88 183 VAL B C 1
ATOM 3610 O O . VAL B 1 183 ? -16.25 -16.109 -8.758 1 98.88 183 VAL B O 1
ATOM 3613 N N . THR B 1 184 ? -17.672 -17.828 -9.148 1 98.88 184 THR B N 1
ATOM 3614 C CA . THR B 1 184 ? -17.094 -18.094 -10.461 1 98.88 184 THR B CA 1
ATOM 3615 C C . THR B 1 184 ? -18.188 -18.375 -11.484 1 98.88 184 THR B C 1
ATOM 3617 O O . THR B 1 184 ? -19.328 -18.672 -11.125 1 98.88 184 THR B O 1
ATOM 3620 N N . ALA B 1 185 ? -17.844 -18.156 -12.727 1 98.88 185 ALA B N 1
ATOM 3621 C CA . ALA B 1 185 ? -18.703 -18.438 -13.867 1 98.88 185 ALA B CA 1
ATOM 3622 C C . ALA B 1 185 ? -17.875 -18.75 -15.117 1 98.88 185 ALA B C 1
ATOM 3624 O O . ALA B 1 185 ? -16.719 -18.328 -15.211 1 98.88 185 ALA B O 1
ATOM 3625 N N . GLN B 1 186 ? -18.453 -19.516 -16 1 98.62 186 GLN B N 1
ATOM 3626 C CA . GLN B 1 186 ? -17.812 -19.641 -17.312 1 98.62 186 GLN B CA 1
ATOM 3627 C C . GLN B 1 186 ? -17.734 -18.281 -18.016 1 98.62 186 GLN B C 1
ATOM 3629 O O . GLN B 1 186 ? -18.672 -17.5 -17.953 1 98.62 186 GLN B O 1
ATOM 3634 N N . SER B 1 187 ? -16.625 -18.062 -18.625 1 98.75 187 SER B N 1
ATOM 3635 C CA . SER B 1 187 ? -16.422 -16.734 -19.203 1 98.75 187 SER B CA 1
ATOM 3636 C C . SER B 1 187 ? -17.266 -16.547 -20.453 1 98.75 187 SER B C 1
ATOM 3638 O O . SER B 1 187 ? -17.406 -17.469 -21.266 1 98.75 187 SER B O 1
ATOM 3640 N N . GLU B 1 188 ? -17.812 -15.383 -20.578 1 98.06 188 GLU B N 1
ATOM 3641 C CA . GLU B 1 188 ? -18.5 -14.984 -21.797 1 98.06 188 GLU B CA 1
ATOM 3642 C C . GLU B 1 188 ? -17.562 -14.234 -22.734 1 98.06 188 GLU B C 1
ATOM 3644 O O . GLU B 1 188 ? -17.938 -13.922 -23.875 1 98.06 188 GLU B O 1
ATOM 3649 N N . GLN B 1 189 ? -16.344 -13.992 -22.25 1 96.75 189 GLN B N 1
ATOM 3650 C CA . GLN B 1 189 ? -15.297 -13.43 -23.109 1 96.75 189 GLN B CA 1
ATOM 3651 C C . GLN B 1 189 ? -14.531 -14.539 -23.828 1 96.75 189 GLN B C 1
ATOM 3653 O O . GLN B 1 189 ? -14.086 -15.5 -23.203 1 96.75 189 GLN B O 1
ATOM 3658 N N . ASN B 1 190 ? -14.266 -14.398 -25.094 1 95.75 190 ASN B N 1
ATOM 3659 C CA . ASN B 1 190 ? -13.617 -15.422 -25.906 1 95.75 190 ASN B CA 1
ATOM 3660 C C . ASN B 1 190 ? -12.18 -15.672 -25.453 1 95.75 190 ASN B C 1
ATOM 3662 O O . ASN B 1 190 ? -11.633 -16.75 -25.656 1 95.75 190 ASN B O 1
ATOM 3666 N N . GLU B 1 191 ? -11.625 -14.734 -24.828 1 97.25 191 GLU B N 1
ATOM 3667 C CA . GLU B 1 191 ? -10.211 -14.781 -24.469 1 97.25 191 GLU B CA 1
ATOM 3668 C C . GLU B 1 191 ? -9.984 -15.625 -23.219 1 97.25 191 GLU B C 1
ATOM 3670 O O . GLU B 1 191 ? -8.859 -16.047 -22.938 1 97.25 191 GLU B O 1
ATOM 3675 N N . TYR B 1 192 ? -11.016 -15.953 -22.5 1 98.69 192 TYR B N 1
ATOM 3676 C CA . TYR B 1 192 ? -10.859 -16.641 -21.219 1 98.69 192 TYR B CA 1
ATOM 3677 C C . TYR B 1 192 ? -11.82 -17.812 -21.109 1 98.69 192 TYR B C 1
ATOM 3679 O O . TYR B 1 192 ? -12.867 -17.828 -21.766 1 98.69 192 TYR B O 1
ATOM 3687 N N . ASP B 1 193 ? -11.43 -18.828 -20.312 1 98.81 193 ASP B N 1
ATOM 3688 C CA . ASP B 1 193 ? -12.266 -20 -20.094 1 98.81 193 ASP B CA 1
ATOM 3689 C C . ASP B 1 193 ? -13.242 -19.781 -18.938 1 98.81 193 ASP B C 1
ATOM 3691 O O . ASP B 1 193 ? -14.406 -20.188 -19.016 1 98.81 193 ASP B O 1
ATOM 3695 N N . TYR B 1 194 ? -12.828 -19.156 -17.844 1 98.88 194 TYR B N 1
ATOM 3696 C CA . TYR B 1 194 ? -13.695 -18.859 -16.719 1 98.88 194 TYR B CA 1
ATOM 3697 C C . TYR B 1 194 ? -13.258 -17.594 -16.016 1 98.88 194 TYR B C 1
ATOM 3699 O O . TYR B 1 194 ? -12.141 -17.109 -16.234 1 98.88 194 TYR B O 1
ATOM 3707 N N . GLU B 1 195 ? -14.148 -17.016 -15.305 1 98.88 195 GLU B N 1
ATOM 3708 C CA . GLU B 1 195 ? -13.938 -15.797 -14.523 1 98.88 195 GLU B CA 1
ATOM 3709 C C . GLU B 1 195 ? -14.305 -16.016 -13.062 1 98.88 195 GLU B C 1
ATOM 3711 O O . GLU B 1 195 ? -15.031 -16.953 -12.727 1 98.88 195 GLU B O 1
ATOM 3716 N N . TYR B 1 196 ? -13.781 -15.195 -12.195 1 98.88 196 TYR B N 1
ATOM 3717 C CA . TYR B 1 196 ? -14.078 -15.352 -10.781 1 98.88 196 TYR B CA 1
ATOM 3718 C C . TYR B 1 196 ? -13.844 -14.047 -10.031 1 98.88 196 TYR B C 1
ATOM 3720 O O . TYR B 1 196 ? -13.273 -13.094 -10.578 1 98.88 196 TYR B O 1
ATOM 3728 N N . ARG B 1 197 ? -14.352 -13.891 -8.906 1 98.81 197 ARG B N 1
ATOM 3729 C CA . ARG B 1 197 ? -14.102 -12.883 -7.883 1 98.81 197 ARG B CA 1
ATOM 3730 C C . ARG B 1 197 ? -13.984 -13.531 -6.504 1 98.81 197 ARG B C 1
ATOM 3732 O O . ARG B 1 197 ? -14.641 -14.539 -6.227 1 98.81 197 ARG B O 1
ATOM 3739 N N . TYR B 1 198 ? -13.203 -13 -5.664 1 98.44 198 TYR B N 1
ATOM 3740 C CA . TYR B 1 198 ? -12.977 -13.562 -4.34 1 98.44 198 TYR B CA 1
ATOM 3741 C C . TYR B 1 198 ? -13.25 -12.523 -3.254 1 98.44 198 TYR B C 1
ATOM 3743 O O . TYR B 1 198 ? -12.531 -11.531 -3.143 1 98.44 198 TYR B O 1
ATOM 3751 N N . PHE B 1 199 ? -14.32 -12.766 -2.441 1 98.31 199 PHE B N 1
ATOM 3752 C CA . PHE B 1 199 ? -14.75 -11.875 -1.369 1 98.31 199 PHE B CA 1
ATOM 3753 C C . PHE B 1 199 ? -14.391 -12.461 -0.007 1 98.31 199 PHE B C 1
ATOM 3755 O O . PHE B 1 199 ? -14.727 -13.609 0.293 1 98.31 199 PHE B O 1
ATOM 3762 N N . PHE B 1 200 ? -13.688 -11.617 0.869 1 95.75 200 PHE B N 1
ATOM 3763 C CA . PHE B 1 200 ? -13.25 -12.141 2.156 1 95.75 200 PHE B CA 1
ATOM 3764 C C . PHE B 1 200 ? -13.258 -11.047 3.219 1 95.75 200 PHE B C 1
ATOM 3766 O O . PHE B 1 200 ? -12.258 -10.836 3.91 1 95.75 200 PHE B O 1
ATOM 3773 N N . PRO B 1 201 ? -14.352 -10.344 3.402 1 93.31 201 PRO B N 1
ATOM 3774 C CA . PRO B 1 201 ? -14.438 -9.211 4.328 1 93.31 201 PRO B CA 1
ATOM 3775 C C . PRO B 1 201 ? -14.102 -9.602 5.766 1 93.31 201 PRO B C 1
ATOM 3777 O O . PRO B 1 201 ? -13.828 -8.727 6.598 1 93.31 201 PRO B O 1
ATOM 3780 N N . TRP B 1 202 ? -14.016 -10.883 6.105 1 89.31 202 TRP B N 1
ATOM 3781 C CA . TRP B 1 202 ? -13.766 -11.367 7.461 1 89.31 202 TRP B CA 1
ATOM 3782 C C . TRP B 1 202 ? -12.266 -11.445 7.742 1 89.31 202 TRP B C 1
ATOM 3784 O O . TRP B 1 202 ? -11.852 -11.625 8.891 1 89.31 202 TRP B O 1
ATOM 3794 N N . SER B 1 203 ? -11.5 -11.289 6.68 1 81.12 203 SER B N 1
ATOM 3795 C CA . SER B 1 203 ? -10.062 -11.492 6.809 1 81.12 203 SER B CA 1
ATOM 3796 C C . SER B 1 203 ? -9.305 -10.195 6.57 1 81.12 203 SER B C 1
ATOM 3798 O O . SER B 1 203 ? -8.148 -10.219 6.129 1 81.12 203 SER B O 1
ATOM 3800 N N . GLY B 1 204 ? -9.875 -9.039 6.703 1 76.31 204 GLY B N 1
ATOM 3801 C CA . GLY B 1 204 ? -9.141 -7.781 6.734 1 76.31 204 GLY B CA 1
ATOM 3802 C C . GLY B 1 204 ? -9.32 -6.957 5.473 1 76.31 204 GLY B C 1
ATOM 3803 O O . GLY B 1 204 ? -8.883 -5.805 5.414 1 76.31 204 GLY B O 1
ATOM 3804 N N . ALA B 1 205 ? -9.906 -7.551 4.414 1 88.75 205 ALA B N 1
ATOM 3805 C CA . ALA B 1 205 ? -10.211 -6.812 3.191 1 88.75 205 ALA B CA 1
ATOM 3806 C C . ALA B 1 205 ? -11.492 -7.328 2.541 1 88.75 205 ALA B C 1
ATOM 3808 O O . ALA B 1 205 ? -11.844 -8.5 2.697 1 88.75 205 ALA B O 1
ATOM 3809 N N . ASP B 1 206 ? -12.125 -6.48 1.812 1 94.62 206 ASP B N 1
ATOM 3810 C CA . ASP B 1 206 ? -13.422 -6.812 1.233 1 94.62 206 ASP B CA 1
ATOM 3811 C C . ASP B 1 206 ? -13.266 -7.785 0.064 1 94.62 206 ASP B C 1
ATOM 3813 O O . ASP B 1 206 ? -13.961 -8.805 0.001 1 94.62 206 ASP B O 1
ATOM 3817 N N . GLU B 1 207 ? -12.367 -7.465 -0.875 1 97.38 207 GLU B N 1
ATOM 3818 C CA . GLU B 1 207 ? -12.164 -8.242 -2.094 1 97.38 207 GLU B CA 1
ATOM 3819 C C . GLU B 1 207 ? -10.688 -8.258 -2.494 1 97.38 207 GLU B C 1
ATOM 3821 O O . GLU B 1 207 ? -10.008 -7.234 -2.418 1 97.38 207 GLU B O 1
ATOM 3826 N N . ASP B 1 208 ? -10.25 -9.422 -2.803 1 97.12 208 ASP B N 1
ATOM 3827 C CA . ASP B 1 208 ? -8.898 -9.531 -3.355 1 97.12 208 ASP B CA 1
ATOM 3828 C C . ASP B 1 208 ? -8.883 -9.156 -4.836 1 97.12 208 ASP B C 1
ATOM 3830 O O . ASP B 1 208 ? -9.703 -9.641 -5.613 1 97.12 208 ASP B O 1
ATOM 3834 N N . PRO B 1 209 ? -7.98 -8.305 -5.238 1 97.31 209 PRO B N 1
ATOM 3835 C CA . PRO B 1 209 ? -7.996 -7.816 -6.621 1 97.31 209 PRO B CA 1
ATOM 3836 C C . PRO B 1 209 ? -7.648 -8.898 -7.637 1 97.31 209 PRO B C 1
ATOM 3838 O O . PRO B 1 209 ? -8.172 -8.898 -8.75 1 97.31 209 PRO B O 1
ATOM 3841 N N . ALA B 1 210 ? -6.742 -9.719 -7.352 1 98.12 210 ALA B N 1
ATOM 3842 C CA . ALA B 1 210 ? -6.32 -10.852 -8.164 1 98.12 210 ALA B CA 1
ATOM 3843 C C . ALA B 1 210 ? -5.727 -11.961 -7.297 1 98.12 210 ALA B C 1
ATOM 3845 O O . ALA B 1 210 ? -4.703 -11.758 -6.641 1 98.12 210 ALA B O 1
ATOM 3846 N N . THR B 1 211 ? -6.344 -13.117 -7.367 1 97.38 211 THR B N 1
ATOM 3847 C CA . THR B 1 211 ? -6.02 -14.18 -6.422 1 97.38 211 THR B CA 1
ATOM 3848 C C . THR B 1 211 ? -5.492 -15.414 -7.152 1 97.38 211 THR B C 1
ATOM 3850 O O . THR B 1 211 ? -6.258 -16.125 -7.801 1 97.38 211 THR B O 1
ATOM 3853 N N . GLY B 1 212 ? -4.234 -15.711 -6.93 1 96.69 212 GLY B N 1
ATOM 3854 C CA . GLY B 1 212 ? -3.652 -16.891 -7.543 1 96.69 212 GLY B CA 1
ATOM 3855 C C . GLY B 1 212 ? -3.896 -18.156 -6.75 1 96.69 212 GLY B C 1
ATOM 3856 O O . GLY B 1 212 ? -4.102 -19.234 -7.328 1 96.69 212 GLY B O 1
ATOM 3857 N N . GLY B 1 213 ? -3.904 -18.062 -5.449 1 94.5 213 GLY B N 1
ATOM 3858 C CA . GLY B 1 213 ? -3.957 -19.219 -4.566 1 94.5 213 GLY B CA 1
ATOM 3859 C C . GLY B 1 213 ? -5.195 -20.078 -4.773 1 94.5 213 GLY B C 1
ATOM 3860 O O . GLY B 1 213 ? -5.152 -21.297 -4.59 1 94.5 213 GLY B O 1
ATOM 3861 N N . VAL B 1 214 ? -6.273 -19.5 -5.207 1 97.38 214 VAL B N 1
ATOM 3862 C CA . VAL B 1 214 ? -7.535 -20.219 -5.34 1 97.38 214 VAL B CA 1
ATOM 3863 C C . VAL B 1 214 ? -7.469 -21.156 -6.543 1 97.38 214 VAL B C 1
ATOM 3865 O O . VAL B 1 214 ? -8.305 -22.047 -6.688 1 97.38 214 VAL B O 1
ATOM 3868 N N . GLN B 1 215 ? -6.508 -20.938 -7.406 1 97.75 215 GLN B N 1
ATOM 3869 C CA . GLN B 1 215 ? -6.387 -21.812 -8.57 1 97.75 215 GLN B CA 1
ATOM 3870 C C . GLN B 1 215 ? -6.031 -23.234 -8.156 1 97.75 215 GLN B C 1
ATOM 3872 O O . GLN B 1 215 ? -6.168 -24.172 -8.945 1 97.75 215 GLN B O 1
ATOM 3877 N N . SER B 1 216 ? -5.566 -23.391 -6.906 1 96.25 216 SER B N 1
ATOM 3878 C CA . SER B 1 216 ? -5.246 -24.703 -6.391 1 96.25 216 SER B CA 1
ATOM 3879 C C . SER B 1 216 ? -6.477 -25.609 -6.379 1 96.25 216 SER B C 1
ATOM 3881 O O . SER B 1 216 ? -6.355 -26.828 -6.312 1 96.25 216 SER B O 1
ATOM 3883 N N . PHE B 1 217 ? -7.664 -25.062 -6.434 1 97.88 217 PHE B N 1
ATOM 3884 C CA . PHE B 1 217 ? -8.859 -25.891 -6.441 1 97.88 217 PHE B CA 1
ATOM 3885 C C . PHE B 1 217 ? -9.836 -25.422 -7.52 1 97.88 217 PHE B C 1
ATOM 3887 O O . PHE B 1 217 ? -10.578 -26.234 -8.07 1 97.88 217 PHE B O 1
ATOM 3894 N N . LEU B 1 218 ? -9.852 -24.188 -7.852 1 98.56 218 LEU B N 1
ATOM 3895 C CA . LEU B 1 218 ? -10.758 -23.641 -8.852 1 98.56 218 LEU B CA 1
ATOM 3896 C C . LEU B 1 218 ? -10.461 -24.219 -10.234 1 98.56 218 LEU B C 1
ATOM 3898 O O . LEU B 1 218 ? -11.383 -24.547 -10.984 1 98.56 218 LEU B O 1
ATOM 3902 N N . SER B 1 219 ? -9.211 -24.281 -10.523 1 98 219 SER B N 1
ATOM 3903 C CA . SER B 1 219 ? -8.812 -24.766 -11.844 1 98 219 SER B CA 1
ATOM 3904 C C . SER B 1 219 ? -9.234 -26.219 -12.047 1 98 219 SER B C 1
ATOM 3906 O O . SER B 1 219 ? -9.641 -26.609 -13.141 1 98 219 SER B O 1
ATOM 3908 N N . LYS B 1 220 ? -9.086 -27.047 -11.039 1 97.06 220 LYS B N 1
ATOM 3909 C CA . LYS B 1 220 ? -9.516 -28.438 -11.117 1 97.06 220 LYS B CA 1
ATOM 3910 C C . LYS B 1 220 ? -11.016 -28.531 -11.383 1 97.06 220 LYS B C 1
ATOM 3912 O O . LYS B 1 220 ? -11.461 -29.375 -12.172 1 97.06 220 LYS B O 1
ATOM 3917 N N . TYR B 1 221 ? -11.789 -27.734 -10.742 1 98.12 221 TYR B N 1
ATOM 3918 C CA . TYR B 1 221 ? -13.234 -27.672 -10.93 1 98.12 221 TYR B CA 1
ATOM 3919 C C . TYR B 1 221 ? -13.586 -27.406 -12.383 1 98.12 221 TYR B C 1
ATOM 3921 O O . TYR B 1 221 ? -14.367 -28.141 -12.992 1 98.12 221 TYR B O 1
ATOM 3929 N N . TRP B 1 222 ? -13 -26.406 -12.953 1 98.38 222 TRP B N 1
ATOM 3930 C CA . TRP B 1 222 ? -13.336 -26 -14.32 1 98.38 222 TRP B CA 1
ATOM 3931 C C . TRP B 1 222 ? -12.742 -26.969 -15.336 1 98.38 222 TRP B C 1
ATOM 3933 O O . TRP B 1 222 ? -13.328 -27.203 -16.391 1 98.38 222 TRP B O 1
ATOM 3943 N N . ALA B 1 223 ? -11.555 -27.484 -15.031 1 97.88 223 ALA B N 1
ATOM 3944 C CA . ALA B 1 223 ? -10.945 -28.469 -15.922 1 97.88 223 ALA B CA 1
ATOM 3945 C C . ALA B 1 223 ? -11.875 -29.656 -16.156 1 97.88 223 ALA B C 1
ATOM 3947 O O . ALA B 1 223 ? -12.023 -30.125 -17.281 1 97.88 223 ALA B O 1
ATOM 3948 N N . LYS B 1 224 ? -12.461 -30.125 -15.125 1 96.5 224 LYS B N 1
ATOM 3949 C CA . LYS B 1 224 ? -13.398 -31.234 -15.211 1 96.5 224 LYS B CA 1
ATOM 3950 C C . LYS B 1 224 ? -14.641 -30.844 -16 1 96.5 224 LYS B C 1
ATOM 3952 O O . LYS B 1 224 ? -15.102 -31.594 -16.859 1 96.5 224 LYS B O 1
ATOM 3957 N N . LYS B 1 225 ? -15.133 -29.719 -15.734 1 97.25 225 LYS B N 1
ATOM 3958 C CA . LYS B 1 225 ? -16.375 -29.266 -16.359 1 97.25 225 LYS B CA 1
ATOM 3959 C C . LYS B 1 225 ? -16.172 -28.984 -17.844 1 97.25 225 LYS B C 1
ATOM 3961 O O . LYS B 1 225 ? -17.062 -29.25 -18.656 1 97.25 225 LYS B O 1
ATOM 3966 N N . LEU B 1 226 ? -15.031 -28.422 -18.156 1 97.81 226 LEU B N 1
ATOM 3967 C CA . LEU B 1 226 ? -14.781 -28 -19.531 1 97.81 226 LEU B CA 1
ATOM 3968 C C . LEU B 1 226 ? -14.008 -29.062 -20.297 1 97.81 226 LEU B C 1
ATOM 3970 O O . LEU B 1 226 ? -13.828 -28.953 -21.516 1 97.81 226 LEU B O 1
ATOM 3974 N N . ASN B 1 227 ? -13.508 -30.078 -19.641 1 97.62 227 ASN B N 1
ATOM 3975 C CA . ASN B 1 227 ? -12.672 -31.141 -20.219 1 97.62 227 ASN B CA 1
ATOM 3976 C C . ASN B 1 227 ? -11.422 -30.562 -20.875 1 97.62 227 ASN B C 1
ATOM 3978 O O . ASN B 1 227 ? -11.156 -30.828 -22.047 1 97.62 227 ASN B O 1
ATOM 3982 N N . LYS B 1 228 ? -10.766 -29.625 -20.172 1 96.81 228 LYS B N 1
ATOM 3983 C CA . LYS B 1 228 ? -9.531 -28.953 -20.578 1 96.81 228 LYS B CA 1
ATOM 3984 C C . LYS B 1 228 ? -8.469 -29.047 -19.5 1 96.81 228 LYS B C 1
ATOM 3986 O O . LYS B 1 228 ? -8.781 -29 -18.297 1 96.81 228 LYS B O 1
ATOM 3991 N N . LYS B 1 229 ? -7.246 -29.109 -19.891 1 96.5 229 LYS B N 1
ATOM 3992 C CA . LYS B 1 229 ? -6.141 -29.094 -18.938 1 96.5 229 LYS B CA 1
ATOM 3993 C C . LYS B 1 229 ? -5.395 -27.766 -18.969 1 96.5 229 LYS B C 1
ATOM 3995 O O . LYS B 1 229 ? -4.633 -27.453 -18.047 1 96.5 229 LYS B O 1
ATOM 4000 N N . LYS B 1 230 ? -5.445 -27.094 -20.016 1 98.06 230 LYS B N 1
ATOM 4001 C CA . LYS B 1 230 ? -4.93 -25.734 -20.172 1 98.06 230 LYS B CA 1
ATOM 4002 C C . LYS B 1 230 ? -6.066 -24.734 -20.312 1 98.06 230 LYS B C 1
ATOM 4004 O O . LYS B 1 230 ? -6.934 -24.875 -21.172 1 98.06 230 LYS B O 1
ATOM 4009 N N . MET B 1 231 ? -6.043 -23.75 -19.422 1 98.69 231 MET B N 1
ATOM 4010 C CA . MET B 1 231 ? -7.141 -22.781 -19.375 1 98.69 231 MET B CA 1
ATOM 4011 C C . MET B 1 231 ? -6.625 -21.375 -19.094 1 98.69 231 MET B C 1
ATOM 4013 O O . MET B 1 231 ? -5.477 -21.203 -18.672 1 98.69 231 MET B O 1
ATOM 4017 N N . LYS B 1 232 ? -7.426 -20.422 -19.422 1 98.75 232 LYS B N 1
ATOM 4018 C CA . LYS B 1 232 ? -7.172 -19.016 -19.094 1 98.75 232 LYS B CA 1
ATOM 4019 C C . LYS B 1 232 ? -8.227 -18.484 -18.125 1 98.75 232 LYS B C 1
ATOM 4021 O O . LYS B 1 232 ? -9.43 -18.578 -18.406 1 98.75 232 LYS B O 1
ATOM 4026 N N . ALA B 1 233 ? -7.762 -18 -17.047 1 98.81 233 ALA B N 1
ATOM 4027 C CA . ALA B 1 233 ? -8.633 -17.484 -15.992 1 98.81 233 ALA B CA 1
ATOM 4028 C C . ALA B 1 233 ? -8.578 -15.961 -15.938 1 98.81 233 ALA B C 1
ATOM 4030 O O . ALA B 1 233 ? -7.527 -15.359 -16.188 1 98.81 233 ALA B O 1
ATOM 4031 N N . TYR B 1 234 ? -9.711 -15.32 -15.617 1 98.81 234 TYR B N 1
ATOM 4032 C CA . TYR B 1 234 ? -9.812 -13.875 -15.477 1 98.81 234 TYR B CA 1
ATOM 4033 C C . TYR B 1 234 ? -10.531 -13.5 -14.18 1 98.81 234 TYR B C 1
ATOM 4035 O O . TYR B 1 234 ? -11.648 -13.961 -13.93 1 98.81 234 TYR B O 1
ATOM 4043 N N . GLN B 1 235 ? -9.875 -12.773 -13.32 1 98.69 235 GLN B N 1
ATOM 4044 C CA . GLN B 1 235 ? -10.578 -12.25 -12.148 1 98.69 235 GLN B CA 1
ATOM 4045 C C . GLN B 1 235 ? -11.219 -10.898 -12.445 1 98.69 235 GLN B C 1
ATOM 4047 O O . GLN B 1 235 ? -10.516 -9.898 -12.625 1 98.69 235 GLN B O 1
ATOM 4052 N N . SER B 1 236 ? -12.531 -10.844 -12.391 1 98.19 236 SER B N 1
ATOM 4053 C CA . SER B 1 236 ? -13.297 -9.688 -12.82 1 98.19 236 SER B CA 1
ATOM 4054 C C . SER B 1 236 ? -13.531 -8.719 -11.656 1 98.19 236 SER B C 1
ATOM 4056 O O . SER B 1 236 ? -14.656 -8.273 -11.43 1 98.19 236 SER B O 1
ATOM 4058 N N . SER B 1 237 ? -12.484 -8.461 -10.906 1 97.75 237 SER B N 1
ATOM 4059 C CA . SER B 1 237 ? -12.508 -7.434 -9.867 1 97.75 237 SER B CA 1
ATOM 4060 C C . SER B 1 237 ? -12.297 -6.043 -10.453 1 97.75 237 SER B C 1
ATOM 4062 O O . SER B 1 237 ? -12.156 -5.895 -11.672 1 97.75 237 SER B O 1
ATOM 4064 N N . THR B 1 238 ? -12.312 -4.996 -9.625 1 95.81 238 THR B N 1
ATOM 4065 C CA . THR B 1 238 ? -12.094 -3.623 -10.062 1 95.81 238 THR B CA 1
ATOM 4066 C C . THR B 1 238 ? -10.727 -3.477 -10.727 1 95.81 238 THR B C 1
ATOM 4068 O O . THR B 1 238 ? -10.594 -2.797 -11.742 1 95.81 238 THR B O 1
ATOM 4071 N N . ARG B 1 239 ? -9.68 -4.113 -10.203 1 97.56 239 ARG B N 1
ATOM 4072 C CA . ARG B 1 239 ? -8.336 -4.004 -10.75 1 97.56 239 ARG B CA 1
ATOM 4073 C C . ARG B 1 239 ? -8.078 -5.078 -11.805 1 97.56 239 ARG B C 1
ATOM 4075 O O . ARG B 1 239 ? -7.145 -4.961 -12.602 1 97.56 239 ARG B O 1
ATOM 4082 N N . THR B 1 240 ? -8.875 -6.105 -11.719 1 98.31 240 THR B N 1
ATOM 4083 C CA . THR B 1 240 ? -8.828 -7.242 -12.625 1 98.31 240 THR B CA 1
ATOM 4084 C C . THR B 1 240 ? -7.473 -7.941 -12.547 1 98.31 240 THR B C 1
ATOM 4086 O O . THR B 1 240 ? -6.539 -7.43 -11.93 1 98.31 240 THR B O 1
ATOM 4089 N N . GLY B 1 241 ? -7.336 -9.086 -13.078 1 98.38 241 GLY B N 1
ATOM 4090 C CA . GLY B 1 241 ? -6.152 -9.914 -13.234 1 98.38 241 GLY B CA 1
ATOM 4091 C C . GLY B 1 241 ? -6.383 -11.133 -14.102 1 98.38 241 GLY B C 1
ATOM 4092 O O . GLY B 1 241 ? -7.523 -11.547 -14.305 1 98.38 241 GLY B O 1
ATOM 4093 N N . SER B 1 242 ? -5.336 -11.617 -14.664 1 98.5 242 SER B N 1
ATOM 4094 C CA . SER B 1 242 ? -5.461 -12.789 -15.516 1 98.5 242 SER B CA 1
ATOM 4095 C C . SER B 1 242 ? -4.27 -13.727 -15.352 1 98.5 242 SER B C 1
ATOM 4097 O O . SER B 1 242 ? -3.191 -13.297 -14.938 1 98.5 242 SER B O 1
ATOM 4099 N N . MET B 1 243 ? -4.523 -14.969 -15.641 1 98.19 243 MET B N 1
ATOM 4100 C CA . MET B 1 243 ? -3.467 -15.969 -15.562 1 98.19 243 MET B CA 1
ATOM 4101 C C . MET B 1 243 ? -3.795 -17.172 -16.438 1 98.19 243 MET B C 1
ATOM 4103 O O . MET B 1 243 ? -4.961 -17.438 -16.734 1 98.19 243 MET B O 1
ATOM 4107 N N . GLU B 1 244 ? -2.822 -17.797 -16.938 1 98.31 244 GLU B N 1
ATOM 4108 C CA . GLU B 1 244 ? -2.922 -19.094 -17.609 1 98.31 244 GLU B CA 1
ATOM 4109 C C . GLU B 1 244 ? -2.686 -20.234 -16.625 1 98.31 244 GLU B C 1
ATOM 4111 O O . GLU B 1 244 ? -1.788 -20.172 -15.789 1 98.31 244 GLU B O 1
A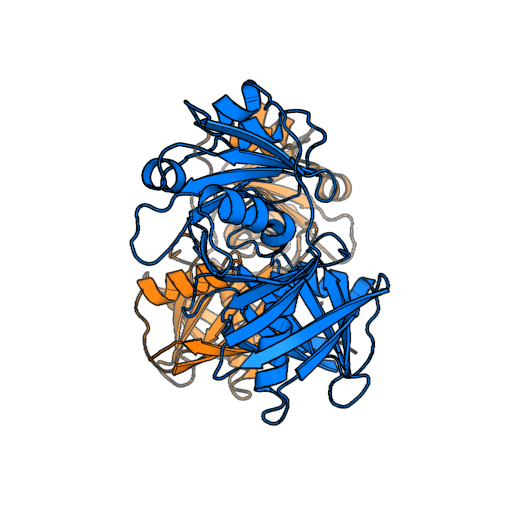TOM 4116 N N . ILE B 1 245 ? -3.508 -21.219 -16.812 1 98.06 245 ILE B N 1
ATOM 4117 C CA . ILE B 1 245 ? -3.494 -22.344 -15.883 1 98.06 245 ILE B CA 1
ATOM 4118 C C . ILE B 1 245 ? -3.236 -23.641 -16.641 1 98.06 245 ILE B C 1
ATOM 4120 O O . ILE B 1 245 ? -3.777 -23.859 -17.719 1 98.06 245 ILE B O 1
ATOM 4124 N N . GLU B 1 246 ? -2.426 -24.484 -16.078 1 98 246 GLU B N 1
ATOM 4125 C CA . GLU B 1 246 ? -2.205 -25.828 -16.609 1 98 246 GLU B CA 1
ATOM 4126 C C . GLU B 1 246 ? -2.172 -26.875 -15.5 1 98 246 GLU B C 1
ATOM 4128 O O . GLU B 1 246 ? -1.4 -26.734 -14.547 1 98 246 GLU B O 1
ATOM 4133 N N . LEU B 1 247 ? -3.004 -27.875 -15.633 1 97.38 247 LEU B N 1
ATOM 4134 C CA . LEU B 1 247 ? -2.992 -28.969 -14.68 1 97.38 247 LEU B CA 1
ATOM 4135 C C . LEU B 1 247 ? -2.02 -30.062 -15.109 1 97.38 247 LEU B C 1
ATOM 4137 O O . LEU B 1 247 ? -2.123 -30.578 -16.219 1 97.38 247 LEU B O 1
ATOM 4141 N N . ILE B 1 248 ? -1.113 -30.297 -14.242 1 94.38 248 ILE B N 1
ATOM 4142 C CA . ILE B 1 248 ? -0.139 -31.359 -14.484 1 94.38 248 ILE B CA 1
ATOM 4143 C C . ILE B 1 248 ? -0.103 -32.312 -13.281 1 94.38 248 ILE B C 1
ATOM 4145 O O . ILE B 1 248 ? 0.412 -31.953 -12.219 1 94.38 248 ILE B O 1
ATOM 4149 N N . ASP B 1 249 ? -0.496 -33.562 -13.586 1 89.81 249 ASP B N 1
ATOM 4150 C CA . ASP B 1 249 ? -0.54 -34.531 -12.516 1 89.81 249 ASP B CA 1
ATOM 4151 C C . ASP B 1 249 ? -1.229 -33.969 -11.273 1 89.81 249 ASP B C 1
ATOM 4153 O O . ASP B 1 249 ? -2.381 -33.562 -11.344 1 89.81 249 ASP B O 1
ATOM 4157 N N . ASP B 1 250 ? -0.509 -33.812 -10.18 1 88 250 ASP B N 1
ATOM 4158 C CA . ASP B 1 250 ? -1.116 -33.344 -8.938 1 88 250 ASP B CA 1
ATOM 4159 C C . ASP B 1 250 ? -0.723 -31.891 -8.641 1 88 250 ASP B C 1
ATOM 4161 O O . ASP B 1 250 ? -0.771 -31.453 -7.492 1 88 250 ASP B O 1
ATOM 4165 N N . SER B 1 251 ? -0.336 -31.219 -9.758 1 93.94 251 SER B N 1
ATOM 4166 C CA . SER B 1 251 ? 0.091 -29.828 -9.594 1 93.94 251 SER B CA 1
ATOM 4167 C C . SER B 1 251 ? -0.65 -28.906 -10.555 1 93.94 251 SER B C 1
ATOM 4169 O O . SER B 1 251 ? -1.189 -29.359 -11.57 1 93.94 251 SER B O 1
ATOM 4171 N N . VAL B 1 252 ? -0.757 -27.734 -10.125 1 96.31 252 VAL B N 1
ATOM 4172 C CA . VAL B 1 252 ? -1.273 -26.672 -10.984 1 96.31 252 VAL B CA 1
ATOM 4173 C C . VAL B 1 252 ? -0.16 -25.688 -11.312 1 96.31 252 VAL B C 1
ATOM 4175 O O . VAL B 1 252 ? 0.52 -25.188 -10.406 1 96.31 252 VAL B O 1
ATOM 4178 N N . VAL B 1 253 ? 0.071 -25.469 -12.57 1 96.75 253 VAL B N 1
ATOM 4179 C CA . VAL B 1 253 ? 1.01 -24.438 -13.039 1 96.75 253 VAL B CA 1
ATOM 4180 C C . VAL B 1 253 ? 0.26 -23.156 -13.344 1 96.75 253 VAL B C 1
ATOM 4182 O O . VAL B 1 253 ? -0.711 -23.156 -14.102 1 96.75 253 VAL B O 1
ATOM 4185 N N . ILE B 1 254 ? 0.649 -22.109 -12.703 1 97.62 254 ILE B N 1
ATOM 4186 C CA . ILE B 1 254 ? 0.089 -20.781 -12.945 1 97.62 254 ILE B CA 1
ATOM 4187 C C . ILE B 1 254 ? 1.109 -19.906 -13.68 1 97.62 254 ILE B C 1
ATOM 4189 O O . ILE B 1 254 ? 2.254 -19.781 -13.242 1 97.62 254 ILE B O 1
ATOM 4193 N N . ARG B 1 255 ? 0.713 -19.406 -14.805 1 98 255 ARG B N 1
ATOM 4194 C CA . ARG B 1 255 ? 1.557 -18.516 -15.586 1 98 255 ARG B CA 1
ATOM 4195 C C . ARG B 1 255 ? 0.921 -17.125 -15.703 1 98 255 ARG B C 1
ATOM 4197 O O . ARG B 1 255 ? -0.254 -17.016 -16.062 1 98 255 ARG B O 1
ATOM 4204 N N . SER B 1 256 ? 1.649 -16.141 -15.352 1 98.44 256 SER B N 1
ATOM 4205 C CA . SER B 1 256 ? 1.188 -14.773 -15.531 1 98.44 256 SER B CA 1
ATOM 4206 C C . SER B 1 256 ? 2.357 -13.797 -15.57 1 98.44 256 SER B C 1
ATOM 4208 O O . SER B 1 256 ? 3.514 -14.211 -15.672 1 98.44 256 SER B O 1
ATOM 4210 N N . ASN B 1 257 ? 2.08 -12.5 -15.633 1 98.19 257 ASN B N 1
ATOM 4211 C CA . ASN B 1 257 ? 3.066 -11.422 -15.664 1 98.19 257 ASN B CA 1
ATOM 4212 C C . ASN B 1 257 ? 2.932 -10.5 -14.461 1 98.19 257 ASN B C 1
ATOM 4214 O O . ASN B 1 257 ? 1.98 -10.625 -13.68 1 98.19 257 ASN B O 1
ATOM 4218 N N . ALA B 1 258 ? 3.857 -9.734 -14.281 1 97.94 258 ALA B N 1
ATOM 4219 C CA . ALA B 1 258 ? 3.846 -8.656 -13.297 1 97.94 258 ALA B CA 1
ATOM 4220 C C . ALA B 1 258 ? 4.473 -7.383 -13.875 1 97.94 258 ALA B C 1
ATOM 4222 O O . ALA B 1 258 ? 5.344 -7.453 -14.742 1 97.94 258 ALA B O 1
ATOM 4223 N N . VAL B 1 259 ? 4.051 -6.238 -13.406 1 97.62 259 VAL B N 1
ATOM 4224 C CA . VAL B 1 259 ? 4.539 -4.953 -13.906 1 97.62 259 VAL B CA 1
ATOM 4225 C C . VAL B 1 259 ? 5.082 -4.125 -12.742 1 97.62 259 VAL B C 1
ATOM 4227 O O . VAL B 1 259 ? 4.418 -3.977 -11.711 1 97.62 259 VAL B O 1
ATOM 4230 N N . ILE B 1 260 ? 6.285 -3.639 -12.883 1 97.94 260 ILE B N 1
ATOM 4231 C CA . ILE B 1 260 ? 6.906 -2.811 -11.859 1 97.94 260 ILE B CA 1
ATOM 4232 C C . ILE B 1 260 ? 6.312 -1.404 -11.898 1 97.94 260 ILE B C 1
ATOM 4234 O O . ILE B 1 260 ? 6.402 -0.715 -12.914 1 97.94 260 ILE B O 1
ATOM 4238 N N . PHE B 1 261 ? 5.664 -1.008 -10.922 1 98.44 261 PHE B N 1
ATOM 4239 C CA . PHE B 1 261 ? 5.113 0.334 -10.766 1 98.44 261 PHE B CA 1
ATOM 4240 C C . PHE B 1 261 ? 6.188 1.312 -10.312 1 98.44 261 PHE B C 1
ATOM 4242 O O . PHE B 1 261 ? 6.332 2.396 -10.875 1 98.44 261 PHE B O 1
ATOM 4249 N N . SER B 1 262 ? 6.938 0.918 -9.242 1 98.25 262 SER B N 1
ATOM 4250 C CA . SER B 1 262 ? 7.988 1.763 -8.68 1 98.25 262 SER B CA 1
ATOM 4251 C C . SER B 1 262 ? 9.188 0.932 -8.234 1 98.25 262 SER B C 1
ATOM 4253 O O . SER B 1 262 ? 9.039 -0.238 -7.879 1 98.25 262 SER B O 1
ATOM 4255 N N . SER B 1 263 ? 10.398 1.49 -8.344 1 98.31 263 SER B N 1
ATOM 4256 C CA . SER B 1 263 ? 11.641 0.917 -7.828 1 98.31 263 SER B CA 1
ATOM 4257 C C . SER B 1 263 ? 12.484 1.971 -7.125 1 98.31 263 SER B C 1
ATOM 4259 O O . SER B 1 263 ? 12.516 3.131 -7.539 1 98.31 263 SER B O 1
ATOM 4261 N N . GLY B 1 264 ? 13.125 1.583 -6.055 1 97.88 264 GLY B N 1
ATOM 4262 C CA . GLY B 1 264 ? 13.961 2.508 -5.309 1 97.88 264 GLY B CA 1
ATOM 4263 C C . GLY B 1 264 ? 14.547 1.899 -4.051 1 97.88 264 GLY B C 1
ATOM 4264 O O . GLY B 1 264 ? 14.938 0.731 -4.043 1 97.88 264 GLY B O 1
ATOM 4265 N N . GLU B 1 265 ? 14.719 2.779 -3.031 1 97.94 265 GLU B N 1
ATOM 4266 C CA . GLU B 1 265 ? 15.328 2.35 -1.776 1 97.94 265 GLU B CA 1
ATOM 4267 C C . GLU B 1 265 ? 14.516 2.822 -0.576 1 97.94 265 GLU B C 1
ATOM 4269 O O . GLU B 1 265 ? 13.992 3.939 -0.574 1 97.94 265 GLU B O 1
ATOM 4274 N N . LEU B 1 266 ? 14.414 1.881 0.309 1 97 266 LEU B N 1
ATOM 4275 C CA . LEU B 1 266 ? 13.898 2.193 1.637 1 97 266 LEU B CA 1
ATOM 4276 C C . LEU B 1 266 ? 15.031 2.594 2.578 1 97 266 LEU B C 1
ATOM 4278 O O . LEU B 1 266 ? 16.094 1.963 2.588 1 97 266 LEU B O 1
ATOM 4282 N N . HIS B 1 267 ? 14.781 3.725 3.348 1 96.25 267 HIS B N 1
ATOM 4283 C CA . HIS B 1 267 ? 15.805 4.254 4.242 1 96.25 267 HIS B CA 1
ATOM 4284 C C . HIS B 1 267 ? 15.453 3.973 5.699 1 96.25 267 HIS B C 1
ATOM 4286 O O . HIS B 1 267 ? 14.555 4.602 6.262 1 96.25 267 HIS B O 1
ATOM 4292 N N . LEU B 1 268 ? 16.188 3.027 6.305 1 93.12 268 LEU B N 1
ATOM 4293 C CA . LEU B 1 268 ? 15.984 2.73 7.715 1 93.12 268 LEU B CA 1
ATOM 4294 C C . LEU B 1 268 ? 17.016 3.459 8.578 1 93.12 268 LEU B C 1
ATOM 4296 O O . LEU B 1 268 ? 18.156 3.648 8.164 1 93.12 268 LEU B O 1
ATOM 4300 N N . GLN B 1 269 ? 16.594 4.094 9.57 1 78.5 269 GLN B N 1
ATOM 4301 C CA . GLN B 1 269 ? 17.5 4.777 10.484 1 78.5 269 GLN B CA 1
ATOM 4302 C C . GLN B 1 269 ? 18.375 3.781 11.234 1 78.5 269 GLN B C 1
ATOM 4304 O O . GLN B 1 269 ? 17.938 2.682 11.562 1 78.5 269 GLN B O 1
ATOM 4309 N N . ASP B 1 270 ? 19.766 3.984 11.227 1 64.44 270 ASP B N 1
ATOM 4310 C CA . ASP B 1 270 ? 20.75 3.164 11.938 1 64.44 270 ASP B CA 1
ATOM 4311 C C . ASP B 1 270 ? 20.406 3.082 13.422 1 64.44 270 ASP B C 1
ATOM 4313 O O . ASP B 1 270 ? 19.859 4.031 14 1 64.44 270 ASP B O 1
#

InterPro domains:
  IPR003719 Phenazine biosynthesis PhzF-like [PF02567] (8-264)
  IPR003719 Phenazine biosynthesis PhzF-like [PIRSF016184] (1-267)
  IPR003719 Phenazine biosynthesis PhzF-like [PTHR13774] (4-267)
  IPR003719 Phenazine biosynthesis PhzF-like [TIGR00654] (2-248)

Sequence (540 aa):
MSIKTYIIDAFTTELFKGNQAAVCLLQNELSKQTMLEIAKEFGYSETAFVLGLNTNSFYIRYFSPSQEIPLCGHATLASSKALFTEYKNLSKITFHTHFDDTLKISQNQDQIEMYFPQHGTEKSTVDEDIKRALGINEVLNCEYNSFHNIVMLEIGSSEVLKNLAPIFSVLRNIETSINGVLVTAQSEQNEYDYEYRYFFPWSGADEDPATGGVQSFLSKYWAKKLNKKKMKAYQSSTRTGSMEIELIDDSVVIRSNAVIFSSGELHLQDMSIKTYIIDAFTTELFKGNQAAVCLLQNELSKQTMLEIAKEFGYSETAFVLGLNTNSFYIRYFSPSQEIPLCGHATLASSKALFTEYKNLSKITFHTHFDDTLKISQNQDQIEMYFPQHGTEKSTVDEDIKRALGINEVLNCEYNSFHNIVMLEIGSSEVLKNLAPIFSVLRNIETSINGVLVTAQSEQNEYDYEYRYFFPWSGADEDPATGGVQSFLSKYWAKKLNKKKMKAYQSSTRTGSMEIELIDDSVVIRSNAVIFSSGELHLQD

pLDDT: mean 96.19, std 3.79, range [64.44, 98.88]

Nearest PDB structures (foldseek):
  1s7j-assembly2_B  TM=9.448E-01  e=1.592E-31  Enterococcus faecalis V583
  1qy9-assembly2_C  TM=8.506E-01  e=8.377E-22  Escherichia coli
  5iwe-assembly1_A-2  TM=8.625E-01  e=4.068E-20  Pseudomonas fluorescens
  3edn-assembly1_B  TM=8.357E-01  e=2.625E-21  Bacillus anthracis
  1qya-assembly1_A  TM=8.334E-01  e=4.145E-21  Escherichia coli

Organism: NCBI:txid1194090

Radius of gyration: 25.25 Å; Cα contacts (8 Å, |Δi|>4): 1356; chains: 2; bounding box: 53×73×57 Å

Secondary structure (DSSP, 8-state):
-EEEEEEEEES-SSTT-SEEEEEEEESS---HHHHHHHHHHH-SS-EEEEEEEETTEEEEEEE-SS-EES--HHHHHHHHHHHHHH-TT--EEEEEETTS-EEEEEEETTEEEEEEE----EE----HHHHHHHT----SEEEEETTTTEEEEE-S-HHHHHT----HHHHHHS--S-SEEEEEEE-SSTT-SEEEEEE-GGGT-SEESS-STTHHHHHHHHHHHHT-SEEEEEE-SSS-EEEEEEEETTEEEEEE-EEEEEEEEEE---/-EEEEEEEEES-SSTT-SEEEEEEEESS---HHHHHHHHHHH-SS-EEEEEEEETTEEEEEEE-SS-EES--HHHHHHHHHHHHHH-TT--EEEEEETTS-EEEEEEETTEEEEEEE----EE----HHHHHHHT----SEEEEETTTTEEEEE-S-HHHHHT----HHHHHTS--S-SEEEEEEE-SSTT-SEEEEEE-GGGT-SEESS-STTHHHHHHHHHHHHT-SEEEEEE-SSS-EEEEEEEETTEEEEEE-EEEEEEEEEE---